Protein AF-A0A1G5JRH6-F1 (afdb_monomer_lite)

Sequence (440 aa):
MKPLNKYFYGTIALSIFLILLASYIIKDTNVSNTDILVFNRQWYEEDKEYFYTLYNQLNSDTNAYEVLFNEYKDLLEKKEKVYDNAYISKKGYLIFSPELTDNINALALAIEARAKLLYDVVSNNKILPKESYYPEEFQYTFFKAENVIMLNDSDDNLIEIKDDFDSYDFKAIKDFIESLSIPEYCLRGKNIFFVNAKNRDFGAIHANGQIIIYNWDNNIDSLIKFLAHELGHEVGYSIFGRDYYLNECTETKLAYANIYGKKLIPDHFLPWEERLSENFAEDFALIYAGSQKWSSWEGDNSLYVKEFIEDSLQQTQIEDLIILRDTIHVKAGKDTTTFFGGFNDGNIFITEKDEIEINIKDIKGGPYTLYAYIKDDVVGNLGRIPIEDDKFVIPLGENLQEDAKCITYEIDFKLYYFESLTKYHSSPFGRVKILYSKDL

Radius of gyration: 25.37 Å; chains: 1; bounding box: 62×96×66 Å

Foldseek 3Di:
DDPDDPVVVVVVVVVVVVVVVVVVVVCVVPPDDPPLPQLAQVVLVVLLVVLVVLVVCVVPDPCSLVVLVVVLLVLQVNLVVLVVVWDADPLAETEAEQRSLRNNQSSLLSNLLSLVQSCCVQQVHPRDPSCVSHPPHRARVLDPFVPPPPVDPDPPPGFAADPDLLQDDPVLLVVLVVPDPAHSLLRHLAYEYEHRTQDQVDQWDDDQRYIYGYSPDSHNLSSLLSVQLNSLLSLVCQQQNDPPDPLGDPPLLCVQCVLLPHDDDDQVVDDQLAGSSNQSSQLSSCQRSVDDRPHDSDDPSSVVSVVSSVVSSVVGDSLSRPNRNQFKWKDAPHRIHTGGWHPDPSQEAEDLHQKMKIARPPPDDHLKFWAWAFPPPPDHGPPRDGDDPRMDMDGHDVPQPPPRQKDKGKTFTWIDHPPDPPRDGDDGRGIHIYIYGNVD

Organism: NCBI:txid1120976

Secondary structure (DSSP, 8-state):
-PPP-HHHHHHHHHHHHHHHHHHHHHHHH----S------HHHHHHHHHHHHHHHHHTTT-TTHHHHHHHHHHHHHHHHHHHHTTSEE-TTS-EEE-HHHHHHHHHHHHHHHHHHHHHHHHHTT--PPPGGGTS-SS----S---TT---S---TT---PBPS--TT--HHHHHHHHHH--S-GGGTTT-EEEEE-B--TT-SEEEETTEEEEE--SS-HHHHHHHHHHHHHHHHHHHHH--TTSTT--HHHHHHHHHHTT-----GGGS-GGG-HHHHHHHHHHHHHH-PPP-SS--SS-HHHHHHHHHHHHHH--GGG------EEEEEETTEEEEEEPBS-TT-EEEE--SEEEEE-TT----SEEEE--BSSTTS--------STTEEEEE--TT--TT-S-EEEEEEEEEEETT-TTT--PPPSEEEEEEE-TT-

Structure (mmCIF, N/CA/C/O backbone):
data_AF-A0A1G5JRH6-F1
#
_entry.id   AF-A0A1G5JRH6-F1
#
loop_
_atom_site.group_PDB
_atom_site.id
_atom_site.type_symbol
_atom_site.label_atom_id
_atom_site.label_alt_id
_atom_site.label_comp_id
_atom_site.label_asym_id
_atom_site.label_entity_id
_atom_site.label_seq_id
_atom_site.pdbx_PDB_ins_code
_atom_site.Cartn_x
_atom_site.Cartn_y
_atom_site.Cartn_z
_atom_site.occupancy
_atom_site.B_iso_or_equiv
_atom_site.auth_seq_id
_atom_site.auth_comp_id
_atom_site.auth_asym_id
_atom_site.auth_atom_id
_atom_site.pdbx_PDB_model_num
ATOM 1 N N . MET A 1 1 ? -32.290 -68.672 -5.264 1.00 50.00 1 MET A N 1
ATOM 2 C CA . MET A 1 1 ? -31.587 -67.373 -5.175 1.00 50.00 1 MET A CA 1
ATOM 3 C C . MET A 1 1 ? -32.350 -66.489 -4.201 1.00 50.00 1 MET A C 1
ATOM 5 O O . MET A 1 1 ? -33.527 -66.254 -4.435 1.00 50.00 1 MET A O 1
ATOM 9 N N . LYS A 1 2 ? -31.747 -66.092 -3.072 1.00 49.66 2 LYS A N 1
ATOM 10 C CA . LYS A 1 2 ? -32.385 -65.148 -2.137 1.00 49.66 2 LYS A CA 1
ATOM 11 C C . LYS A 1 2 ? -32.289 -63.734 -2.731 1.00 49.66 2 LYS A C 1
ATOM 13 O O . LYS A 1 2 ? -31.221 -63.408 -3.248 1.00 49.66 2 LYS A O 1
ATOM 18 N N . PRO A 1 3 ? -33.357 -62.919 -2.692 1.00 57.50 3 PRO A N 1
ATOM 19 C CA . PRO A 1 3 ? -33.294 -61.556 -3.197 1.00 57.50 3 PRO A CA 1
ATOM 20 C C . PRO A 1 3 ? -32.291 -60.766 -2.354 1.00 57.50 3 PRO A C 1
ATOM 22 O O . PRO A 1 3 ? -32.426 -60.689 -1.132 1.00 57.50 3 PRO A O 1
ATOM 25 N N . LEU A 1 4 ? -31.256 -60.229 -3.005 1.00 52.91 4 LEU A N 1
ATOM 26 C CA . LEU A 1 4 ? -30.325 -59.317 -2.353 1.00 52.91 4 LEU A CA 1
ATOM 27 C C . LEU A 1 4 ? -31.103 -58.108 -1.826 1.00 52.91 4 LEU A C 1
ATOM 29 O O . LEU A 1 4 ? -31.948 -57.525 -2.506 1.00 52.91 4 LEU A O 1
ATOM 33 N N . ASN A 1 5 ? -30.835 -57.796 -0.565 1.00 65.75 5 ASN A N 1
ATOM 34 C CA . ASN A 1 5 ? -31.591 -56.859 0.239 1.00 65.75 5 ASN A CA 1
ATOM 35 C C . ASN A 1 5 ? -31.397 -55.434 -0.308 1.00 65.75 5 ASN A C 1
ATOM 37 O O . ASN A 1 5 ? -30.284 -54.915 -0.269 1.00 65.75 5 ASN A O 1
ATOM 41 N N . LYS A 1 6 ? -32.461 -54.795 -0.820 1.00 61.69 6 LYS A N 1
ATOM 42 C CA . LYS A 1 6 ? -32.412 -53.431 -1.396 1.00 61.69 6 LYS A CA 1
ATOM 43 C C . LYS A 1 6 ? -31.799 -52.399 -0.439 1.00 61.69 6 LYS A C 1
ATOM 45 O O . LYS A 1 6 ? -31.178 -51.443 -0.891 1.00 61.69 6 LYS A O 1
ATOM 50 N N . TYR A 1 7 ? -31.913 -52.635 0.867 1.00 67.50 7 TYR A N 1
ATOM 51 C CA . TYR A 1 7 ? -31.298 -51.805 1.899 1.00 67.50 7 TYR A CA 1
ATOM 52 C C . TYR A 1 7 ? -29.764 -51.815 1.847 1.00 67.50 7 TYR A C 1
ATOM 54 O O . TYR A 1 7 ? -29.153 -50.782 2.082 1.00 67.50 7 TYR A O 1
ATOM 62 N N . PHE A 1 8 ? -29.141 -52.928 1.451 1.00 72.25 8 PHE A N 1
ATOM 63 C CA . PHE A 1 8 ? -27.683 -53.048 1.377 1.00 72.25 8 PHE A CA 1
ATOM 64 C C . PHE A 1 8 ? -27.080 -52.127 0.306 1.00 72.25 8 PHE A C 1
ATOM 66 O O . PHE A 1 8 ? -26.082 -51.454 0.547 1.00 72.25 8 PHE A O 1
ATOM 73 N N . TYR A 1 9 ? -27.731 -52.027 -0.856 1.00 70.56 9 TYR A N 1
ATOM 74 C CA . TYR A 1 9 ? -27.293 -51.129 -1.928 1.00 70.56 9 TYR A CA 1
ATOM 75 C C . TYR A 1 9 ? -27.531 -49.652 -1.595 1.00 70.56 9 TYR A C 1
ATOM 77 O O . TYR A 1 9 ? -26.712 -48.813 -1.960 1.00 70.56 9 TYR A O 1
ATOM 85 N N . GLY A 1 10 ? -28.607 -49.335 -0.866 1.00 74.50 10 GLY A N 1
ATOM 86 C CA . GLY A 1 10 ? -28.880 -47.971 -0.406 1.00 74.50 10 GLY A CA 1
ATOM 87 C C . GLY A 1 10 ? -27.826 -47.462 0.579 1.00 74.50 10 GLY A C 1
ATOM 88 O O . GLY A 1 10 ? -27.360 -46.333 0.448 1.00 74.50 10 GLY A O 1
ATOM 89 N N . THR A 1 11 ? -27.394 -48.309 1.519 1.00 75.62 11 THR A N 1
ATOM 90 C CA . THR A 1 11 ? -26.346 -47.942 2.483 1.00 75.62 11 THR A CA 1
ATOM 91 C C . THR A 1 11 ? -24.998 -47.738 1.795 1.00 75.62 11 THR A C 1
ATOM 93 O O . THR A 1 11 ? -24.337 -46.741 2.059 1.00 75.62 11 THR A O 1
ATOM 96 N N . ILE A 1 12 ? -24.622 -48.613 0.855 1.00 79.00 12 ILE A N 1
ATOM 97 C CA . ILE A 1 12 ? -23.368 -48.469 0.097 1.00 79.00 12 ILE A CA 1
ATOM 98 C C . ILE A 1 12 ? -23.377 -47.191 -0.752 1.00 79.00 12 ILE A C 1
ATOM 100 O O . ILE A 1 12 ? -22.394 -46.455 -0.750 1.00 79.00 12 ILE A O 1
ATOM 104 N N . ALA A 1 13 ? -24.485 -46.892 -1.436 1.00 78.62 13 ALA A N 1
ATOM 105 C CA . ALA A 1 13 ? -24.601 -45.682 -2.248 1.00 78.62 13 ALA A CA 1
ATOM 106 C C . ALA A 1 13 ? -24.488 -44.401 -1.403 1.00 78.62 13 ALA A C 1
ATOM 108 O O . ALA A 1 13 ? -23.789 -43.468 -1.797 1.00 78.62 13 ALA A O 1
ATOM 109 N N . LEU A 1 14 ? -25.114 -44.373 -0.220 1.00 77.94 14 LEU A N 1
ATOM 110 C CA . LEU A 1 14 ? -25.032 -43.235 0.697 1.00 77.94 14 LEU A CA 1
ATOM 111 C C . LEU A 1 14 ? -23.618 -43.061 1.271 1.00 77.94 14 LEU A C 1
ATOM 113 O O . LEU A 1 14 ? -23.125 -41.940 1.348 1.00 77.94 14 LEU A O 1
ATOM 117 N N . SER A 1 15 ? -22.939 -44.157 1.626 1.00 78.50 15 SER A N 1
ATOM 118 C CA . SER A 1 15 ? -21.551 -44.110 2.097 1.00 78.50 15 SER A CA 1
ATOM 119 C C . SER A 1 15 ? -20.591 -43.610 1.015 1.00 78.50 15 SER A C 1
ATOM 121 O O . SER A 1 15 ? -19.745 -42.772 1.305 1.00 78.50 15 SER A O 1
ATOM 123 N N . ILE A 1 16 ? -20.748 -44.056 -0.237 1.00 82.00 16 ILE A N 1
ATOM 124 C CA . ILE A 1 16 ? -19.943 -43.561 -1.367 1.00 82.00 16 ILE A CA 1
ATOM 125 C C . ILE A 1 16 ? -20.208 -42.070 -1.602 1.00 82.00 16 ILE A C 1
ATOM 127 O O . ILE A 1 16 ? -19.261 -41.307 -1.771 1.00 82.00 16 ILE A O 1
ATOM 131 N N . PHE A 1 17 ? -21.471 -41.635 -1.560 1.00 83.44 17 PHE A N 1
ATOM 132 C CA . PHE A 1 17 ? -21.823 -40.224 -1.717 1.00 83.44 17 PHE A CA 1
ATOM 133 C C . PHE A 1 17 ? -21.215 -39.348 -0.615 1.00 83.44 17 PHE A C 1
ATOM 135 O O . PHE A 1 17 ? -20.641 -38.310 -0.919 1.00 83.44 17 PHE A O 1
ATOM 142 N N . LEU A 1 18 ? -21.270 -39.780 0.649 1.00 80.06 18 LEU A N 1
ATOM 143 C CA . LEU A 1 18 ? -20.669 -39.047 1.768 1.00 80.06 18 LEU A CA 1
ATOM 144 C C . LEU A 1 18 ? -19.137 -38.999 1.684 1.00 80.06 18 LEU A C 1
ATOM 146 O O . LEU A 1 18 ? -18.558 -37.967 2.001 1.00 80.06 18 LEU A O 1
ATOM 150 N N . ILE A 1 19 ? -18.480 -40.065 1.214 1.00 78.75 19 ILE A N 1
ATOM 151 C CA . ILE A 1 19 ? -17.024 -40.078 0.985 1.00 78.75 19 ILE A CA 1
ATOM 152 C C . ILE A 1 19 ? -16.644 -39.125 -0.151 1.00 78.75 19 ILE A C 1
ATOM 154 O O . ILE A 1 19 ? -15.669 -38.387 -0.025 1.00 78.75 19 ILE A O 1
ATOM 158 N N . LEU A 1 20 ? -17.413 -39.110 -1.243 1.00 73.06 20 LEU A N 1
ATOM 159 C CA . LEU A 1 20 ? -17.194 -38.192 -2.362 1.00 73.06 20 LEU A CA 1
ATOM 160 C C . LEU A 1 20 ? -17.467 -36.739 -1.964 1.00 73.06 20 LEU A C 1
ATOM 162 O O . LEU A 1 20 ? -16.693 -35.867 -2.337 1.00 73.06 20 LEU A O 1
ATOM 166 N N . LEU A 1 21 ? -18.509 -36.481 -1.171 1.00 67.69 21 LEU A N 1
ATOM 167 C CA . LEU A 1 21 ? -18.826 -35.152 -0.653 1.00 67.69 21 LEU A CA 1
ATOM 168 C C . LEU A 1 21 ? -17.758 -34.672 0.335 1.00 67.69 21 LEU A C 1
ATOM 170 O O . LEU A 1 21 ? -17.310 -33.538 0.232 1.00 67.69 21 LEU A O 1
ATOM 174 N N . ALA A 1 22 ? -17.293 -35.537 1.241 1.00 63.47 22 ALA A N 1
ATOM 175 C CA . ALA A 1 22 ? -16.183 -35.223 2.137 1.00 63.47 22 ALA A CA 1
ATOM 176 C C . ALA A 1 22 ? -14.890 -34.980 1.351 1.00 63.47 22 ALA A C 1
ATOM 178 O O . ALA A 1 22 ? -14.177 -34.038 1.651 1.00 63.47 22 ALA A O 1
ATOM 179 N N . SER A 1 23 ? -14.617 -35.765 0.305 1.00 55.12 23 SER A N 1
ATOM 180 C CA . SER A 1 23 ? -13.458 -35.569 -0.573 1.00 55.12 23 SER A CA 1
ATOM 181 C C . SER A 1 23 ? -13.568 -34.282 -1.395 1.00 55.12 23 SER A C 1
ATOM 183 O O . SER A 1 23 ? -12.560 -33.628 -1.620 1.00 55.12 23 SER A O 1
ATOM 185 N N . TYR A 1 24 ? -14.774 -33.892 -1.818 1.00 54.66 24 TYR A N 1
ATOM 186 C CA . TYR A 1 24 ? -15.038 -32.628 -2.507 1.00 54.66 24 TYR A CA 1
ATOM 187 C C . TYR A 1 24 ? -14.868 -31.431 -1.563 1.00 54.66 24 TYR A C 1
ATOM 189 O O . TYR A 1 24 ? -14.159 -30.497 -1.906 1.00 54.66 24 TYR A O 1
ATOM 197 N N . ILE A 1 25 ? -15.421 -31.496 -0.348 1.00 53.19 25 ILE A N 1
ATOM 198 C CA . ILE A 1 25 ? -15.255 -30.454 0.678 1.00 53.19 25 ILE A CA 1
ATOM 199 C C . ILE A 1 25 ? -13.787 -30.352 1.105 1.00 53.19 25 ILE A C 1
ATOM 201 O O . ILE A 1 25 ? -13.266 -29.251 1.187 1.00 53.19 25 ILE A O 1
ATOM 205 N N . ILE A 1 26 ? -13.090 -31.481 1.287 1.00 48.06 26 ILE A N 1
ATOM 206 C CA . ILE A 1 26 ? -11.649 -31.506 1.579 1.00 48.06 26 ILE A CA 1
ATOM 207 C C . ILE A 1 26 ? -10.841 -30.936 0.408 1.00 48.06 26 ILE A C 1
ATOM 209 O O . ILE A 1 26 ? -9.800 -30.344 0.646 1.00 48.06 26 ILE A O 1
ATOM 213 N N . LYS A 1 27 ? -11.304 -31.075 -0.840 1.00 41.59 27 LYS A N 1
ATOM 214 C CA . LYS A 1 27 ? -10.671 -30.488 -2.031 1.00 41.59 27 LYS A CA 1
ATOM 215 C C . LYS A 1 27 ? -10.981 -28.993 -2.207 1.00 41.59 27 LYS A C 1
ATOM 217 O O . LYS A 1 27 ? -10.183 -28.301 -2.818 1.00 41.59 27 LYS A O 1
ATOM 222 N N . ASP A 1 28 ? -12.089 -28.498 -1.656 1.00 41.28 28 ASP A N 1
ATOM 223 C CA . ASP A 1 28 ? -12.401 -27.059 -1.579 1.00 41.28 28 ASP A CA 1
ATOM 224 C C . ASP A 1 28 ? -11.688 -26.381 -0.393 1.00 41.28 28 ASP A C 1
ATOM 226 O O . ASP A 1 28 ? -11.354 -25.203 -0.459 1.00 41.28 28 ASP A O 1
ATOM 230 N N . THR A 1 29 ? -11.410 -27.113 0.695 1.00 42.16 29 THR A N 1
ATOM 231 C CA . THR A 1 29 ? -10.633 -26.593 1.838 1.00 42.16 29 THR A CA 1
ATOM 232 C C . THR A 1 29 ? -9.128 -26.810 1.693 1.00 42.16 29 THR A C 1
ATOM 234 O O . THR A 1 29 ? -8.351 -26.060 2.270 1.00 42.16 29 THR A O 1
ATOM 237 N N . ASN A 1 30 ? -8.709 -27.808 0.911 1.00 37.78 30 ASN A N 1
ATOM 238 C CA . ASN A 1 30 ? -7.359 -27.925 0.377 1.00 37.78 30 ASN A CA 1
ATOM 239 C C . ASN A 1 30 ? -7.382 -27.397 -1.053 1.00 37.78 30 ASN A C 1
ATOM 241 O O . ASN A 1 30 ? -7.344 -28.174 -2.011 1.00 37.78 30 ASN A O 1
ATOM 245 N N . VAL A 1 31 ? -7.359 -26.073 -1.194 1.00 40.28 31 VAL A N 1
ATOM 246 C CA . VAL A 1 31 ? -6.680 -25.447 -2.332 1.00 40.28 31 VAL A CA 1
ATOM 247 C C . VAL A 1 31 ? -5.202 -25.842 -2.211 1.00 40.28 31 VAL A C 1
ATOM 249 O O . VAL A 1 31 ? -4.361 -25.104 -1.716 1.00 40.28 31 VAL A O 1
ATOM 252 N N . SER A 1 32 ? -4.905 -27.099 -2.534 1.00 38.78 32 SER A N 1
ATOM 253 C CA . SER A 1 32 ? -3.562 -27.633 -2.599 1.00 38.78 32 SER A CA 1
ATOM 254 C C . SER A 1 32 ? -2.969 -27.149 -3.908 1.00 38.78 32 SER A C 1
ATOM 256 O O . SER A 1 32 ? -3.388 -27.611 -4.972 1.00 38.78 32 SER A O 1
ATOM 258 N N . ASN A 1 33 ? -1.988 -26.263 -3.792 1.00 40.75 33 ASN A N 1
ATOM 259 C CA . ASN A 1 33 ? -0.901 -26.098 -4.742 1.00 40.75 33 ASN A CA 1
ATOM 260 C C . ASN A 1 33 ? -1.341 -25.982 -6.211 1.00 40.75 33 ASN A C 1
ATOM 262 O O . ASN A 1 33 ? -1.024 -26.837 -7.037 1.00 40.75 33 ASN A O 1
ATOM 266 N N . THR A 1 34 ? -1.971 -24.866 -6.580 1.00 43.38 34 THR A N 1
ATOM 267 C CA . THR A 1 34 ? -1.383 -24.151 -7.721 1.00 43.38 34 THR A CA 1
ATOM 268 C C . THR A 1 34 ? 0.064 -23.903 -7.333 1.00 43.38 34 THR A C 1
ATOM 270 O O . THR A 1 34 ? 0.273 -23.461 -6.208 1.00 43.38 34 THR A O 1
ATOM 273 N N . ASP A 1 35 ? 1.036 -24.277 -8.168 1.00 50.25 35 ASP A N 1
ATOM 274 C CA . ASP A 1 35 ? 2.450 -23.972 -7.940 1.00 50.25 35 ASP A CA 1
ATOM 275 C C . ASP A 1 35 ? 2.551 -22.501 -7.520 1.00 50.25 35 ASP A C 1
ATOM 277 O O . ASP A 1 35 ? 2.469 -21.607 -8.365 1.00 50.25 35 ASP A O 1
ATOM 281 N N . ILE A 1 36 ? 2.608 -22.238 -6.208 1.00 55.06 36 ILE A N 1
ATOM 282 C CA . ILE A 1 36 ? 2.799 -20.889 -5.702 1.00 55.06 36 ILE A CA 1
ATOM 283 C C . ILE A 1 36 ? 4.182 -20.585 -6.222 1.00 55.06 36 ILE A C 1
ATOM 285 O O . ILE A 1 36 ? 5.144 -21.233 -5.816 1.00 55.06 36 ILE A O 1
ATOM 289 N N . LEU A 1 37 ? 4.261 -19.701 -7.211 1.00 63.03 37 LEU A N 1
ATOM 290 C CA . LEU A 1 37 ? 5.536 -19.277 -7.745 1.00 63.03 37 LEU A CA 1
ATOM 291 C C . LEU A 1 37 ? 6.332 -18.749 -6.550 1.00 63.03 37 LEU A C 1
ATOM 293 O O . LEU A 1 37 ? 5.930 -17.770 -5.922 1.00 63.03 37 LEU A O 1
ATOM 297 N N . VAL A 1 38 ? 7.377 -19.476 -6.161 1.00 80.25 38 VAL A N 1
ATOM 298 C CA . VAL A 1 38 ? 8.145 -19.163 -4.960 1.00 80.25 38 VAL A CA 1
ATOM 299 C C . VAL A 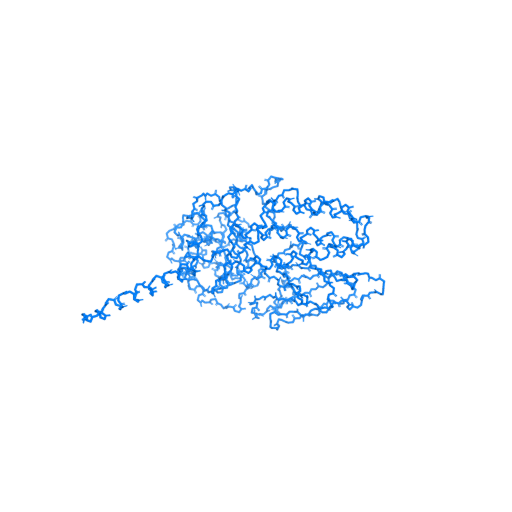1 38 ? 9.176 -18.116 -5.352 1.00 80.25 38 VAL A C 1
ATOM 301 O O . VAL A 1 38 ? 10.197 -18.434 -5.953 1.00 80.25 38 VAL A O 1
ATOM 304 N N . PHE A 1 39 ? 8.887 -16.868 -5.011 1.00 78.44 39 PHE A N 1
ATOM 305 C CA . PHE A 1 39 ? 9.768 -15.716 -5.168 1.00 78.44 39 PHE A CA 1
ATOM 306 C C . PHE A 1 39 ? 10.240 -15.266 -3.784 1.00 78.44 39 PHE A C 1
ATOM 308 O O . PHE A 1 39 ? 10.105 -14.115 -3.396 1.00 78.44 39 PHE A O 1
ATOM 315 N N . ASN A 1 40 ? 10.731 -16.215 -2.992 1.00 78.44 40 ASN A N 1
ATOM 316 C CA . ASN A 1 40 ? 11.171 -15.951 -1.629 1.00 78.44 40 ASN A CA 1
ATOM 317 C C . ASN A 1 40 ? 12.575 -15.312 -1.610 1.00 78.44 40 ASN A C 1
ATOM 319 O O . ASN A 1 40 ? 13.151 -14.950 -2.635 1.00 78.44 40 ASN A O 1
ATOM 323 N N . ARG A 1 41 ? 13.166 -15.202 -0.422 1.00 81.38 41 ARG A N 1
ATOM 324 C CA . ARG A 1 41 ? 14.488 -14.585 -0.233 1.00 81.38 41 ARG A CA 1
ATOM 325 C C . ARG A 1 41 ? 15.616 -15.315 -0.954 1.00 81.38 41 ARG A C 1
ATOM 327 O O . ARG A 1 41 ? 16.535 -14.669 -1.438 1.00 81.38 41 ARG A O 1
ATOM 334 N N . GLN A 1 42 ? 15.547 -16.641 -1.062 1.00 86.56 42 GLN A N 1
ATOM 335 C CA . GLN A 1 42 ? 16.535 -17.386 -1.841 1.00 86.56 42 GLN A CA 1
ATOM 336 C C . GLN A 1 42 ? 16.412 -17.036 -3.327 1.00 86.56 42 GLN A C 1
ATOM 338 O O . GLN A 1 42 ? 17.419 -16.751 -3.968 1.00 86.56 42 GLN A O 1
ATOM 343 N N . TRP A 1 43 ? 15.184 -16.997 -3.853 1.00 92.81 43 TRP A N 1
ATOM 344 C CA . TRP A 1 43 ? 14.953 -16.567 -5.230 1.00 92.81 43 TRP A CA 1
ATOM 345 C C . TRP A 1 43 ? 15.461 -15.140 -5.471 1.00 92.81 43 TRP A C 1
ATOM 347 O O . TRP A 1 43 ? 16.069 -14.883 -6.502 1.00 92.81 43 TRP A O 1
ATOM 357 N N . TYR A 1 44 ? 15.273 -14.228 -4.513 1.00 90.00 44 TYR A N 1
ATOM 358 C CA . TYR A 1 44 ? 15.813 -12.869 -4.592 1.00 90.00 44 TYR A CA 1
ATOM 359 C C . TYR A 1 44 ? 17.339 -12.846 -4.745 1.00 90.00 44 TYR A C 1
ATOM 361 O O . TYR A 1 44 ? 17.848 -12.098 -5.576 1.00 90.00 44 TYR A O 1
ATOM 369 N N . GLU A 1 45 ? 18.065 -13.651 -3.965 1.00 90.56 45 GLU A N 1
ATOM 370 C CA . GLU A 1 45 ? 19.528 -13.740 -4.063 1.00 90.56 45 GLU A CA 1
ATOM 371 C C . GLU A 1 45 ? 19.968 -14.321 -5.415 1.00 90.56 45 GLU A C 1
ATOM 373 O O . GLU A 1 45 ? 20.897 -13.812 -6.042 1.00 90.56 45 GLU A O 1
ATOM 378 N N . GLU A 1 46 ? 19.269 -15.347 -5.906 1.00 93.69 46 GLU A N 1
ATOM 379 C CA . GLU A 1 46 ? 19.520 -15.933 -7.228 1.00 93.69 46 GLU A CA 1
ATOM 380 C C . GLU A 1 46 ? 19.240 -14.930 -8.362 1.00 93.69 46 GLU A C 1
ATOM 382 O O . GLU A 1 46 ? 20.041 -14.798 -9.292 1.00 93.69 46 GLU A O 1
ATOM 387 N N . ASP A 1 47 ? 18.138 -14.180 -8.270 1.00 95.31 47 ASP A N 1
ATOM 388 C CA . ASP A 1 47 ? 17.765 -13.146 -9.235 1.00 95.31 47 ASP A CA 1
ATOM 389 C C . ASP A 1 47 ? 18.732 -11.952 -9.212 1.00 95.31 47 ASP A C 1
ATOM 391 O O . ASP A 1 47 ? 19.071 -11.425 -10.271 1.00 95.31 47 ASP A O 1
ATOM 395 N N . LYS A 1 48 ? 19.253 -11.575 -8.037 1.00 94.25 48 LYS A N 1
ATOM 396 C CA . LYS A 1 48 ? 20.288 -10.537 -7.874 1.00 94.25 48 LYS A CA 1
ATOM 397 C C . LYS A 1 48 ? 21.574 -10.897 -8.619 1.00 94.25 48 LYS A C 1
ATOM 399 O O . LYS A 1 48 ? 22.101 -10.092 -9.389 1.00 94.25 48 LYS A O 1
ATOM 404 N N . GLU A 1 49 ? 22.073 -12.117 -8.432 1.00 94.62 49 GLU A N 1
ATOM 405 C CA . GLU A 1 49 ? 23.280 -12.597 -9.119 1.00 94.62 49 GLU A CA 1
ATOM 406 C C . GLU A 1 49 ? 23.069 -12.716 -10.635 1.00 94.62 49 GLU A C 1
ATOM 408 O O . GLU A 1 49 ? 23.947 -12.376 -11.443 1.00 94.62 49 GLU A O 1
ATOM 413 N N . TYR A 1 50 ? 21.875 -13.147 -11.041 1.00 93.88 50 TYR A N 1
ATOM 414 C CA . TYR A 1 50 ? 21.488 -13.168 -12.444 1.00 93.88 50 TYR A CA 1
ATOM 415 C C . TYR A 1 50 ? 21.437 -11.752 -13.045 1.00 93.88 50 TYR A C 1
ATOM 417 O O . TYR A 1 50 ? 22.051 -11.501 -14.086 1.00 93.88 50 TYR A O 1
ATOM 425 N N . PHE A 1 51 ? 20.824 -10.794 -12.347 1.00 94.06 51 PHE A N 1
ATOM 426 C CA . PHE A 1 51 ? 20.805 -9.383 -12.730 1.00 94.06 51 PHE A CA 1
ATOM 427 C C . PHE A 1 51 ? 22.222 -8.813 -12.895 1.00 94.06 51 PHE A C 1
ATOM 429 O O . PHE A 1 51 ? 22.508 -8.133 -13.880 1.00 94.06 51 PHE A O 1
ATOM 436 N N . TYR A 1 52 ? 23.155 -9.142 -11.997 1.00 93.88 52 TYR A N 1
ATOM 437 C CA . TYR A 1 52 ? 24.559 -8.735 -12.135 1.00 93.88 52 TYR A CA 1
ATOM 438 C C . TYR A 1 52 ? 25.245 -9.330 -13.364 1.00 93.88 52 TYR A C 1
ATOM 440 O O . TYR A 1 52 ? 26.112 -8.684 -13.961 1.00 93.88 52 TYR A O 1
ATOM 448 N N . THR A 1 53 ? 24.860 -10.538 -13.769 1.00 90.44 53 THR A N 1
ATOM 449 C CA . THR A 1 53 ? 25.348 -11.143 -15.012 1.00 90.44 53 THR A CA 1
ATOM 450 C C . THR A 1 53 ? 24.862 -10.352 -16.226 1.00 90.44 53 THR A C 1
ATOM 452 O O . THR A 1 53 ? 25.683 -9.982 -17.069 1.00 90.44 53 THR A O 1
ATOM 455 N N . LEU A 1 54 ? 23.570 -10.014 -16.274 1.00 88.31 54 LEU A N 1
ATOM 456 C CA . LEU A 1 54 ? 22.979 -9.195 -17.340 1.00 88.31 54 LEU A CA 1
ATOM 457 C C . LEU A 1 54 ? 23.588 -7.793 -17.402 1.00 88.31 54 LEU A C 1
ATOM 459 O O . LEU A 1 54 ? 23.975 -7.328 -18.474 1.00 88.31 54 LEU A O 1
ATOM 463 N N . TYR A 1 55 ? 23.748 -7.143 -16.248 1.00 91.38 55 TYR A N 1
ATOM 464 C CA . TYR A 1 55 ? 24.354 -5.818 -16.142 1.00 91.38 55 TYR A CA 1
ATOM 465 C C . TYR A 1 55 ? 25.740 -5.772 -16.807 1.00 91.38 55 TYR A C 1
ATOM 467 O O . TYR A 1 55 ? 26.057 -4.849 -17.556 1.00 91.38 55 TYR A O 1
ATOM 475 N N . ASN A 1 56 ? 26.569 -6.797 -16.587 1.00 88.69 56 ASN A N 1
ATOM 476 C CA . ASN A 1 56 ? 27.906 -6.862 -17.179 1.00 88.69 56 ASN A CA 1
ATOM 477 C C . ASN A 1 56 ? 27.885 -7.099 -18.700 1.00 88.69 56 ASN A C 1
ATOM 479 O O . ASN A 1 56 ? 28.823 -6.695 -19.391 1.00 88.69 56 ASN A O 1
ATOM 483 N N . GLN A 1 57 ? 26.832 -7.730 -19.226 1.00 86.00 57 GLN A N 1
ATOM 484 C CA . GLN A 1 57 ? 26.679 -8.023 -20.655 1.00 86.00 57 GLN A CA 1
ATOM 485 C C . GLN A 1 57 ? 26.239 -6.803 -21.478 1.00 86.00 57 GLN A C 1
ATOM 487 O O . GLN A 1 57 ? 26.529 -6.758 -22.678 1.00 86.00 57 GLN A O 1
ATOM 492 N N . LEU A 1 58 ? 25.639 -5.783 -20.845 1.00 82.00 58 LEU A N 1
ATOM 493 C CA . LEU A 1 58 ? 25.155 -4.563 -21.512 1.00 82.00 58 LEU A CA 1
ATOM 494 C C . LEU A 1 58 ? 26.218 -3.837 -22.346 1.00 82.00 58 LEU A C 1
ATOM 496 O O . LEU A 1 58 ? 25.905 -3.238 -23.368 1.00 82.00 58 LEU A O 1
ATOM 500 N N . ASN A 1 59 ? 27.489 -3.906 -21.943 1.00 67.94 59 ASN A N 1
ATOM 501 C CA . ASN A 1 59 ? 28.585 -3.251 -22.666 1.00 67.94 59 ASN A CA 1
ATOM 502 C C . ASN A 1 59 ? 29.032 -4.003 -23.932 1.00 67.94 59 ASN A C 1
ATOM 504 O O . ASN A 1 59 ? 29.867 -3.495 -24.681 1.00 67.94 59 ASN A O 1
ATOM 508 N N . SER A 1 60 ? 28.540 -5.225 -24.147 1.00 66.62 60 SER A N 1
ATOM 509 C CA . SER A 1 60 ? 29.048 -6.144 -25.173 1.00 66.62 60 SER A CA 1
ATOM 510 C C . SER A 1 60 ? 27.997 -6.653 -26.155 1.00 66.62 60 SER A C 1
ATOM 512 O O . SER A 1 60 ? 28.379 -7.213 -27.182 1.00 66.62 60 SER A O 1
ATOM 514 N N . ASP A 1 61 ? 26.709 -6.456 -25.869 1.00 70.12 61 ASP A N 1
ATOM 515 C CA . ASP A 1 61 ? 25.612 -7.013 -26.658 1.00 70.12 61 ASP A CA 1
ATOM 516 C C . ASP A 1 61 ? 24.576 -5.939 -27.016 1.00 70.12 61 ASP A C 1
ATOM 518 O O . ASP A 1 61 ? 23.956 -5.325 -26.149 1.00 70.12 61 ASP A O 1
ATOM 522 N N . THR A 1 62 ? 24.373 -5.724 -28.317 1.00 64.75 62 THR A N 1
ATOM 523 C CA . THR A 1 62 ? 23.366 -4.793 -28.845 1.00 64.75 62 THR A CA 1
ATOM 524 C C . THR A 1 62 ? 21.929 -5.240 -28.564 1.00 64.75 62 THR A C 1
ATOM 526 O O . THR A 1 62 ? 21.038 -4.396 -28.593 1.00 64.75 62 THR A O 1
ATOM 529 N N . ASN A 1 63 ? 21.703 -6.523 -28.256 1.00 73.19 63 ASN A N 1
ATOM 530 C CA . ASN A 1 63 ? 20.388 -7.083 -27.925 1.00 73.19 63 ASN A CA 1
ATOM 531 C C . ASN A 1 63 ? 20.095 -7.106 -26.416 1.00 73.19 63 ASN A C 1
ATOM 533 O O . ASN A 1 63 ? 19.002 -7.503 -26.013 1.00 73.19 63 ASN A O 1
ATOM 537 N N . ALA A 1 64 ? 21.028 -6.661 -25.567 1.00 72.38 64 ALA A N 1
ATOM 538 C CA . ALA A 1 64 ? 20.842 -6.673 -24.114 1.00 72.38 64 ALA A CA 1
ATOM 539 C C . ALA A 1 64 ? 19.621 -5.846 -23.654 1.00 72.38 64 ALA A C 1
ATOM 541 O O . ALA A 1 64 ? 19.039 -6.131 -22.609 1.00 72.38 64 ALA A O 1
ATOM 542 N N . TYR A 1 65 ? 19.193 -4.867 -24.457 1.00 77.00 65 TYR A N 1
ATOM 543 C CA . TYR A 1 65 ? 17.986 -4.071 -24.211 1.00 77.00 65 TYR A CA 1
ATOM 544 C C . TYR A 1 65 ? 16.696 -4.867 -24.334 1.00 77.00 65 TYR A C 1
ATOM 546 O O . TYR A 1 65 ? 15.872 -4.835 -23.424 1.00 77.00 65 TYR A O 1
ATOM 554 N N . GLU A 1 66 ? 16.543 -5.602 -25.434 1.00 83.69 66 GLU A N 1
ATOM 555 C CA . GLU A 1 66 ? 15.367 -6.434 -25.687 1.00 83.69 66 GLU A CA 1
ATOM 556 C C . GLU A 1 66 ? 15.243 -7.519 -24.608 1.00 83.69 66 GLU A C 1
ATOM 558 O O . GLU A 1 66 ? 14.153 -7.789 -24.107 1.00 83.69 66 GLU A O 1
ATOM 563 N N . VAL A 1 67 ? 16.376 -8.092 -24.184 1.00 88.00 67 VAL A N 1
ATOM 564 C CA . VAL A 1 67 ? 16.416 -9.064 -23.083 1.00 88.00 67 VAL A CA 1
ATOM 565 C C . VAL A 1 67 ? 15.931 -8.433 -21.776 1.00 88.00 67 VAL A C 1
ATOM 567 O O . VAL A 1 67 ? 15.005 -8.958 -21.161 1.00 88.00 67 VAL A O 1
ATOM 570 N N . LEU A 1 68 ? 16.490 -7.285 -21.371 1.00 88.69 68 LEU A N 1
ATOM 571 C CA . LEU A 1 68 ? 16.081 -6.603 -20.137 1.00 88.69 68 LEU A CA 1
ATOM 572 C C . LEU A 1 68 ? 14.605 -6.187 -20.150 1.00 88.69 68 LEU A C 1
ATOM 574 O O . LEU A 1 68 ? 13.929 -6.296 -19.126 1.00 88.69 68 LEU A O 1
ATOM 578 N N . PHE A 1 69 ? 14.097 -5.710 -21.288 1.00 90.06 69 PHE A N 1
ATOM 579 C CA . PHE A 1 69 ? 12.705 -5.283 -21.409 1.00 90.06 69 PHE A CA 1
ATOM 580 C C . PHE A 1 69 ? 11.730 -6.462 -21.347 1.00 90.06 69 PHE A C 1
ATOM 582 O O . PHE A 1 69 ? 10.722 -6.387 -20.642 1.00 90.06 69 PHE A O 1
ATOM 589 N N . ASN A 1 70 ? 12.050 -7.576 -22.010 1.00 90.94 70 ASN A N 1
ATOM 590 C CA . ASN A 1 70 ? 11.250 -8.795 -21.915 1.00 90.94 70 ASN A CA 1
ATOM 591 C C . ASN A 1 70 ? 11.258 -9.366 -20.491 1.00 90.94 70 ASN A C 1
ATOM 593 O O . ASN A 1 70 ? 10.204 -9.728 -19.976 1.00 90.94 70 ASN A O 1
ATOM 597 N N . GLU A 1 71 ? 12.404 -9.364 -19.805 1.00 92.69 71 GLU A N 1
ATOM 598 C CA . GLU A 1 71 ? 12.461 -9.774 -18.398 1.00 92.69 71 GLU A CA 1
ATOM 599 C C . GLU A 1 71 ? 11.636 -8.878 -17.481 1.00 92.69 71 GLU A C 1
ATOM 601 O O . GLU A 1 71 ? 10.955 -9.371 -16.582 1.00 92.69 71 GLU A O 1
ATOM 606 N N . TYR A 1 72 ? 11.677 -7.565 -17.705 1.00 92.69 72 TYR A N 1
ATOM 607 C CA . TYR A 1 72 ? 10.835 -6.622 -16.983 1.00 92.69 72 TYR A CA 1
ATOM 608 C C . TYR A 1 72 ? 9.347 -6.978 -17.138 1.00 92.69 72 TYR A C 1
ATOM 610 O O . TYR A 1 72 ? 8.647 -7.094 -16.130 1.00 92.69 72 TYR A O 1
ATOM 618 N N . LYS A 1 73 ? 8.876 -7.232 -18.367 1.00 91.38 73 LYS A N 1
ATOM 619 C CA . LYS A 1 73 ? 7.487 -7.650 -18.628 1.00 91.38 73 LYS A CA 1
ATOM 620 C C . LYS A 1 73 ? 7.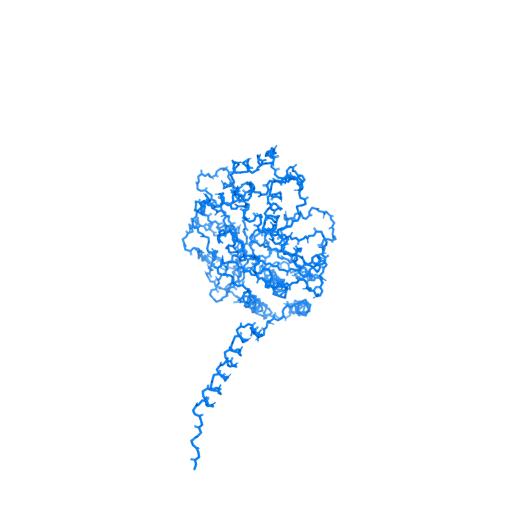143 -8.986 -17.968 1.00 91.38 73 LYS A C 1
ATOM 622 O O . LYS A 1 73 ? 6.104 -9.092 -17.317 1.00 91.38 73 LYS A O 1
ATOM 627 N N . ASP A 1 74 ? 8.030 -9.974 -18.063 1.00 92.12 74 ASP A N 1
ATOM 628 C CA . ASP A 1 74 ? 7.845 -11.281 -17.426 1.00 92.12 74 ASP A CA 1
ATOM 629 C C . ASP A 1 74 ? 7.721 -11.158 -15.899 1.00 92.12 74 ASP A C 1
ATOM 631 O O . ASP A 1 74 ? 6.923 -11.861 -15.271 1.00 92.12 74 ASP A O 1
ATOM 635 N N . LEU A 1 75 ? 8.502 -10.268 -15.278 1.00 92.38 75 LEU A N 1
ATOM 636 C CA . LEU A 1 75 ? 8.420 -9.988 -13.845 1.00 92.38 75 LEU A CA 1
ATOM 637 C C . LEU A 1 75 ? 7.105 -9.290 -13.467 1.00 92.38 75 LEU A C 1
ATOM 639 O O . LEU A 1 75 ? 6.519 -9.648 -12.442 1.00 92.38 75 LEU A O 1
ATOM 643 N N . LEU A 1 76 ? 6.602 -8.361 -14.292 1.00 89.75 76 LEU A N 1
ATOM 644 C CA . LEU A 1 76 ? 5.272 -7.769 -14.092 1.00 89.75 76 LEU A CA 1
ATOM 645 C C . LEU A 1 76 ? 4.177 -8.845 -14.118 1.00 89.75 76 LEU A C 1
ATOM 647 O O . LEU A 1 76 ? 3.365 -8.914 -13.197 1.00 89.75 76 LEU A O 1
ATOM 651 N N . GLU A 1 77 ? 4.192 -9.738 -15.112 1.00 89.69 77 GLU A N 1
ATOM 652 C CA . GLU A 1 77 ? 3.207 -10.824 -15.212 1.00 89.69 77 GLU A CA 1
ATOM 653 C C . GLU A 1 77 ? 3.271 -11.763 -13.995 1.00 89.69 77 GLU A C 1
ATOM 655 O O . GLU A 1 77 ? 2.241 -12.177 -13.454 1.00 89.69 77 GLU A O 1
ATOM 660 N N . LYS A 1 78 ? 4.481 -12.090 -13.524 1.00 91.25 78 LYS A N 1
ATOM 661 C CA . LYS A 1 78 ? 4.680 -12.892 -12.306 1.00 91.25 78 LYS A CA 1
ATOM 662 C C . LYS A 1 78 ? 4.104 -12.201 -11.070 1.00 91.25 78 LYS A C 1
ATOM 664 O O . LYS A 1 78 ? 3.477 -12.876 -10.257 1.00 91.25 78 LYS A O 1
ATOM 669 N N . LYS A 1 79 ? 4.274 -10.882 -10.935 1.00 88.12 79 LYS A N 1
ATOM 670 C CA . LYS A 1 79 ? 3.732 -10.107 -9.808 1.00 88.12 79 LYS A CA 1
ATOM 671 C C . LYS A 1 79 ? 2.212 -10.153 -9.782 1.00 88.12 79 LYS A C 1
ATOM 673 O O . LYS A 1 79 ? 1.643 -10.442 -8.734 1.00 88.12 79 LYS A O 1
ATOM 678 N N . GLU A 1 80 ? 1.561 -9.961 -10.922 1.00 86.25 80 GLU A N 1
ATOM 679 C CA . GLU A 1 80 ? 0.098 -10.023 -11.011 1.00 86.25 80 GLU A CA 1
ATOM 680 C C . GLU A 1 80 ? -0.434 -11.432 -10.688 1.00 86.25 80 GLU A C 1
ATOM 682 O O . GLU A 1 80 ? -1.396 -11.571 -9.937 1.00 86.25 80 GLU A O 1
ATOM 687 N N . LYS A 1 81 ? 0.269 -12.497 -11.104 1.00 88.44 81 LYS A N 1
ATOM 688 C CA . LYS A 1 81 ? -0.066 -13.874 -10.684 1.00 88.44 81 LYS A CA 1
ATOM 689 C C . LYS A 1 81 ? 0.035 -14.084 -9.173 1.00 88.44 81 LYS A C 1
ATOM 691 O O . LYS A 1 81 ? -0.717 -14.881 -8.617 1.00 88.44 81 LYS A O 1
ATOM 696 N N . VAL A 1 82 ? 0.970 -13.425 -8.487 1.00 88.25 82 VAL A N 1
ATOM 697 C CA . VAL A 1 82 ? 1.049 -13.493 -7.018 1.00 88.25 82 VAL A CA 1
ATOM 698 C C . VAL A 1 82 ? -0.115 -12.724 -6.382 1.00 88.25 82 VAL A C 1
ATOM 700 O O . VAL A 1 82 ? -0.696 -13.219 -5.419 1.00 88.25 82 VAL A O 1
ATOM 703 N N . TYR A 1 83 ? -0.513 -11.579 -6.946 1.00 85.56 83 TYR A N 1
ATOM 704 C CA . TYR A 1 83 ? -1.715 -10.846 -6.522 1.00 85.56 83 TYR A CA 1
ATOM 705 C C . TYR A 1 83 ? -2.991 -11.685 -6.636 1.00 85.56 83 TYR A C 1
ATOM 707 O O . TYR A 1 83 ? -3.794 -11.691 -5.705 1.00 85.56 83 TYR A O 1
ATOM 715 N N . ASP A 1 84 ? -3.150 -12.442 -7.723 1.00 87.25 84 ASP A N 1
ATOM 716 C CA . ASP A 1 84 ? -4.297 -13.337 -7.930 1.00 87.25 84 ASP A CA 1
ATOM 717 C C . ASP A 1 84 ? -4.397 -14.454 -6.873 1.00 87.25 84 ASP A C 1
ATOM 719 O O . ASP A 1 84 ? -5.469 -15.028 -6.675 1.00 87.25 84 ASP A O 1
ATOM 723 N N . ASN A 1 85 ? -3.295 -14.758 -6.176 1.00 89.69 85 ASN A N 1
ATOM 724 C CA . ASN A 1 85 ? -3.258 -15.739 -5.090 1.00 89.69 85 ASN A CA 1
ATOM 725 C C . ASN A 1 85 ? -3.563 -15.138 -3.706 1.00 89.69 85 ASN A C 1
ATOM 727 O O . ASN A 1 85 ? -3.701 -15.892 -2.740 1.00 89.69 85 ASN A O 1
ATOM 731 N N . ALA A 1 86 ? -3.669 -13.811 -3.576 1.00 90.50 86 ALA A N 1
ATOM 732 C CA . ALA A 1 86 ? -4.074 -13.183 -2.322 1.00 90.50 86 ALA A CA 1
ATOM 733 C C . ALA A 1 86 ? -5.536 -13.518 -1.989 1.00 90.50 86 ALA A C 1
ATOM 735 O O . ALA A 1 86 ? -6.385 -13.674 -2.870 1.00 90.50 86 ALA A O 1
ATOM 736 N N . TYR A 1 87 ? -5.869 -13.595 -0.698 1.00 92.81 87 TYR A N 1
ATOM 737 C CA . TYR A 1 87 ? -7.264 -13.783 -0.306 1.00 92.81 87 TYR A CA 1
ATOM 738 C C . TYR A 1 87 ? -8.070 -12.526 -0.633 1.00 92.81 87 TYR A C 1
ATOM 740 O O . TYR A 1 87 ? -7.810 -11.462 -0.073 1.00 92.81 87 TYR A O 1
ATOM 748 N N . ILE A 1 88 ? -9.086 -12.673 -1.485 1.00 89.38 88 ILE A N 1
ATOM 749 C CA . ILE A 1 88 ? -9.999 -11.594 -1.866 1.00 89.38 88 ILE A CA 1
ATOM 750 C C . ILE A 1 88 ? -11.285 -11.700 -1.048 1.00 89.38 88 ILE A C 1
ATOM 752 O O . ILE A 1 88 ? -12.102 -12.604 -1.243 1.00 89.38 88 ILE A O 1
ATOM 756 N N . SER A 1 89 ? -11.497 -10.750 -0.141 1.00 90.44 89 SER A N 1
ATOM 757 C CA . SER A 1 89 ? -12.731 -10.690 0.640 1.00 90.44 89 SER A CA 1
ATOM 758 C C . SER A 1 89 ? -13.909 -10.171 -0.180 1.00 90.44 89 SER A C 1
ATOM 760 O O . SER A 1 89 ? -13.766 -9.289 -1.026 1.00 90.44 89 SER A O 1
ATOM 762 N N . LYS A 1 90 ? -15.124 -10.609 0.174 1.00 86.56 90 LYS A N 1
ATOM 763 C CA . LYS A 1 90 ? -16.373 -10.011 -0.331 1.00 86.56 90 LYS A CA 1
ATOM 764 C C . LYS A 1 90 ? -16.492 -8.522 0.007 1.00 86.56 90 LYS A C 1
ATOM 766 O O . LYS A 1 90 ? -17.107 -7.787 -0.756 1.00 86.56 90 LYS A O 1
ATOM 771 N N . LYS A 1 91 ? -15.875 -8.079 1.112 1.00 84.44 91 LYS A N 1
ATOM 772 C CA . LYS A 1 91 ? -15.817 -6.662 1.513 1.00 84.44 91 LYS A CA 1
ATOM 773 C C . LYS A 1 91 ? -14.765 -5.862 0.721 1.00 84.44 91 LYS A C 1
ATOM 775 O O . LYS A 1 91 ? -14.633 -4.662 0.927 1.00 84.44 91 LYS A O 1
ATOM 780 N N . GLY A 1 92 ? -14.022 -6.505 -0.187 1.00 81.88 92 GLY A N 1
ATOM 781 C CA . GLY A 1 92 ? -13.100 -5.856 -1.120 1.00 81.88 92 GLY A CA 1
ATOM 782 C C . GLY A 1 92 ? -11.700 -5.551 -0.583 1.00 81.88 92 GLY A C 1
ATOM 783 O O . GLY A 1 92 ? -11.007 -4.764 -1.216 1.00 81.88 92 GLY A O 1
ATOM 784 N N . TYR A 1 93 ? -11.286 -6.125 0.551 1.00 87.44 93 TYR A N 1
ATOM 785 C CA . TYR A 1 93 ? -9.884 -6.115 0.999 1.00 87.44 93 TYR A CA 1
ATOM 786 C C . TYR A 1 93 ? -9.134 -7.364 0.528 1.00 87.44 93 TYR A C 1
ATOM 788 O O . TYR A 1 93 ? -9.749 -8.405 0.265 1.00 87.44 93 TYR A O 1
ATOM 796 N N . LEU A 1 94 ? -7.810 -7.251 0.482 1.00 90.56 94 LEU A N 1
ATOM 797 C CA . LEU A 1 94 ? -6.868 -8.316 0.163 1.00 90.56 94 LEU A CA 1
ATOM 798 C C . LEU A 1 94 ? -6.045 -8.681 1.404 1.00 90.56 94 LEU A C 1
ATOM 800 O O . LEU A 1 94 ? -5.600 -7.794 2.132 1.00 90.56 94 LEU A O 1
ATOM 804 N N . ILE A 1 95 ? -5.830 -9.979 1.637 1.00 92.81 95 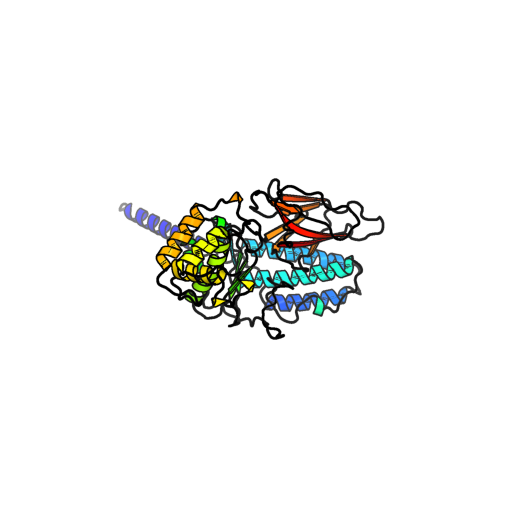ILE A N 1
ATOM 805 C CA . ILE A 1 95 ? -4.866 -10.475 2.633 1.00 92.81 95 ILE A CA 1
ATOM 806 C C . ILE A 1 95 ? -3.756 -11.237 1.916 1.00 92.81 95 ILE A C 1
ATOM 808 O O . ILE A 1 95 ? -4.022 -12.209 1.204 1.00 92.81 95 ILE A O 1
ATOM 812 N N . PHE A 1 96 ? -2.519 -10.827 2.172 1.00 91.62 96 PHE A N 1
ATOM 813 C CA . PHE A 1 96 ? -1.304 -11.499 1.734 1.00 91.62 96 PHE A CA 1
ATOM 814 C C . PHE A 1 96 ? -0.717 -12.264 2.920 1.00 91.62 96 PHE A C 1
ATOM 816 O O . PHE A 1 96 ? -0.415 -11.672 3.953 1.00 91.62 96 PHE A O 1
ATOM 823 N N . SER A 1 97 ? -0.559 -13.583 2.786 1.00 91.31 97 SER A N 1
ATOM 824 C CA . SER A 1 97 ? 0.165 -14.384 3.781 1.00 91.31 97 SER A CA 1
ATOM 825 C C . SER A 1 97 ? 1.636 -13.947 3.869 1.00 91.31 97 SER A C 1
ATOM 827 O O . SER A 1 97 ? 2.100 -13.199 2.999 1.00 91.31 97 SER A O 1
ATOM 829 N N . PRO A 1 98 ? 2.399 -14.417 4.868 1.00 88.69 98 PRO A N 1
ATOM 830 C CA . PRO A 1 98 ? 3.835 -14.165 4.939 1.00 88.69 98 PRO A CA 1
ATOM 831 C C . PRO A 1 98 ? 4.585 -14.537 3.656 1.00 88.69 98 PRO A C 1
ATOM 833 O O . PRO A 1 98 ? 5.361 -13.743 3.132 1.00 88.69 98 PRO A O 1
ATOM 836 N N . GLU A 1 99 ? 4.285 -15.699 3.081 1.00 88.69 99 GLU A N 1
ATOM 837 C CA . GLU A 1 99 ? 4.921 -16.187 1.855 1.00 88.69 99 GLU A CA 1
ATOM 838 C C . GLU A 1 99 ? 4.541 -15.334 0.640 1.00 88.69 99 GLU A C 1
ATOM 840 O O . GLU A 1 99 ? 5.395 -14.989 -0.175 1.00 88.69 99 GLU A O 1
ATOM 845 N N . LEU A 1 100 ? 3.263 -14.953 0.519 1.00 90.25 100 LEU A N 1
ATOM 846 C CA . LEU A 1 100 ? 2.818 -14.064 -0.557 1.00 90.25 100 LEU A CA 1
ATOM 847 C C . LEU A 1 100 ? 3.406 -12.657 -0.408 1.00 90.25 100 LEU A C 1
ATOM 849 O O . LEU A 1 100 ? 3.720 -12.019 -1.411 1.00 90.25 100 LEU A O 1
ATOM 853 N N . THR A 1 101 ? 3.583 -12.185 0.826 1.00 88.50 101 THR A N 1
ATOM 854 C CA . THR A 1 101 ? 4.219 -10.897 1.125 1.00 88.50 101 THR A CA 1
ATOM 855 C C . THR A 1 101 ? 5.692 -10.913 0.710 1.00 88.50 101 THR A C 1
ATOM 857 O O . THR A 1 101 ? 6.129 -9.992 0.018 1.00 88.50 101 THR A O 1
ATOM 860 N N . ASP A 1 102 ? 6.433 -11.979 1.030 1.00 86.94 102 ASP A N 1
ATOM 861 C CA . ASP A 1 102 ? 7.820 -12.165 0.577 1.00 86.94 102 ASP A CA 1
ATOM 862 C C . ASP A 1 102 ? 7.906 -12.211 -0.952 1.00 86.94 102 ASP A C 1
ATOM 864 O O . ASP A 1 102 ? 8.737 -11.513 -1.535 1.00 86.94 102 ASP A O 1
ATOM 868 N N . ASN A 1 103 ? 6.996 -12.943 -1.601 1.00 90.06 103 ASN A N 1
ATOM 869 C CA . ASN A 1 103 ? 6.935 -13.029 -3.057 1.00 90.06 103 ASN A CA 1
ATOM 870 C C . ASN A 1 103 ? 6.705 -11.665 -3.722 1.00 90.06 103 ASN A C 1
ATOM 872 O O . ASN A 1 103 ? 7.414 -11.302 -4.663 1.00 90.06 103 ASN A O 1
ATOM 876 N N . ILE A 1 104 ? 5.718 -10.896 -3.245 1.00 87.94 104 ILE A N 1
ATOM 877 C CA . ILE A 1 104 ? 5.432 -9.552 -3.769 1.00 87.94 104 ILE A CA 1
ATOM 878 C C . ILE A 1 104 ? 6.621 -8.620 -3.523 1.00 87.94 104 ILE A C 1
ATOM 880 O O . ILE A 1 104 ? 6.955 -7.842 -4.417 1.00 87.94 104 ILE A O 1
ATOM 884 N N . ASN A 1 105 ? 7.295 -8.719 -2.373 1.00 86.19 105 ASN A N 1
ATOM 885 C CA . ASN A 1 105 ? 8.453 -7.878 -2.076 1.00 86.19 105 ASN A CA 1
ATOM 886 C C . ASN A 1 105 ? 9.639 -8.190 -2.995 1.00 86.19 105 ASN A C 1
ATOM 888 O O . ASN A 1 105 ? 10.219 -7.280 -3.585 1.00 86.19 105 ASN A O 1
ATOM 892 N N . ALA A 1 106 ? 9.981 -9.472 -3.151 1.00 88.31 106 ALA A N 1
ATOM 893 C CA . ALA A 1 106 ? 11.091 -9.897 -3.997 1.00 88.31 106 ALA A CA 1
ATOM 894 C C . ALA A 1 106 ? 10.877 -9.475 -5.454 1.00 88.31 106 ALA A C 1
ATOM 896 O O . ALA A 1 106 ? 11.780 -8.930 -6.087 1.00 88.31 106 ALA A O 1
ATOM 897 N N . LEU A 1 107 ? 9.660 -9.672 -5.970 1.00 90.12 107 LEU A N 1
ATOM 898 C CA . LEU A 1 107 ? 9.302 -9.228 -7.312 1.00 90.12 107 LEU A CA 1
ATOM 899 C C . LEU A 1 107 ? 9.342 -7.705 -7.431 1.00 90.12 107 LEU A C 1
ATOM 901 O O . LEU A 1 107 ? 9.843 -7.205 -8.431 1.00 90.12 107 LEU A O 1
ATOM 905 N N . ALA A 1 108 ? 8.857 -6.958 -6.434 1.00 86.50 108 ALA A N 1
ATOM 906 C CA . ALA A 1 108 ? 8.917 -5.496 -6.451 1.00 86.50 108 ALA A CA 1
ATOM 907 C C . ALA A 1 108 ? 10.364 -4.987 -6.559 1.00 86.50 108 ALA A C 1
ATOM 909 O O . ALA A 1 108 ? 10.635 -4.128 -7.396 1.00 86.50 108 ALA A O 1
ATOM 910 N N . LEU A 1 109 ? 11.291 -5.573 -5.794 1.00 86.94 109 LEU A N 1
ATOM 911 C CA . LEU A 1 109 ? 12.722 -5.266 -5.860 1.00 86.94 109 LEU A CA 1
ATOM 912 C C . LEU A 1 109 ? 13.326 -5.595 -7.230 1.00 86.94 109 LEU A C 1
ATOM 914 O O . LEU A 1 109 ? 13.999 -4.755 -7.830 1.00 86.94 109 LEU A O 1
ATOM 918 N N . ALA A 1 110 ? 13.052 -6.793 -7.750 1.00 91.69 110 ALA A N 1
ATOM 919 C CA . ALA A 1 110 ? 13.549 -7.223 -9.053 1.00 91.69 110 ALA A CA 1
ATOM 920 C C . ALA A 1 110 ? 13.029 -6.323 -10.189 1.00 91.69 110 ALA A C 1
ATOM 922 O O . ALA A 1 110 ? 13.802 -5.914 -11.059 1.00 91.69 110 ALA A O 1
ATOM 923 N N . ILE A 1 111 ? 11.735 -5.979 -10.159 1.00 90.56 111 ILE A N 1
ATOM 924 C CA . ILE A 1 111 ? 11.084 -5.065 -11.107 1.00 90.56 111 ILE A CA 1
ATOM 925 C C . ILE A 1 111 ? 11.712 -3.674 -11.020 1.00 90.56 111 ILE A C 1
ATOM 927 O O . ILE A 1 111 ? 12.063 -3.116 -12.058 1.00 90.56 111 ILE A O 1
ATOM 931 N N . GLU A 1 112 ? 11.884 -3.122 -9.812 1.00 88.19 112 GLU A N 1
ATOM 932 C CA . GLU A 1 112 ? 12.507 -1.808 -9.597 1.00 88.19 112 GLU A CA 1
ATOM 933 C C . GLU A 1 112 ? 13.926 -1.775 -10.184 1.00 88.19 112 GLU A C 1
ATOM 935 O O . GLU A 1 112 ? 14.272 -0.829 -10.895 1.00 88.19 112 GLU A O 1
ATOM 940 N N . ALA A 1 113 ? 14.721 -2.828 -9.966 1.00 90.81 113 ALA A N 1
ATOM 941 C CA . ALA A 1 113 ? 16.076 -2.932 -10.499 1.00 90.81 113 ALA A CA 1
ATOM 942 C C . ALA A 1 113 ? 16.110 -2.931 -12.036 1.00 90.81 113 ALA A C 1
ATOM 944 O O . ALA A 1 113 ? 16.871 -2.163 -12.634 1.00 90.81 113 ALA A O 1
ATOM 945 N N . ARG A 1 114 ? 15.257 -3.739 -12.692 1.00 92.50 114 ARG A N 1
ATOM 946 C CA . ARG A 1 114 ? 15.155 -3.750 -14.167 1.00 92.50 114 ARG A CA 1
ATOM 947 C C . ARG A 1 114 ? 14.668 -2.407 -14.687 1.00 92.50 114 ARG A C 1
ATOM 949 O O . ARG A 1 114 ? 15.257 -1.878 -15.623 1.00 92.50 114 ARG A O 1
ATOM 956 N N . ALA A 1 115 ? 13.623 -1.850 -14.079 1.00 90.44 115 ALA A N 1
ATOM 957 C CA . ALA A 1 115 ? 13.023 -0.605 -14.531 1.00 90.44 115 ALA A CA 1
ATOM 958 C C . ALA A 1 115 ? 14.001 0.571 -14.425 1.00 90.44 115 ALA A C 1
ATOM 960 O O . ALA A 1 115 ? 14.108 1.359 -15.361 1.00 90.44 115 ALA A O 1
ATOM 961 N N . LYS A 1 116 ? 14.765 0.668 -13.330 1.00 89.81 116 LYS A N 1
ATOM 962 C CA . LYS A 1 116 ? 15.796 1.702 -13.157 1.00 89.81 116 LYS A CA 1
ATOM 963 C C . LYS A 1 116 ? 16.958 1.541 -14.130 1.00 89.81 116 LYS A C 1
ATOM 965 O O . LYS A 1 116 ? 17.389 2.532 -14.712 1.00 89.81 116 LYS A O 1
ATOM 970 N N . LEU A 1 117 ? 17.446 0.317 -14.340 1.00 91.19 117 LEU A N 1
ATOM 971 C CA . LEU A 1 117 ? 18.511 0.074 -15.312 1.00 91.19 117 LEU A CA 1
ATOM 972 C C . LEU A 1 117 ? 18.042 0.408 -16.734 1.00 91.19 117 LEU A C 1
ATOM 974 O O .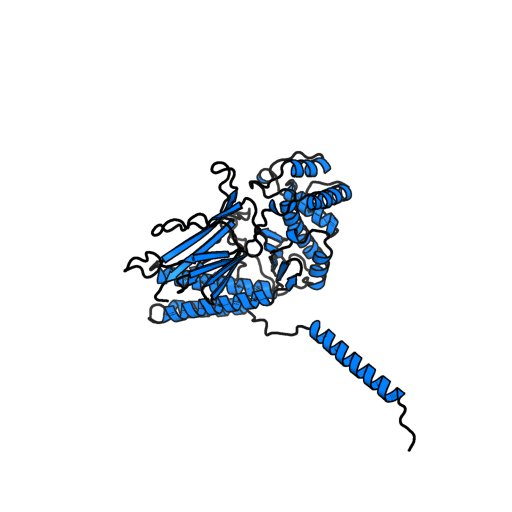 LEU A 1 117 ? 18.721 1.144 -17.440 1.00 91.19 117 LEU A O 1
ATOM 978 N N . LEU A 1 118 ? 16.855 -0.061 -17.133 1.00 89.19 118 LEU A N 1
ATOM 979 C CA . LEU A 1 118 ? 16.246 0.281 -18.421 1.00 89.19 118 LEU A CA 1
ATOM 980 C C . LEU A 1 118 ? 16.065 1.792 -18.572 1.00 89.19 118 LEU A C 1
ATOM 982 O O . LEU A 1 118 ? 16.423 2.341 -19.609 1.00 89.19 118 LEU A O 1
ATOM 986 N N . TYR A 1 119 ? 15.566 2.466 -17.535 1.00 87.62 119 TYR A N 1
ATOM 987 C CA . TYR A 1 119 ? 15.422 3.917 -17.520 1.00 87.62 119 TYR A CA 1
ATOM 988 C C . TYR A 1 119 ? 16.748 4.624 -17.780 1.00 87.62 119 TYR A C 1
ATOM 990 O O . TYR A 1 119 ? 16.810 5.497 -18.649 1.00 87.62 119 TYR A O 1
ATOM 998 N N . ASP A 1 120 ? 17.808 4.226 -17.075 1.00 87.69 120 ASP A N 1
ATOM 999 C CA . ASP A 1 120 ? 19.109 4.856 -17.233 1.00 87.69 120 ASP A CA 1
ATOM 1000 C C . ASP A 1 120 ? 19.698 4.621 -18.613 1.00 87.69 120 ASP A C 1
ATOM 1002 O O . ASP A 1 120 ? 20.246 5.554 -19.205 1.00 87.69 120 ASP A O 1
ATOM 1006 N N . VAL A 1 121 ? 19.556 3.413 -19.163 1.00 85.06 121 VAL A N 1
ATOM 1007 C CA . VAL A 1 121 ? 20.124 3.172 -20.482 1.00 85.06 121 VAL A CA 1
ATOM 1008 C C . VAL A 1 121 ? 19.324 3.848 -21.595 1.00 85.06 121 VAL A C 1
ATOM 1010 O O . VAL A 1 121 ? 19.903 4.520 -22.448 1.00 85.06 121 VAL A O 1
ATOM 1013 N N . VAL A 1 122 ? 17.998 3.711 -21.589 1.00 80.69 122 VAL A N 1
ATOM 1014 C CA . VAL A 1 122 ? 17.129 4.255 -22.644 1.00 80.69 122 VAL A CA 1
ATOM 1015 C C . VAL A 1 122 ? 17.172 5.788 -22.657 1.00 80.69 122 VAL A C 1
ATOM 1017 O O . VAL A 1 122 ? 17.209 6.394 -23.729 1.00 80.69 122 VAL A O 1
ATOM 1020 N N . SER A 1 123 ? 17.273 6.415 -21.481 1.00 76.88 123 SER A N 1
ATOM 1021 C CA . SER A 1 123 ? 17.371 7.876 -21.347 1.00 76.88 123 SER A CA 1
ATOM 1022 C C . SER A 1 123 ? 18.783 8.430 -21.602 1.00 76.88 123 SER A C 1
ATOM 1024 O O . SER A 1 123 ? 18.990 9.637 -21.492 1.00 76.88 123 SER A O 1
ATOM 1026 N N . ASN A 1 124 ? 19.768 7.585 -21.943 1.00 76.12 124 ASN A N 1
ATOM 1027 C CA . ASN A 1 124 ? 21.197 7.932 -22.003 1.00 76.12 124 ASN A CA 1
ATOM 1028 C C . ASN A 1 124 ? 21.730 8.579 -20.707 1.00 76.12 124 ASN A C 1
ATOM 1030 O O . ASN A 1 124 ? 22.626 9.432 -20.749 1.00 76.12 124 ASN A O 1
ATOM 1034 N N . ASN A 1 125 ? 21.198 8.183 -19.550 1.00 80.38 125 ASN A N 1
ATOM 1035 C CA . ASN A 1 125 ? 21.763 8.582 -18.270 1.00 80.38 125 ASN A CA 1
ATOM 1036 C C . ASN A 1 125 ? 23.086 7.853 -18.024 1.00 80.38 125 ASN A C 1
ATOM 1038 O O . ASN A 1 125 ? 23.454 6.870 -18.673 1.00 80.38 125 ASN A O 1
ATOM 1042 N N . LYS A 1 126 ? 23.819 8.334 -17.022 1.00 86.12 126 LYS A N 1
ATOM 1043 C CA . LYS A 1 126 ? 24.973 7.609 -16.506 1.00 86.12 126 LYS A CA 1
ATOM 1044 C C . LYS A 1 126 ? 24.493 6.314 -15.845 1.00 86.12 126 LYS A C 1
ATOM 1046 O O . LYS A 1 126 ? 23.878 6.375 -14.787 1.00 86.12 126 LYS A O 1
ATOM 1051 N N . ILE A 1 127 ? 24.875 5.174 -16.416 1.00 89.50 127 ILE A N 1
ATOM 1052 C CA . ILE A 1 127 ? 24.705 3.867 -15.774 1.00 89.50 127 ILE A CA 1
ATOM 1053 C C . ILE A 1 127 ? 25.489 3.868 -14.451 1.00 89.50 127 ILE A C 1
ATOM 1055 O O . ILE A 1 127 ? 26.692 4.161 -14.413 1.00 89.50 127 ILE A O 1
ATOM 1059 N N . LEU A 1 128 ? 24.780 3.606 -13.358 1.00 90.69 128 LEU A N 1
ATOM 1060 C CA . LEU A 1 128 ? 25.314 3.548 -12.001 1.00 90.69 128 LEU A CA 1
ATOM 1061 C C . LEU A 1 128 ? 25.984 2.191 -11.737 1.00 90.69 128 LEU A C 1
ATOM 1063 O O . LEU A 1 128 ? 25.759 1.248 -12.486 1.00 90.69 128 LEU A O 1
ATOM 1067 N N . PRO A 1 129 ? 26.806 2.048 -10.682 1.00 91.88 129 PRO A N 1
ATOM 1068 C CA . PRO A 1 129 ? 27.267 0.731 -10.244 1.00 91.88 129 PRO A CA 1
ATOM 1069 C C . PRO A 1 129 ? 26.089 -0.230 -10.027 1.00 91.88 129 PRO A C 1
ATOM 1071 O O . PRO A 1 129 ? 25.022 0.189 -9.581 1.00 91.88 129 PRO A O 1
ATOM 1074 N N . LYS A 1 130 ? 26.279 -1.521 -10.318 1.00 91.06 130 LYS A N 1
ATOM 1075 C CA . LYS A 1 130 ? 25.214 -2.539 -10.255 1.00 91.06 130 LYS A CA 1
ATOM 1076 C C . LYS A 1 130 ? 24.536 -2.613 -8.878 1.00 91.06 130 LYS A C 1
ATOM 1078 O O . LYS A 1 130 ? 23.325 -2.796 -8.801 1.00 91.06 130 LYS A O 1
ATOM 1083 N N . GLU A 1 131 ? 25.300 -2.367 -7.815 1.00 90.69 131 GLU A N 1
ATOM 1084 C CA . GLU A 1 131 ? 24.858 -2.333 -6.416 1.00 90.69 131 GLU A CA 1
ATOM 1085 C C . GLU A 1 131 ? 23.899 -1.160 -6.124 1.00 90.69 131 GLU A C 1
ATOM 1087 O O . GLU A 1 131 ? 23.216 -1.144 -5.109 1.00 90.69 131 GLU A O 1
ATOM 1092 N N . SER A 1 132 ? 23.815 -0.162 -7.013 1.00 89.56 132 SER A N 1
ATOM 1093 C CA . SER A 1 132 ? 22.866 0.957 -6.888 1.00 89.56 132 SER A CA 1
ATOM 1094 C C . SER A 1 132 ? 21.455 0.613 -7.381 1.00 89.56 132 SER A C 1
ATOM 1096 O O . SER A 1 132 ? 20.507 1.334 -7.067 1.00 89.56 132 SER A O 1
ATOM 1098 N N . TYR A 1 133 ? 21.303 -0.460 -8.163 1.00 88.88 133 TYR A N 1
ATOM 1099 C CA . TYR A 1 133 ? 20.010 -0.889 -8.709 1.00 88.88 133 TYR A CA 1
ATOM 1100 C C . TYR A 1 133 ? 19.322 -1.946 -7.850 1.00 88.88 133 TYR A C 1
ATOM 1102 O O . TYR A 1 133 ? 18.098 -2.039 -7.869 1.00 88.88 133 TYR A O 1
ATOM 1110 N N . TYR A 1 134 ? 20.105 -2.726 -7.108 1.00 86.25 134 TYR A N 1
ATOM 1111 C CA . TYR A 1 134 ? 19.648 -3.885 -6.356 1.00 86.25 134 TYR A CA 1
ATOM 1112 C C . TYR A 1 134 ? 20.179 -3.778 -4.918 1.00 86.25 134 TYR A C 1
ATOM 1114 O O . TYR A 1 134 ? 21.395 -3.673 -4.760 1.00 86.25 134 TYR A O 1
ATOM 1122 N N . PRO A 1 135 ? 19.327 -3.771 -3.874 1.00 81.25 135 PRO A N 1
ATOM 1123 C CA . PRO A 1 135 ? 19.803 -3.677 -2.494 1.00 81.25 135 PRO A CA 1
ATOM 1124 C C . PRO A 1 135 ? 20.768 -4.815 -2.132 1.00 81.25 135 PRO A C 1
ATOM 1126 O O . PRO A 1 135 ? 20.598 -5.953 -2.577 1.00 81.25 135 PRO A O 1
ATOM 1129 N N . GLU A 1 136 ? 21.779 -4.525 -1.305 1.00 77.56 136 GLU A N 1
ATOM 1130 C CA . GLU A 1 136 ? 22.753 -5.546 -0.887 1.00 77.56 136 GLU A CA 1
ATOM 1131 C C . GLU A 1 136 ? 22.077 -6.692 -0.122 1.00 77.56 136 GLU A C 1
ATOM 1133 O O . GLU A 1 136 ? 22.361 -7.863 -0.387 1.00 77.56 136 GLU A O 1
ATOM 1138 N N . GLU A 1 137 ? 21.127 -6.350 0.747 1.00 77.06 137 GLU A N 1
ATOM 1139 C CA . GLU A 1 137 ? 20.339 -7.281 1.553 1.00 77.06 137 GLU A CA 1
ATOM 1140 C C . GLU A 1 137 ? 18.861 -7.243 1.152 1.00 77.06 137 GLU A C 1
ATOM 1142 O O . GLU A 1 137 ? 18.362 -6.228 0.660 1.00 77.06 137 GLU A O 1
ATOM 1147 N N . PHE A 1 138 ? 18.139 -8.342 1.383 1.00 73.88 138 PHE A N 1
ATOM 1148 C CA . PHE A 1 138 ? 16.688 -8.355 1.214 1.00 73.88 138 PHE A CA 1
ATOM 1149 C C . PHE A 1 138 ? 16.054 -7.376 2.202 1.00 73.88 138 PHE A C 1
ATOM 1151 O O . PHE A 1 138 ? 16.181 -7.531 3.414 1.00 73.88 138 PHE A O 1
ATOM 1158 N N . GLN A 1 139 ? 15.347 -6.379 1.684 1.00 74.62 139 GLN A N 1
ATOM 1159 C CA . GLN A 1 139 ? 14.685 -5.354 2.484 1.00 74.62 139 GLN A CA 1
ATOM 1160 C C . GLN A 1 139 ? 13.229 -5.246 2.050 1.00 74.62 139 GLN A C 1
ATOM 1162 O O . GLN A 1 139 ? 12.927 -5.298 0.857 1.00 74.62 139 GLN A O 1
ATOM 1167 N N . TYR A 1 140 ? 12.311 -5.073 2.998 1.00 72.88 140 TYR A N 1
ATOM 1168 C CA . TYR A 1 140 ? 10.930 -4.762 2.643 1.00 72.88 140 TYR A CA 1
ATOM 1169 C C . TYR A 1 140 ? 10.851 -3.321 2.140 1.00 72.88 140 TYR A C 1
ATOM 1171 O O . TYR A 1 140 ? 11.060 -2.381 2.899 1.00 72.88 140 TYR A O 1
ATOM 1179 N N . THR A 1 141 ? 10.567 -3.151 0.848 1.00 63.75 141 THR A N 1
ATOM 1180 C CA . THR A 1 141 ? 10.565 -1.836 0.174 1.00 63.75 141 THR A CA 1
ATOM 1181 C C . THR A 1 141 ? 9.173 -1.304 -0.120 1.00 63.75 141 THR A C 1
ATOM 1183 O O . THR A 1 141 ? 9.042 -0.241 -0.730 1.00 63.75 141 THR A O 1
ATOM 1186 N N . PHE A 1 142 ? 8.133 -1.982 0.382 1.00 58.47 142 PHE A N 1
ATOM 1187 C CA . PHE A 1 142 ? 6.748 -1.503 0.338 1.00 58.47 142 PHE A CA 1
ATOM 1188 C C . PHE A 1 142 ? 6.613 -0.051 0.817 1.00 58.47 142 PHE A C 1
ATOM 1190 O O . PHE A 1 142 ? 5.742 0.663 0.330 1.00 58.47 142 PHE A O 1
ATOM 1197 N N . PHE A 1 143 ? 7.548 0.412 1.656 1.00 55.31 143 PHE A N 1
ATOM 1198 C CA . PHE A 1 143 ? 7.734 1.817 1.987 1.00 55.31 143 PHE A CA 1
ATOM 1199 C C . PHE A 1 143 ? 9.185 2.276 1.777 1.00 55.31 143 PHE A C 1
ATOM 1201 O O . PHE A 1 143 ? 10.016 2.193 2.674 1.00 55.31 143 PHE A O 1
ATOM 1208 N N . LYS A 1 144 ? 9.478 2.868 0.616 1.00 47.50 144 LYS A N 1
ATOM 1209 C CA . LYS A 1 144 ? 10.471 3.952 0.521 1.00 47.50 144 LYS A CA 1
ATOM 1210 C C . LYS A 1 144 ? 9.718 5.275 0.505 1.00 47.50 144 LYS A C 1
ATOM 1212 O O . LYS A 1 144 ? 9.649 5.953 -0.512 1.00 47.50 144 LYS A O 1
ATOM 1217 N N . ALA A 1 145 ? 9.078 5.624 1.614 1.00 39.72 145 ALA A N 1
ATOM 1218 C CA . ALA A 1 145 ? 8.658 7.001 1.781 1.00 39.72 145 ALA A CA 1
ATOM 1219 C C . ALA A 1 145 ? 9.911 7.779 2.181 1.00 39.72 145 ALA A C 1
ATOM 1221 O O . ALA A 1 145 ? 10.307 7.727 3.339 1.00 39.72 145 ALA A O 1
ATOM 1222 N N . GLU A 1 146 ? 10.511 8.529 1.255 1.00 35.31 146 GLU A N 1
ATOM 1223 C CA . GLU A 1 146 ? 11.598 9.481 1.568 1.00 35.31 146 GLU A CA 1
ATOM 1224 C C . GLU A 1 146 ? 11.227 10.450 2.718 1.00 35.31 146 GLU A C 1
ATOM 1226 O O . GLU A 1 146 ? 12.093 11.101 3.290 1.00 35.31 146 GLU A O 1
ATOM 1231 N N . ASN A 1 147 ? 9.936 10.519 3.077 1.00 32.50 147 ASN A N 1
ATOM 1232 C CA . ASN A 1 147 ? 9.366 11.364 4.121 1.00 32.50 147 ASN A CA 1
ATOM 1233 C C . ASN A 1 147 ? 8.731 10.614 5.305 1.00 32.50 147 ASN A C 1
ATOM 1235 O O . ASN A 1 147 ? 8.253 11.278 6.225 1.00 32.50 147 ASN A O 1
ATOM 1239 N N . VAL A 1 148 ? 8.728 9.273 5.342 1.00 37.81 148 VAL A N 1
ATOM 1240 C CA . VAL A 1 148 ? 8.614 8.601 6.646 1.00 37.81 148 VAL A CA 1
ATOM 1241 C C . VAL A 1 148 ? 10.018 8.663 7.213 1.00 37.81 148 VAL A C 1
ATOM 1243 O O . VAL A 1 148 ? 10.825 7.751 7.060 1.00 37.81 148 VAL A O 1
ATOM 1246 N N . ILE A 1 149 ? 10.316 9.805 7.835 1.00 32.59 149 ILE A N 1
ATOM 1247 C CA . ILE A 1 149 ? 11.329 9.863 8.875 1.00 32.59 149 ILE A CA 1
ATOM 1248 C C . ILE A 1 149 ? 10.841 8.839 9.898 1.00 32.59 149 ILE A C 1
ATOM 1250 O O . ILE A 1 149 ? 9.992 9.141 10.736 1.00 32.59 149 ILE A O 1
ATOM 1254 N N . MET A 1 150 ? 11.307 7.597 9.769 1.00 37.72 150 MET A N 1
ATOM 1255 C CA . MET A 1 150 ? 11.370 6.672 10.887 1.00 37.72 150 MET A CA 1
ATOM 1256 C C . MET A 1 150 ? 12.144 7.473 11.922 1.00 37.72 150 MET A C 1
ATOM 1258 O O . MET A 1 150 ? 13.317 7.767 11.708 1.00 37.72 150 MET A O 1
ATOM 1262 N N . LEU A 1 151 ? 11.436 8.005 12.918 1.00 31.30 151 LEU A N 1
ATOM 1263 C CA . LEU A 1 151 ? 11.961 8.924 13.922 1.00 31.30 151 LEU A CA 1
ATOM 1264 C C . LEU A 1 151 ? 12.983 8.169 14.770 1.00 31.30 151 LEU A C 1
ATOM 1266 O O . LEU A 1 151 ? 12.648 7.730 15.858 1.00 31.30 151 LEU A O 1
ATOM 1270 N N . ASN A 1 152 ? 14.175 7.960 14.216 1.00 31.81 152 ASN A N 1
ATOM 1271 C CA . ASN A 1 152 ? 15.435 7.565 14.823 1.00 31.81 152 ASN A CA 1
ATOM 1272 C C . ASN A 1 152 ? 16.497 7.614 13.709 1.00 31.81 152 ASN A C 1
ATOM 1274 O O . ASN A 1 152 ? 16.548 6.737 12.851 1.00 31.81 152 ASN A O 1
ATOM 1278 N N . ASP A 1 153 ? 17.327 8.662 13.750 1.00 30.16 153 ASP A N 1
ATOM 1279 C CA . ASP A 1 153 ? 18.485 8.986 12.889 1.00 30.16 153 ASP A CA 1
ATOM 1280 C C . ASP A 1 153 ? 19.624 7.933 12.916 1.00 30.16 153 ASP A C 1
ATOM 1282 O O . ASP A 1 153 ? 20.803 8.266 12.785 1.00 30.16 153 ASP A O 1
ATOM 1286 N N . SER A 1 154 ? 19.328 6.653 13.130 1.00 37.69 154 SER A N 1
ATOM 1287 C CA . SER A 1 154 ? 20.332 5.591 13.092 1.00 37.69 154 SER A CA 1
ATOM 1288 C C . SER A 1 154 ? 20.198 4.775 11.815 1.00 37.69 154 SER A C 1
ATOM 1290 O O . SER A 1 154 ? 19.132 4.226 11.541 1.00 37.69 154 SER A O 1
ATOM 1292 N N . ASP A 1 155 ? 21.322 4.610 11.116 1.00 36.97 155 ASP A N 1
ATOM 1293 C CA . ASP A 1 155 ? 21.566 3.675 10.004 1.00 36.97 155 ASP A CA 1
ATOM 1294 C C . ASP A 1 155 ? 21.223 2.188 10.322 1.00 36.97 155 ASP A C 1
ATOM 1296 O O . ASP A 1 155 ? 21.445 1.310 9.495 1.00 36.97 155 ASP A O 1
ATOM 1300 N N . ASP A 1 156 ? 20.649 1.890 11.495 1.00 40.53 156 ASP A N 1
ATOM 1301 C CA . ASP A 1 156 ? 20.371 0.551 12.036 1.00 40.53 156 ASP A CA 1
ATOM 1302 C C . ASP A 1 156 ? 18.920 0.055 11.819 1.00 40.53 156 ASP A C 1
ATOM 1304 O O . ASP A 1 156 ? 18.543 -0.999 12.329 1.00 40.53 156 ASP A O 1
ATOM 1308 N N . ASN A 1 157 ? 18.078 0.756 11.048 1.00 48.56 157 ASN A N 1
ATOM 1309 C CA . ASN A 1 157 ? 16.665 0.377 10.829 1.00 48.56 157 ASN A CA 1
ATOM 1310 C C . ASN A 1 157 ? 16.462 -0.748 9.791 1.00 48.56 157 ASN A C 1
ATOM 1312 O O . ASN A 1 157 ? 15.481 -0.756 9.042 1.00 48.56 157 ASN A O 1
ATOM 1316 N N . LEU A 1 158 ? 17.372 -1.720 9.736 1.00 54.88 158 LEU A N 1
ATOM 1317 C CA . LEU A 1 158 ? 17.150 -2.934 8.960 1.00 54.88 158 LEU A CA 1
ATOM 1318 C C . LEU A 1 158 ? 16.120 -3.798 9.691 1.00 54.88 158 LEU A C 1
ATOM 1320 O O . LEU A 1 158 ? 16.296 -4.200 10.841 1.00 54.88 158 LEU A O 1
ATOM 1324 N N . ILE A 1 159 ? 15.006 -4.073 9.018 1.00 60.50 159 ILE A N 1
ATOM 1325 C CA . ILE A 1 159 ? 14.009 -5.031 9.484 1.00 60.50 159 ILE A CA 1
ATOM 1326 C C . ILE A 1 159 ? 14.684 -6.411 9.493 1.00 60.50 159 ILE A C 1
ATOM 1328 O O . ILE A 1 159 ? 14.825 -7.031 8.444 1.00 60.50 159 ILE A O 1
ATOM 1332 N N . GLU A 1 160 ? 15.128 -6.887 10.665 1.00 64.19 160 GLU A N 1
ATOM 1333 C CA . GLU A 1 160 ? 15.679 -8.243 10.801 1.00 64.19 160 GLU A CA 1
ATOM 1334 C C . GLU A 1 160 ? 14.594 -9.246 10.411 1.00 64.19 160 GLU A C 1
ATOM 1336 O O . GLU A 1 160 ? 13.493 -9.214 10.962 1.00 64.19 160 GLU A O 1
ATOM 1341 N N . ILE A 1 161 ? 14.889 -10.137 9.472 1.00 68.38 161 ILE A N 1
ATOM 1342 C CA . ILE A 1 161 ? 13.897 -11.053 8.918 1.00 68.38 161 ILE A CA 1
ATOM 1343 C C . ILE A 1 161 ? 14.054 -12.442 9.545 1.00 68.38 161 ILE A C 1
ATOM 1345 O O . ILE A 1 161 ? 15.164 -12.958 9.648 1.00 68.38 161 ILE A O 1
ATOM 1349 N N . LYS A 1 162 ? 12.947 -13.053 9.983 1.00 70.00 162 LYS A N 1
ATOM 1350 C CA . LYS A 1 162 ? 12.898 -14.433 10.493 1.00 70.00 162 LYS A CA 1
ATOM 1351 C C . LYS A 1 162 ? 12.548 -15.398 9.370 1.00 70.00 162 LYS A C 1
ATOM 1353 O O . LYS A 1 162 ? 11.882 -15.016 8.410 1.00 70.00 162 LYS A O 1
ATOM 1358 N N . ASP A 1 163 ? 12.964 -16.650 9.496 1.00 68.00 163 ASP A N 1
ATOM 1359 C CA . ASP A 1 163 ? 12.613 -17.694 8.526 1.00 68.00 163 ASP A CA 1
ATOM 1360 C C . ASP A 1 163 ? 11.178 -18.209 8.726 1.00 68.00 163 ASP A C 1
ATOM 1362 O O . ASP A 1 163 ? 10.477 -18.428 7.742 1.00 68.00 163 ASP A O 1
ATOM 1366 N N . ASP A 1 164 ? 10.683 -18.253 9.971 1.00 70.00 164 ASP A N 1
ATOM 1367 C CA . ASP A 1 164 ? 9.379 -18.843 10.315 1.00 70.00 164 ASP A CA 1
ATOM 1368 C C . ASP A 1 164 ? 8.396 -17.828 10.931 1.00 70.00 164 ASP A C 1
ATOM 1370 O O . ASP A 1 164 ? 8.763 -17.042 11.811 1.00 70.00 164 ASP A O 1
ATOM 1374 N N . PHE A 1 165 ? 7.135 -17.862 10.478 1.00 75.69 165 PHE A N 1
ATOM 1375 C CA . PHE A 1 165 ? 6.024 -17.059 11.008 1.00 75.69 165 PHE A CA 1
ATOM 1376 C C . PHE A 1 165 ? 5.049 -17.956 11.792 1.00 75.69 165 PHE A C 1
ATOM 1378 O O . PHE A 1 165 ? 3.907 -18.177 11.392 1.00 75.69 165 PHE A O 1
ATOM 1385 N N . ASP A 1 166 ? 5.505 -18.477 12.934 1.00 75.25 166 ASP A N 1
ATOM 1386 C CA . ASP A 1 166 ? 4.785 -19.493 13.727 1.00 75.25 166 ASP A CA 1
ATOM 1387 C C . ASP A 1 166 ? 3.403 -19.056 14.244 1.00 75.25 166 ASP A C 1
ATOM 1389 O O . ASP A 1 166 ? 2.551 -19.890 14.549 1.00 75.25 166 ASP A O 1
ATOM 1393 N N . SER A 1 167 ? 3.186 -17.751 14.399 1.00 79.44 167 SER A N 1
ATOM 1394 C CA . SER A 1 167 ? 1.955 -17.164 14.938 1.00 79.44 167 SER A CA 1
ATOM 1395 C C . SER A 1 167 ? 0.889 -16.870 13.889 1.00 79.44 167 SER A C 1
ATOM 1397 O O . SER A 1 167 ? -0.218 -16.477 14.258 1.00 79.44 167 SER A O 1
ATOM 1399 N N . TYR A 1 168 ? 1.191 -17.038 12.598 1.00 88.12 168 TYR A N 1
ATOM 1400 C CA . TYR A 1 168 ? 0.245 -16.731 11.534 1.00 88.12 168 TYR A CA 1
ATOM 1401 C C . TYR A 1 168 ? -0.880 -17.772 11.482 1.00 88.12 168 TYR A C 1
ATOM 1403 O O . TYR A 1 168 ? -0.688 -18.909 11.055 1.00 88.12 168 TYR A O 1
ATOM 1411 N N . ASP A 1 169 ? -2.086 -17.358 11.868 1.00 92.19 169 ASP A N 1
ATOM 1412 C CA . ASP A 1 169 ? -3.314 -18.130 11.693 1.00 92.19 169 ASP A CA 1
ATOM 1413 C C . ASP A 1 169 ? -4.281 -17.345 10.802 1.00 92.19 169 ASP A C 1
ATOM 1415 O O . ASP A 1 169 ? -5.027 -16.470 11.253 1.00 92.19 169 ASP A O 1
ATOM 1419 N N . PHE A 1 170 ? -4.277 -17.680 9.509 1.00 93.38 170 PHE A N 1
ATOM 1420 C CA . PHE A 1 170 ? -5.158 -17.056 8.525 1.00 93.38 170 PHE A CA 1
ATOM 1421 C C . PHE A 1 170 ? -6.636 -17.142 8.922 1.00 93.38 170 PHE A C 1
ATOM 1423 O O . PHE A 1 170 ? -7.389 -16.191 8.705 1.00 93.38 170 PHE A O 1
ATOM 1430 N N . LYS A 1 171 ? -7.068 -18.265 9.511 1.00 95.06 171 LYS A N 1
ATOM 1431 C CA . LYS A 1 171 ? -8.465 -18.450 9.901 1.00 95.06 171 LYS A CA 1
ATOM 1432 C C . LYS A 1 171 ? -8.818 -17.506 11.046 1.00 95.06 171 LYS A C 1
ATOM 1434 O O . LYS A 1 171 ? -9.845 -16.844 10.955 1.00 95.06 171 LYS A O 1
ATOM 1439 N N . ALA A 1 172 ? -7.976 -17.405 12.073 1.00 95.06 172 ALA A N 1
ATOM 1440 C CA . ALA A 1 172 ? -8.200 -16.480 13.184 1.00 95.06 172 ALA A CA 1
ATOM 1441 C C . ALA A 1 172 ? -8.228 -15.013 12.717 1.00 95.06 172 ALA A C 1
ATOM 1443 O O . ALA A 1 172 ? -9.145 -14.274 13.074 1.00 95.06 172 ALA A O 1
ATOM 1444 N N . ILE A 1 173 ? -7.287 -14.614 11.853 1.00 95.31 173 ILE A N 1
ATOM 1445 C CA . ILE A 1 173 ? -7.227 -13.269 11.253 1.00 95.31 173 ILE A CA 1
ATOM 1446 C C . ILE A 1 173 ? -8.503 -12.966 10.460 1.00 95.31 173 ILE A C 1
ATOM 1448 O O . ILE A 1 173 ? -9.134 -11.921 10.636 1.00 95.31 173 ILE A O 1
ATOM 1452 N N . LYS A 1 174 ? -8.900 -13.889 9.579 1.00 95.44 174 LYS A N 1
ATOM 1453 C CA . LYS A 1 174 ? -10.093 -13.742 8.745 1.00 95.44 174 LYS A CA 1
ATOM 1454 C C . LYS A 1 174 ? -11.360 -13.679 9.596 1.00 95.44 174 LYS A C 1
ATOM 1456 O O . LYS A 1 174 ? -12.176 -12.786 9.380 1.00 95.44 174 LYS A O 1
ATOM 1461 N N . ASP A 1 175 ? -11.513 -14.596 10.551 1.00 95.69 175 ASP A N 1
ATOM 1462 C CA . ASP A 1 175 ? -12.669 -14.656 11.447 1.00 95.69 175 ASP A CA 1
ATOM 1463 C C . ASP A 1 175 ? -12.781 -13.355 12.266 1.00 95.69 175 ASP A C 1
ATOM 1465 O O . ASP A 1 175 ? -13.881 -12.817 12.406 1.00 95.69 175 ASP A O 1
ATOM 1469 N N . PHE A 1 176 ? -11.655 -12.791 12.725 1.00 96.12 176 PHE A N 1
ATOM 1470 C CA . PHE A 1 176 ? -11.623 -11.489 13.394 1.00 96.12 176 PHE A CA 1
ATOM 1471 C C . PHE A 1 176 ? -12.142 -10.360 12.490 1.00 96.12 176 PHE A C 1
ATOM 1473 O O . PHE A 1 176 ? -13.133 -9.718 12.842 1.00 96.12 176 PHE A O 1
ATOM 1480 N N . ILE A 1 177 ? -11.547 -10.145 11.309 1.00 95.38 177 ILE A N 1
ATOM 1481 C CA . ILE A 1 177 ? -11.961 -9.057 10.397 1.00 95.38 177 ILE A CA 1
ATOM 1482 C C . ILE A 1 177 ? -13.434 -9.215 9.979 1.00 95.38 177 ILE A C 1
ATOM 1484 O O . ILE A 1 177 ? -14.178 -8.236 9.864 1.00 95.38 177 ILE A O 1
ATOM 1488 N N . GLU A 1 178 ? -13.883 -10.450 9.744 1.00 93.38 178 GLU A N 1
ATOM 1489 C CA . GLU A 1 178 ? -15.270 -10.734 9.368 1.00 93.38 178 GLU A CA 1
ATOM 1490 C C . GLU A 1 178 ? -16.257 -10.491 10.516 1.00 93.38 178 GLU A C 1
ATOM 1492 O O . GLU A 1 178 ? -17.398 -10.111 10.241 1.00 93.38 178 GLU A O 1
ATOM 1497 N N . SER A 1 179 ? -15.818 -10.630 11.772 1.00 94.19 179 SER A N 1
ATOM 1498 C CA . SER A 1 179 ? -16.628 -10.349 12.965 1.00 94.19 179 SER A CA 1
ATOM 1499 C C . SER A 1 179 ? -16.842 -8.855 13.237 1.00 94.19 179 SER A C 1
ATOM 1501 O O . SER A 1 179 ? -17.794 -8.490 13.933 1.00 94.19 179 SER A O 1
ATOM 1503 N N . LEU A 1 180 ? -15.997 -7.982 12.674 1.00 93.56 180 LEU A N 1
ATOM 1504 C CA . LEU A 1 180 ? -16.107 -6.539 12.870 1.00 93.56 180 LEU A CA 1
ATOM 1505 C C . LEU A 1 180 ? -17.431 -6.017 12.304 1.00 93.56 180 LEU A C 1
ATOM 1507 O O . LEU A 1 180 ? -17.726 -6.147 11.110 1.00 93.56 180 LEU A O 1
ATOM 1511 N N . SER A 1 181 ? -18.200 -5.360 13.172 1.00 89.00 181 SER A N 1
ATOM 1512 C CA . SER A 1 181 ? -19.477 -4.715 12.842 1.00 89.00 181 SER A CA 1
ATOM 1513 C C . SER A 1 181 ? -19.272 -3.315 12.250 1.00 89.00 181 SER A C 1
ATOM 1515 O O . SER A 1 181 ? -19.970 -2.373 12.605 1.00 89.00 181 SER A O 1
ATOM 1517 N N . ILE A 1 182 ? -18.296 -3.181 11.348 1.00 89.50 182 ILE A N 1
ATOM 1518 C CA . ILE A 1 182 ? -17.997 -1.935 10.634 1.00 89.50 182 ILE A CA 1
ATOM 1519 C C . ILE A 1 182 ? -18.490 -2.009 9.182 1.00 89.50 182 ILE A C 1
ATOM 1521 O O . ILE A 1 182 ? -18.511 -3.100 8.593 1.00 89.50 182 ILE A O 1
ATOM 1525 N N . PRO A 1 183 ? -18.872 -0.874 8.573 1.00 88.25 183 PRO A N 1
ATOM 1526 C CA . PRO A 1 183 ? -19.264 -0.832 7.172 1.00 88.25 183 PRO A CA 1
ATOM 1527 C C . PRO A 1 183 ? -18.158 -1.314 6.228 1.00 88.25 183 PRO A C 1
ATOM 1529 O O . PRO A 1 183 ? -16.970 -1.090 6.452 1.00 88.25 183 PRO A O 1
ATOM 1532 N N . GLU A 1 184 ? -18.550 -1.934 5.112 1.00 85.69 184 GLU A N 1
ATOM 1533 C CA . GLU A 1 184 ? -17.595 -2.490 4.143 1.00 85.69 184 GLU A CA 1
ATOM 1534 C C . GLU A 1 184 ? -16.646 -1.439 3.560 1.00 85.69 184 GLU A C 1
ATOM 1536 O O . GLU A 1 184 ? -15.511 -1.765 3.223 1.00 85.69 184 GLU A O 1
ATOM 1541 N N . TYR A 1 185 ? -17.087 -0.183 3.444 1.00 80.88 185 TYR A N 1
ATOM 1542 C CA . TYR A 1 185 ? -16.267 0.885 2.876 1.00 80.88 185 TYR A CA 1
ATOM 1543 C C . TYR A 1 185 ? -15.006 1.180 3.706 1.00 80.88 185 TYR A C 1
ATOM 1545 O O . TYR A 1 185 ? -14.025 1.626 3.122 1.00 80.88 185 TYR A O 1
ATOM 1553 N N . CYS A 1 186 ? -14.988 0.875 5.013 1.00 84.50 186 CYS A N 1
ATOM 1554 C CA . CYS A 1 186 ? -13.796 1.030 5.858 1.00 84.50 186 CYS A CA 1
ATOM 1555 C C . CYS A 1 186 ? -12.684 0.040 5.477 1.00 84.50 186 CYS A C 1
ATOM 1557 O O . CYS A 1 186 ? -11.504 0.325 5.656 1.00 84.50 186 CYS A O 1
ATOM 1559 N N . LEU A 1 187 ? -13.059 -1.124 4.937 1.00 85.00 187 LEU A N 1
ATOM 1560 C CA . LEU A 1 187 ? -12.131 -2.191 4.554 1.00 85.00 187 LEU A CA 1
ATOM 1561 C C . LEU A 1 187 ? -11.874 -2.234 3.044 1.00 85.00 187 LEU A C 1
ATOM 1563 O O . LEU A 1 187 ? -10.940 -2.880 2.582 1.00 85.00 187 LEU A O 1
ATOM 1567 N N . ARG A 1 188 ? -12.714 -1.591 2.237 1.00 79.75 188 ARG A N 1
ATOM 1568 C CA . ARG A 1 188 ? -12.681 -1.773 0.788 1.00 79.75 188 ARG A CA 1
ATOM 1569 C C . ARG A 1 188 ? -11.391 -1.218 0.173 1.00 79.75 188 ARG A C 1
ATOM 1571 O O . ARG A 1 188 ? -11.085 -0.039 0.329 1.00 79.75 188 ARG A O 1
ATOM 1578 N N . GLY A 1 189 ? -10.694 -2.040 -0.609 1.00 76.00 189 GLY A N 1
ATOM 1579 C CA . GLY A 1 189 ? -9.450 -1.681 -1.295 1.00 76.00 189 GLY A CA 1
ATOM 1580 C C . GLY A 1 189 ? -8.211 -1.702 -0.403 1.00 76.00 189 GLY A C 1
ATOM 1581 O O . GLY A 1 189 ? -7.168 -1.213 -0.828 1.00 76.00 189 GLY A O 1
ATOM 1582 N N . LYS A 1 190 ? -8.318 -2.229 0.824 1.00 82.88 190 LYS A N 1
ATOM 1583 C CA . LYS A 1 190 ? -7.180 -2.354 1.738 1.00 82.88 190 LYS A CA 1
ATOM 1584 C C . LYS A 1 190 ? -6.357 -3.589 1.414 1.00 82.88 190 LYS A C 1
ATOM 1586 O O . LYS A 1 190 ? -6.920 -4.658 1.174 1.00 82.88 190 LYS A O 1
ATOM 1591 N N . ASN A 1 191 ? -5.039 -3.436 1.463 1.00 85.94 191 ASN A N 1
ATOM 1592 C CA . ASN A 1 191 ? -4.091 -4.535 1.326 1.00 85.94 191 ASN A CA 1
ATOM 1593 C C . ASN A 1 191 ? -3.443 -4.798 2.679 1.00 85.94 191 ASN A C 1
ATOM 1595 O O . ASN A 1 191 ? -2.787 -3.913 3.227 1.00 85.94 191 ASN A O 1
ATOM 1599 N N . ILE A 1 192 ? -3.639 -6.000 3.209 1.00 90.88 192 ILE A N 1
ATOM 1600 C CA . ILE A 1 192 ? -3.116 -6.407 4.510 1.00 90.88 192 ILE A CA 1
ATOM 1601 C C . ILE A 1 192 ? -1.974 -7.391 4.272 1.00 90.88 192 ILE A C 1
ATOM 1603 O O . ILE A 1 192 ? -2.192 -8.477 3.733 1.00 90.88 192 ILE A O 1
ATOM 1607 N N . PHE A 1 193 ? -0.773 -7.004 4.673 1.00 89.25 193 PHE A N 1
ATOM 1608 C CA . PHE A 1 193 ? 0.454 -7.773 4.529 1.00 89.25 193 PHE A CA 1
ATOM 1609 C C . PHE A 1 193 ? 0.932 -8.250 5.892 1.00 89.25 193 PHE A C 1
ATOM 1611 O O . PHE A 1 193 ? 0.875 -7.520 6.882 1.00 89.25 193 PHE A O 1
ATOM 1618 N N . PHE A 1 194 ? 1.451 -9.469 5.926 1.00 89.00 194 PHE A N 1
ATOM 1619 C CA . PHE A 1 194 ? 2.051 -10.044 7.119 1.00 89.00 194 PHE A CA 1
ATOM 1620 C C . PHE A 1 194 ? 3.531 -10.248 6.845 1.00 89.00 194 PHE A C 1
ATOM 1622 O O . PHE A 1 194 ? 3.904 -10.962 5.922 1.00 89.00 194 PHE A O 1
ATOM 1629 N N . VAL A 1 195 ? 4.377 -9.584 7.624 1.00 84.75 195 VAL A N 1
ATOM 1630 C CA . VAL A 1 195 ? 5.820 -9.562 7.402 1.00 84.75 195 VAL A CA 1
ATOM 1631 C C . VAL A 1 195 ? 6.519 -10.414 8.451 1.00 84.75 195 VAL A C 1
ATOM 1633 O O . VAL A 1 195 ? 6.357 -10.206 9.657 1.00 84.75 195 VAL A O 1
ATOM 1636 N N . ASN A 1 196 ? 7.339 -11.358 7.990 1.00 78.44 196 ASN A N 1
ATOM 1637 C CA . ASN A 1 196 ? 8.082 -12.255 8.864 1.00 78.44 196 ASN A CA 1
ATOM 1638 C C . ASN A 1 196 ? 9.346 -11.586 9.435 1.00 78.44 196 ASN A C 1
ATOM 1640 O O . ASN A 1 196 ? 10.464 -12.021 9.180 1.00 78.44 196 ASN A O 1
ATOM 1644 N N . ALA A 1 197 ? 9.184 -10.495 10.182 1.00 71.88 197 ALA A N 1
ATOM 1645 C CA . ALA A 1 197 ? 10.292 -9.754 10.776 1.00 71.88 197 ALA A CA 1
ATOM 1646 C C . ALA A 1 197 ? 10.376 -9.897 12.294 1.00 71.88 197 ALA A C 1
ATOM 1648 O O . ALA A 1 197 ? 9.373 -10.074 12.974 1.00 71.88 197 ALA A O 1
ATOM 1649 N N . LYS A 1 198 ? 11.591 -9.764 12.828 1.00 64.38 198 LYS A N 1
ATOM 1650 C CA . LYS A 1 198 ? 11.953 -9.789 14.249 1.00 64.38 198 LYS A CA 1
ATOM 1651 C C . LYS A 1 198 ? 11.998 -8.403 14.896 1.00 64.38 198 LYS A C 1
ATOM 1653 O O . LYS A 1 198 ? 12.320 -8.317 16.081 1.00 64.38 198 LYS A O 1
ATOM 1658 N N . ASN A 1 199 ? 11.716 -7.329 14.159 1.00 62.59 199 ASN A N 1
ATOM 1659 C CA . ASN A 1 199 ? 11.919 -5.992 14.697 1.00 62.59 199 ASN A CA 1
ATOM 1660 C C . ASN A 1 199 ? 10.904 -5.679 15.813 1.00 62.59 199 ASN A C 1
ATOM 1662 O O . ASN A 1 199 ? 9.697 -5.695 15.600 1.00 62.59 199 ASN A O 1
ATOM 1666 N N . ARG A 1 200 ? 11.428 -5.429 17.017 1.00 53.59 200 ARG A N 1
ATOM 1667 C CA . ARG A 1 200 ? 10.667 -5.148 18.241 1.00 53.59 200 ARG A CA 1
ATOM 1668 C C . ARG A 1 200 ? 10.053 -3.748 18.235 1.00 53.59 200 ARG A C 1
ATOM 1670 O O . ARG A 1 200 ? 9.102 -3.511 18.972 1.00 53.59 200 ARG A O 1
ATOM 1677 N N . ASP A 1 201 ? 10.603 -2.846 17.430 1.00 56.22 201 ASP A N 1
ATOM 1678 C CA . ASP A 1 201 ? 10.235 -1.432 17.457 1.00 56.22 201 ASP A CA 1
ATOM 1679 C C . ASP A 1 201 ? 9.017 -1.122 16.571 1.00 56.22 201 ASP A C 1
ATOM 1681 O O . ASP A 1 201 ? 8.456 -0.032 16.657 1.00 56.22 201 ASP A O 1
ATOM 1685 N N . PHE A 1 202 ? 8.557 -2.095 15.773 1.00 61.09 202 PHE A N 1
ATOM 1686 C CA . PHE A 1 202 ? 7.419 -1.946 14.866 1.00 61.09 202 PHE A CA 1
ATOM 1687 C C . PHE A 1 202 ? 6.448 -3.115 15.055 1.00 61.09 202 PHE A C 1
ATOM 1689 O O . PHE A 1 202 ? 6.715 -4.231 14.621 1.00 61.09 202 PHE A O 1
ATOM 1696 N N . GLY A 1 203 ? 5.315 -2.873 15.719 1.00 67.56 203 GLY A N 1
ATOM 1697 C CA . GLY A 1 203 ? 4.243 -3.869 15.832 1.00 67.56 203 GLY A CA 1
ATOM 1698 C C . GLY A 1 203 ? 3.410 -3.970 14.555 1.00 67.56 203 GLY A C 1
ATOM 1699 O O . GLY A 1 203 ? 3.162 -5.059 14.035 1.00 67.56 203 GLY A O 1
ATOM 1700 N N . ALA A 1 204 ? 3.051 -2.817 14.002 1.00 77.75 204 ALA A N 1
ATOM 1701 C CA . ALA A 1 204 ? 2.413 -2.686 12.708 1.00 77.75 204 ALA A CA 1
ATOM 1702 C C . ALA A 1 204 ? 2.634 -1.282 12.138 1.00 77.75 204 ALA A C 1
ATOM 1704 O O . ALA A 1 204 ? 3.109 -0.381 12.830 1.00 77.75 204 ALA A O 1
ATOM 1705 N N . ILE A 1 205 ? 2.366 -1.142 10.844 1.00 75.81 205 ILE A N 1
ATOM 1706 C CA . ILE A 1 205 ? 2.361 0.133 10.136 1.00 75.81 205 ILE A CA 1
ATOM 1707 C C . ILE A 1 205 ? 1.119 0.158 9.260 1.00 75.81 205 ILE A C 1
ATOM 1709 O O . ILE A 1 205 ? 0.965 -0.683 8.369 1.00 75.81 205 ILE A O 1
ATOM 1713 N N . HIS A 1 206 ? 0.278 1.163 9.451 1.00 73.19 206 HIS A N 1
ATOM 1714 C CA . HIS A 1 206 ? -0.629 1.627 8.421 1.00 73.19 206 HIS A CA 1
ATOM 1715 C C . HIS A 1 206 ? -0.021 2.800 7.658 1.00 73.19 206 HIS A C 1
ATOM 1717 O O . HIS A 1 206 ? 0.525 3.753 8.214 1.00 73.19 206 HIS A O 1
ATOM 1723 N N . ALA A 1 207 ? -0.150 2.758 6.344 1.00 67.94 207 ALA A N 1
ATOM 1724 C CA . ALA A 1 207 ? 0.056 3.929 5.518 1.00 67.94 207 ALA A CA 1
ATOM 1725 C C . ALA A 1 207 ? -0.764 3.743 4.256 1.00 67.94 207 ALA A C 1
ATOM 1727 O O . ALA A 1 207 ? -0.698 2.688 3.631 1.00 67.94 207 ALA A O 1
ATOM 1728 N N . ASN A 1 208 ? -1.511 4.781 3.867 1.00 65.44 208 ASN A N 1
ATOM 1729 C CA . ASN A 1 208 ? -2.060 4.862 2.513 1.00 65.44 208 ASN A CA 1
ATOM 1730 C C . ASN A 1 208 ? -2.828 3.577 2.110 1.00 65.44 208 ASN A C 1
ATOM 1732 O O . ASN A 1 208 ? -2.527 2.914 1.128 1.00 65.44 208 ASN A O 1
ATOM 1736 N N . GLY A 1 209 ? -3.771 3.129 2.953 1.00 67.44 209 GLY A N 1
ATOM 1737 C CA . GLY A 1 209 ? -4.607 1.956 2.670 1.00 67.44 209 GLY A CA 1
ATOM 1738 C C . GLY A 1 209 ? -3.894 0.596 2.671 1.00 67.44 209 GLY A C 1
ATOM 1739 O O . GLY A 1 209 ? -4.540 -0.426 2.420 1.00 67.44 209 GLY A O 1
ATOM 1740 N N . GLN A 1 210 ? -2.600 0.561 2.977 1.00 78.75 210 GLN A N 1
ATOM 1741 C CA . GLN A 1 210 ? -1.851 -0.648 3.279 1.00 78.75 210 GLN A CA 1
ATOM 1742 C C . GLN A 1 210 ? -1.740 -0.808 4.792 1.00 78.75 210 GLN A C 1
ATOM 1744 O O . GLN A 1 210 ? -1.492 0.157 5.513 1.00 78.75 210 GLN A O 1
ATOM 1749 N N . ILE A 1 211 ? -1.900 -2.043 5.251 1.00 86.00 211 ILE A N 1
ATOM 1750 C CA . ILE A 1 211 ? -1.702 -2.439 6.642 1.00 86.00 211 ILE A CA 1
ATOM 1751 C C . ILE A 1 211 ? -0.628 -3.514 6.638 1.00 86.00 211 ILE A C 1
ATOM 1753 O O . ILE A 1 211 ? -0.794 -4.546 5.991 1.00 86.00 211 ILE A O 1
ATOM 1757 N N . ILE A 1 212 ? 0.473 -3.280 7.339 1.00 85.19 212 ILE A N 1
ATOM 1758 C CA . ILE A 1 212 ? 1.560 -4.242 7.495 1.00 85.19 212 ILE A CA 1
ATOM 1759 C C . ILE A 1 212 ? 1.651 -4.635 8.957 1.00 85.19 212 ILE A C 1
ATOM 1761 O O . ILE A 1 212 ? 1.844 -3.784 9.820 1.00 85.19 212 ILE A O 1
ATOM 1765 N N . ILE A 1 213 ? 1.532 -5.932 9.218 1.00 87.56 213 ILE A N 1
ATOM 1766 C CA . ILE A 1 213 ? 1.638 -6.507 10.556 1.00 87.56 213 ILE A CA 1
ATOM 1767 C C . ILE A 1 213 ? 2.940 -7.299 10.644 1.00 87.56 213 ILE A C 1
ATOM 1769 O O . ILE A 1 213 ? 3.178 -8.200 9.832 1.00 87.56 213 ILE A O 1
ATOM 1773 N N . TYR A 1 214 ? 3.778 -6.979 11.629 1.00 83.19 214 TYR A N 1
ATOM 1774 C CA . TYR A 1 214 ? 5.060 -7.648 11.839 1.00 83.19 214 TYR A CA 1
ATOM 1775 C C . TYR A 1 214 ? 4.942 -8.786 12.857 1.00 83.19 214 TYR A C 1
ATOM 1777 O O . TYR A 1 214 ? 4.217 -8.688 13.849 1.00 83.19 214 TYR A O 1
ATOM 1785 N N . ASN A 1 215 ? 5.696 -9.868 12.638 1.00 77.94 215 ASN A N 1
ATOM 1786 C CA . ASN A 1 215 ? 5.785 -10.995 13.571 1.00 77.94 215 ASN A CA 1
ATOM 1787 C C . ASN A 1 215 ? 6.662 -10.694 14.805 1.00 77.94 215 ASN A C 1
ATOM 1789 O O . ASN A 1 215 ? 7.755 -11.257 14.986 1.00 77.94 215 ASN A O 1
ATOM 1793 N N . TRP A 1 216 ? 6.180 -9.811 15.676 1.00 70.94 216 TRP A N 1
ATOM 1794 C CA . TRP A 1 216 ? 6.920 -9.425 16.872 1.00 70.94 216 TRP A CA 1
ATOM 1795 C C . TRP A 1 216 ? 7.031 -10.591 17.870 1.00 70.94 216 TRP A C 1
ATOM 1797 O O . TRP A 1 216 ? 8.139 -11.072 18.148 1.00 70.94 216 TRP A O 1
ATOM 1807 N N . ASP A 1 217 ? 5.912 -11.074 18.398 1.00 74.75 217 ASP A N 1
ATOM 1808 C CA . ASP A 1 217 ? 5.841 -12.217 19.300 1.00 74.75 217 ASP A CA 1
ATOM 1809 C C . ASP A 1 217 ? 5.065 -13.362 18.637 1.00 74.75 217 ASP A C 1
ATOM 1811 O O . ASP A 1 217 ? 4.146 -13.149 17.852 1.00 74.75 217 ASP A O 1
ATOM 1815 N N . ASN A 1 218 ? 5.457 -14.610 18.914 1.00 78.69 218 ASN A N 1
ATOM 1816 C CA . ASN A 1 218 ? 4.809 -15.798 18.350 1.00 78.69 218 ASN A CA 1
ATOM 1817 C C . ASN A 1 218 ? 3.415 -16.023 18.994 1.00 78.69 218 ASN A C 1
ATOM 1819 O O . ASN A 1 218 ? 3.145 -17.081 19.561 1.00 78.69 218 ASN A O 1
ATOM 1823 N N . ASN A 1 219 ? 2.544 -15.012 18.945 1.00 87.31 219 ASN A N 1
ATOM 1824 C CA . ASN A 1 219 ? 1.222 -14.970 19.542 1.00 87.31 219 ASN A CA 1
ATOM 1825 C C . ASN A 1 219 ? 0.198 -14.357 18.571 1.00 87.31 219 ASN A C 1
ATOM 1827 O O . ASN A 1 219 ? 0.274 -13.182 18.214 1.00 87.31 219 ASN A O 1
ATOM 1831 N N . ILE A 1 220 ? -0.803 -15.151 18.190 1.00 90.44 220 ILE A N 1
ATOM 1832 C CA . ILE A 1 220 ? -1.892 -14.708 17.314 1.00 90.44 220 ILE A CA 1
ATOM 1833 C C . ILE A 1 220 ? -2.719 -13.566 17.924 1.00 90.44 220 ILE A C 1
ATOM 1835 O O . ILE A 1 220 ? -3.155 -12.679 17.195 1.00 90.44 220 ILE A O 1
ATOM 1839 N N . ASP A 1 221 ? -2.888 -13.528 19.248 1.00 90.56 221 ASP A N 1
ATOM 1840 C CA . ASP A 1 221 ? -3.669 -12.475 19.908 1.00 90.56 221 ASP A CA 1
ATOM 1841 C C . ASP A 1 221 ? -2.984 -11.109 19.772 1.00 90.56 221 ASP A C 1
ATOM 1843 O O . ASP A 1 221 ? -3.646 -10.090 19.575 1.00 90.56 221 ASP A O 1
ATOM 1847 N N . SER A 1 222 ? -1.650 -11.085 19.814 1.00 88.25 222 SER A N 1
ATOM 1848 C CA . SER A 1 222 ? -0.860 -9.874 19.589 1.00 88.25 222 SER A CA 1
ATOM 1849 C C . SER A 1 222 ? -0.971 -9.400 18.137 1.00 88.25 222 SER A C 1
ATOM 1851 O O . SER A 1 222 ? -1.182 -8.213 17.900 1.00 88.25 222 SER A O 1
ATOM 1853 N N . LEU A 1 223 ? -0.922 -10.313 17.158 1.00 89.69 223 LEU A N 1
ATOM 1854 C CA . LEU A 1 223 ? -1.157 -9.971 15.747 1.00 89.69 223 LEU A CA 1
ATOM 1855 C C . LEU A 1 223 ? -2.555 -9.391 15.529 1.00 89.69 223 LEU A C 1
ATOM 1857 O O . LEU A 1 223 ? -2.702 -8.382 14.843 1.00 89.69 223 LEU A O 1
ATOM 1861 N N . ILE A 1 224 ? -3.578 -10.019 16.116 1.00 93.38 224 ILE A N 1
ATOM 1862 C CA . ILE A 1 224 ? -4.961 -9.538 16.044 1.00 93.38 224 ILE A CA 1
ATOM 1863 C C . ILE A 1 224 ? -5.078 -8.169 16.713 1.00 93.38 224 ILE A C 1
ATOM 1865 O O . ILE A 1 224 ? -5.747 -7.300 16.161 1.00 93.38 224 ILE A O 1
ATOM 1869 N N . LYS A 1 225 ? -4.393 -7.938 17.842 1.00 92.38 225 LYS A N 1
ATOM 1870 C CA . LYS A 1 225 ? -4.320 -6.614 18.469 1.00 92.38 225 LYS A CA 1
ATOM 1871 C C . LYS A 1 225 ? -3.771 -5.571 17.494 1.00 92.38 225 LYS A C 1
ATOM 1873 O O . LYS A 1 225 ? -4.418 -4.545 17.301 1.00 92.38 225 LYS A O 1
ATOM 1878 N N . PHE A 1 226 ? -2.599 -5.807 16.905 1.00 91.31 226 PHE A N 1
ATOM 1879 C CA . PHE A 1 226 ? -1.979 -4.847 15.986 1.00 91.31 226 PHE A CA 1
ATOM 1880 C C . PHE A 1 226 ? -2.853 -4.605 14.759 1.00 91.31 226 PHE A C 1
ATOM 1882 O O . PHE A 1 226 ? -3.105 -3.467 14.386 1.00 91.31 226 PHE A O 1
ATOM 1889 N N . LEU A 1 227 ? -3.416 -5.667 14.188 1.00 93.69 227 LEU A N 1
ATOM 1890 C CA . LEU A 1 227 ? -4.374 -5.550 13.098 1.00 93.69 227 LEU A CA 1
ATOM 1891 C C . LEU A 1 227 ? -5.603 -4.722 13.492 1.00 93.69 227 LEU A C 1
ATOM 1893 O O . LEU A 1 227 ? -6.051 -3.886 12.712 1.00 93.69 227 LEU A O 1
ATOM 1897 N N . ALA A 1 228 ? -6.152 -4.935 14.687 1.00 95.06 228 ALA A N 1
ATOM 1898 C CA . ALA A 1 228 ? -7.273 -4.155 15.192 1.00 95.06 228 ALA A CA 1
ATOM 1899 C C . ALA A 1 228 ? -6.902 -2.677 15.355 1.00 95.06 228 ALA A C 1
ATOM 1901 O O . ALA A 1 228 ? -7.693 -1.822 14.973 1.00 95.06 228 ALA A O 1
ATOM 1902 N N . HIS A 1 229 ? -5.706 -2.388 15.869 1.00 94.25 229 HIS A N 1
ATOM 1903 C CA . HIS A 1 229 ? -5.179 -1.032 15.999 1.00 94.25 229 HIS A CA 1
ATOM 1904 C C . HIS A 1 229 ? -5.112 -0.332 14.631 1.00 94.25 229 HIS A C 1
ATOM 1906 O O . HIS A 1 229 ? -5.745 0.707 14.442 1.00 94.25 229 HIS A O 1
ATOM 1912 N N . GLU A 1 230 ? -4.469 -0.946 13.632 1.00 91.88 230 GLU A N 1
ATOM 1913 C CA . GLU A 1 230 ? -4.352 -0.350 12.291 1.00 91.88 230 GLU A CA 1
ATOM 1914 C C . GLU A 1 230 ? -5.711 -0.186 11.590 1.00 91.88 230 GLU A C 1
ATOM 1916 O O . GLU A 1 230 ? -5.979 0.821 10.930 1.00 91.88 230 GLU A O 1
ATOM 1921 N N . LEU A 1 231 ? -6.624 -1.148 11.767 1.00 93.06 231 LEU A N 1
ATOM 1922 C CA . LEU A 1 231 ? -8.008 -1.008 11.302 1.00 93.06 231 LEU A CA 1
ATOM 1923 C C . LEU A 1 231 ? -8.746 0.121 12.030 1.00 93.06 231 LEU A C 1
ATOM 1925 O O . LEU A 1 231 ? -9.580 0.797 11.424 1.00 93.06 231 LEU A O 1
ATOM 1929 N N . GLY A 1 232 ? -8.419 0.355 13.300 1.00 94.00 232 GLY A N 1
ATOM 1930 C CA . GLY A 1 232 ? -8.892 1.485 14.085 1.00 94.00 232 GLY A CA 1
ATOM 1931 C C . GLY A 1 232 ? -8.510 2.819 13.455 1.00 94.00 232 GLY A C 1
ATOM 1932 O O . GLY A 1 232 ? -9.364 3.697 13.351 1.00 94.00 232 GLY A O 1
ATOM 1933 N N . HIS A 1 233 ? -7.295 2.966 12.927 1.00 90.00 233 HIS A N 1
ATOM 1934 C CA . HIS A 1 233 ? -6.935 4.166 12.171 1.00 90.00 233 HIS A CA 1
ATOM 1935 C C . HIS A 1 233 ? -7.759 4.339 10.890 1.00 90.00 233 HIS A C 1
ATOM 1937 O O . HIS A 1 233 ? -8.216 5.445 10.603 1.00 90.00 233 HIS A O 1
ATOM 1943 N N . GLU A 1 234 ? -8.004 3.267 10.132 1.00 86.88 234 GLU A N 1
ATOM 1944 C CA . GLU A 1 234 ? -8.821 3.330 8.908 1.00 86.88 234 GLU A CA 1
ATOM 1945 C C . GLU A 1 234 ? -10.289 3.692 9.197 1.00 86.88 234 GLU A C 1
ATOM 1947 O O . GLU A 1 234 ? -10.920 4.477 8.475 1.00 86.88 234 GLU A O 1
ATOM 1952 N N . VAL A 1 235 ? -10.831 3.179 10.303 1.00 91.12 235 VAL A N 1
ATOM 1953 C CA . VAL A 1 235 ? -12.140 3.589 10.826 1.00 91.12 235 VAL A CA 1
ATOM 1954 C C . VAL A 1 235 ? -12.102 5.047 11.288 1.00 91.12 235 VAL A C 1
ATOM 1956 O O . VAL A 1 235 ? -13.011 5.813 10.969 1.00 91.12 235 VAL A O 1
ATOM 1959 N N . GLY A 1 236 ? -11.029 5.462 11.960 1.00 91.12 236 GLY A N 1
ATOM 1960 C CA . GLY A 1 236 ? -10.802 6.840 12.388 1.00 91.12 236 GLY A CA 1
ATOM 1961 C C . GLY A 1 236 ? -10.800 7.814 11.213 1.00 91.12 236 GLY A C 1
ATOM 1962 O O . GLY A 1 236 ? -11.493 8.823 11.269 1.00 91.12 236 GLY A O 1
ATOM 1963 N N . TYR A 1 237 ? -10.132 7.485 10.104 1.00 85.12 237 TYR A N 1
ATOM 1964 C CA . TYR A 1 237 ? -10.174 8.291 8.877 1.00 85.12 237 TYR A CA 1
ATOM 1965 C C . TYR A 1 237 ? -11.571 8.387 8.270 1.00 85.12 237 TYR A C 1
ATOM 1967 O O . TYR A 1 237 ? -11.899 9.404 7.658 1.00 85.12 237 TYR A O 1
ATOM 1975 N N . SER A 1 238 ? -12.398 7.356 8.449 1.00 85.06 238 SER A N 1
ATOM 1976 C CA . SER A 1 238 ? -13.786 7.380 7.987 1.00 85.06 238 SER A CA 1
ATOM 1977 C C . SER A 1 238 ? -14.667 8.310 8.832 1.00 85.06 238 SER A C 1
ATOM 1979 O O . SER A 1 238 ? -15.599 8.906 8.308 1.00 85.06 238 SER A O 1
ATOM 1981 N N . ILE A 1 239 ? -14.367 8.445 10.126 1.00 89.75 239 ILE A N 1
ATOM 1982 C CA . ILE A 1 239 ? -15.158 9.225 11.090 1.00 89.75 239 ILE A CA 1
ATOM 1983 C C . ILE A 1 239 ? -14.678 10.679 11.187 1.00 89.75 239 ILE A C 1
ATOM 1985 O O . ILE A 1 239 ? -15.478 11.615 11.198 1.00 89.75 239 ILE A O 1
ATOM 1989 N N . PHE A 1 240 ? -13.367 10.875 11.304 1.00 88.50 240 PHE A N 1
ATOM 1990 C CA . PHE A 1 240 ? -12.744 12.174 11.546 1.00 88.50 240 PHE A CA 1
ATOM 1991 C C . PHE A 1 240 ? -12.267 12.863 10.272 1.00 88.50 240 PHE A C 1
ATOM 1993 O O . PHE A 1 240 ? -11.894 14.032 10.346 1.00 88.50 240 PHE A O 1
ATOM 2000 N N . GLY A 1 241 ? -12.217 12.157 9.142 1.00 79.06 241 GLY A N 1
ATOM 2001 C CA . GLY A 1 241 ? -11.447 12.581 7.978 1.00 79.06 241 GLY A CA 1
ATOM 2002 C C . GLY A 1 241 ? -9.938 12.452 8.193 1.00 79.06 241 GLY A C 1
ATOM 2003 O O . GLY A 1 241 ? -9.471 12.001 9.241 1.00 79.06 241 GLY A O 1
ATOM 2004 N N . ARG A 1 242 ? -9.154 12.831 7.179 1.00 74.19 242 ARG A N 1
ATOM 2005 C CA . ARG A 1 242 ? -7.686 12.824 7.273 1.00 74.19 242 ARG A CA 1
ATOM 2006 C C . ARG A 1 242 ? -7.173 14.185 7.723 1.00 74.19 242 ARG A C 1
ATOM 2008 O O . ARG A 1 242 ? -7.625 15.208 7.221 1.00 74.19 242 ARG A O 1
ATOM 2015 N N . ASP A 1 243 ? -6.186 14.192 8.611 1.00 69.62 243 ASP A N 1
ATOM 2016 C CA . ASP A 1 243 ? -5.542 15.418 9.089 1.00 69.62 243 ASP A CA 1
ATOM 2017 C C . ASP A 1 243 ? -5.053 16.282 7.926 1.00 69.62 243 ASP A C 1
ATOM 2019 O O . ASP A 1 243 ? -4.370 15.789 7.025 1.00 69.62 243 ASP A O 1
ATOM 2023 N N . TYR A 1 244 ? -5.386 17.574 7.960 1.00 66.75 244 TYR A N 1
ATOM 2024 C CA . TYR A 1 244 ? -5.060 18.556 6.920 1.00 66.75 244 TYR A CA 1
ATOM 2025 C C . TYR A 1 244 ? -5.756 18.341 5.568 1.00 66.75 244 TYR A C 1
ATOM 2027 O O . TYR A 1 244 ? -5.484 19.087 4.621 1.00 66.75 244 TYR A O 1
ATOM 2035 N N . TYR A 1 245 ? -6.664 17.369 5.462 1.00 63.75 245 TYR A N 1
ATOM 2036 C CA . TYR A 1 245 ? -7.556 17.231 4.316 1.00 63.75 245 TYR A CA 1
ATOM 2037 C C . TYR A 1 245 ? -8.877 17.950 4.581 1.00 63.75 245 TYR A C 1
ATOM 2039 O O . TYR A 1 245 ? -9.279 18.208 5.710 1.00 63.75 245 TYR A O 1
ATOM 2047 N N . LEU A 1 246 ? -9.586 18.279 3.505 1.00 62.03 246 LEU A N 1
ATOM 2048 C CA . LEU A 1 246 ? -10.844 19.021 3.591 1.00 62.03 246 LEU A CA 1
ATOM 2049 C C . LEU A 1 246 ? -11.986 18.245 4.251 1.00 62.03 246 LEU A C 1
ATOM 2051 O O . LEU A 1 246 ? -12.930 18.875 4.714 1.00 62.03 246 LEU A O 1
ATOM 2055 N N . ASN A 1 247 ? -11.909 16.914 4.289 1.00 66.88 247 ASN A N 1
ATOM 2056 C CA . ASN A 1 247 ? -12.894 16.090 4.984 1.00 66.88 247 ASN A CA 1
ATOM 2057 C C . ASN A 1 247 ? -12.616 15.967 6.494 1.00 66.88 247 ASN A C 1
ATOM 2059 O O . ASN A 1 247 ? -13.331 15.237 7.174 1.00 66.88 247 ASN A O 1
ATOM 2063 N N . GLU A 1 248 ? -11.589 16.647 7.021 1.00 79.19 248 GLU A N 1
ATOM 2064 C CA . GLU A 1 248 ? -11.304 16.676 8.453 1.00 79.19 248 GLU A CA 1
ATOM 2065 C C . GLU A 1 248 ? -12.462 17.318 9.237 1.00 79.19 248 GLU A C 1
ATOM 2067 O O . GLU A 1 248 ? -12.761 18.503 9.086 1.00 79.19 248 GLU A O 1
ATOM 2072 N N . CYS A 1 249 ? -13.089 16.546 10.125 1.00 84.56 249 CYS A N 1
ATOM 2073 C CA . CYS A 1 249 ? -14.205 16.984 10.953 1.00 84.56 249 CYS A CA 1
ATOM 2074 C C . CYS A 1 249 ? -13.738 17.301 12.380 1.00 84.56 249 CYS A C 1
ATOM 2076 O O . CYS A 1 249 ? -13.631 16.426 13.249 1.00 84.56 249 CYS A O 1
ATOM 2078 N N . THR A 1 250 ? -13.464 18.583 12.633 1.00 89.00 250 THR A N 1
ATOM 2079 C CA . THR A 1 250 ? -12.998 19.063 13.945 1.00 89.00 250 THR A CA 1
ATOM 2080 C C . THR A 1 250 ? -14.042 18.819 15.036 1.00 89.00 250 THR A C 1
ATOM 2082 O O . THR A 1 250 ? -13.691 18.464 16.161 1.00 89.00 250 THR A O 1
ATOM 2085 N N . GLU A 1 251 ? -15.328 18.963 14.717 1.00 91.75 251 GLU A N 1
ATOM 2086 C CA . GLU A 1 251 ? -16.439 18.728 15.639 1.00 91.75 251 GLU A CA 1
ATOM 2087 C C . GLU A 1 251 ? -16.480 17.27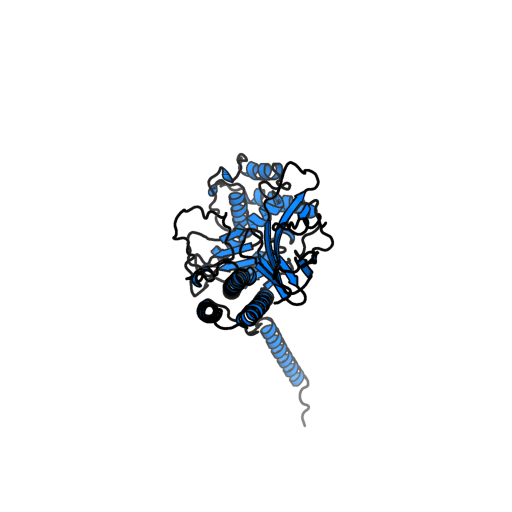3 16.117 1.00 91.75 251 GLU A C 1
ATOM 2089 O O . GLU A 1 251 ? -16.611 17.027 17.317 1.00 91.75 251 GLU A O 1
ATOM 2094 N N . THR A 1 252 ? -16.304 16.309 15.210 1.00 93.12 252 THR A N 1
ATOM 2095 C CA . THR A 1 252 ? -16.290 14.878 15.547 1.00 93.12 252 THR A CA 1
ATOM 2096 C C . THR A 1 252 ? -15.061 14.512 16.384 1.00 93.12 252 THR A C 1
ATOM 2098 O O . THR A 1 252 ? -15.179 13.785 17.372 1.00 93.12 252 THR A O 1
ATOM 2101 N N . LYS A 1 253 ? -13.888 15.086 16.073 1.00 94.50 253 LYS A N 1
ATOM 2102 C CA . LYS A 1 253 ? -12.677 14.944 16.905 1.00 94.50 253 LYS A CA 1
ATOM 2103 C C . LYS A 1 253 ? -12.880 15.502 18.316 1.00 94.50 253 LYS A C 1
ATOM 2105 O O . LYS A 1 253 ? -12.510 14.862 19.300 1.00 94.50 253 LYS A O 1
ATOM 2110 N N . LEU A 1 254 ? -13.499 16.680 18.430 1.00 95.50 254 LEU A N 1
ATOM 2111 C CA . LEU A 1 254 ? -13.854 17.280 19.718 1.00 95.50 254 LEU A CA 1
ATOM 2112 C C . LEU A 1 254 ? -14.847 16.408 20.494 1.00 95.50 254 LEU A C 1
ATOM 2114 O O . LEU A 1 254 ? -14.687 16.248 21.701 1.00 95.50 254 LEU A O 1
ATOM 2118 N N . ALA A 1 255 ? -15.852 15.838 19.825 1.00 96.38 255 ALA A N 1
ATOM 2119 C CA . ALA A 1 255 ? -16.823 14.946 20.452 1.00 96.38 255 ALA A CA 1
ATOM 2120 C C . ALA A 1 255 ? -16.146 13.710 21.064 1.00 96.38 255 ALA A C 1
ATOM 2122 O O . ALA A 1 255 ? -16.390 13.415 22.234 1.00 96.38 255 ALA A O 1
ATOM 2123 N N . TYR A 1 256 ? -15.233 13.063 20.331 1.00 97.56 256 TYR A N 1
ATOM 2124 C CA . TYR A 1 256 ? -14.434 11.954 20.859 1.00 97.56 256 TYR A CA 1
ATOM 2125 C C . TYR A 1 256 ? -13.546 12.386 22.040 1.00 97.56 256 TYR A C 1
ATOM 2127 O O . TYR A 1 256 ? -13.588 11.770 23.104 1.00 97.56 256 TYR A O 1
ATOM 2135 N N . ALA A 1 257 ? -12.807 13.496 21.914 1.00 96.38 257 ALA A N 1
ATOM 2136 C CA . ALA A 1 257 ? -11.964 14.011 23.000 1.00 96.38 257 ALA A CA 1
ATOM 2137 C C . ALA A 1 257 ? -12.763 14.340 24.278 1.00 96.38 257 ALA A C 1
ATOM 2139 O O . ALA A 1 257 ? -12.282 14.125 25.396 1.00 96.38 257 ALA A O 1
ATOM 2140 N N . ASN A 1 258 ? -14.006 14.811 24.129 1.00 96.50 258 ASN A N 1
ATOM 2141 C CA . ASN A 1 258 ? -14.895 15.128 25.244 1.00 96.50 258 ASN A CA 1
ATOM 2142 C C . ASN A 1 258 ? -15.334 13.895 26.046 1.00 96.50 258 ASN A C 1
ATOM 2144 O O . ASN A 1 258 ? -15.591 14.051 27.240 1.00 96.50 258 ASN A O 1
ATOM 2148 N N . ILE A 1 259 ? -15.358 12.690 25.457 1.00 96.81 259 ILE A N 1
ATOM 2149 C CA . ILE A 1 259 ? -15.607 11.435 26.200 1.00 96.81 259 ILE A CA 1
ATOM 2150 C C . ILE A 1 259 ? -14.580 11.280 27.334 1.00 96.81 259 ILE A C 1
ATOM 2152 O O . ILE A 1 259 ? -14.913 10.848 28.435 1.00 96.81 259 ILE A O 1
ATOM 2156 N N . TYR A 1 260 ? -13.343 11.718 27.091 1.00 95.81 260 TYR A N 1
ATOM 2157 C CA . TYR A 1 260 ? -12.237 11.677 28.050 1.00 95.81 260 TYR A CA 1
ATOM 2158 C C . TYR A 1 260 ? -12.005 13.002 28.791 1.00 95.81 260 TYR A C 1
ATOM 2160 O O . TYR A 1 260 ? -11.072 13.111 29.587 1.00 95.81 260 TYR A O 1
ATOM 2168 N N . GLY A 1 261 ? -12.808 14.040 28.526 1.00 94.94 261 GLY A N 1
ATOM 2169 C CA . GLY A 1 261 ? -12.578 15.388 29.058 1.00 94.94 261 GLY A CA 1
ATOM 2170 C C . GLY A 1 261 ? -11.254 16.019 28.598 1.00 94.94 261 GLY A C 1
ATOM 2171 O O . GLY A 1 261 ? -10.701 16.880 29.290 1.00 94.94 261 GLY A O 1
ATOM 2172 N N . LYS A 1 262 ? -10.719 15.580 27.453 1.00 94.75 262 LYS A N 1
ATOM 2173 C CA . LYS A 1 262 ? -9.455 16.055 26.880 1.00 94.75 262 LYS A CA 1
ATOM 2174 C C . LYS A 1 262 ? -9.697 17.247 25.952 1.00 94.75 262 LYS A C 1
ATOM 2176 O O . LYS A 1 262 ? -10.781 17.442 25.409 1.00 94.75 262 LYS A O 1
ATOM 2181 N N . LYS A 1 263 ? -8.664 18.071 25.767 1.00 92.81 263 LYS A N 1
ATOM 2182 C CA . LYS A 1 263 ? -8.674 19.153 24.771 1.00 92.81 263 LYS A CA 1
ATOM 2183 C C . LYS A 1 263 ? -8.164 18.615 23.443 1.00 92.81 263 LYS A C 1
ATOM 2185 O O . LYS A 1 263 ? -7.193 17.867 23.435 1.00 92.81 263 LYS A O 1
ATOM 2190 N N . LEU A 1 264 ? -8.754 19.067 22.341 1.00 92.31 264 LEU A N 1
ATOM 2191 C CA . LEU A 1 264 ? -8.218 18.784 21.016 1.00 92.31 264 LEU A CA 1
ATOM 2192 C C . LEU A 1 264 ? -6.935 19.594 20.793 1.00 92.31 264 LEU A C 1
ATOM 2194 O O . LEU A 1 264 ? -6.964 20.826 20.762 1.00 92.31 264 LEU A O 1
ATOM 2198 N N . ILE A 1 265 ? -5.818 18.889 20.654 1.00 88.75 265 ILE A N 1
ATOM 2199 C CA . ILE A 1 265 ? -4.515 19.429 20.267 1.00 88.75 265 ILE A CA 1
ATOM 2200 C C . ILE A 1 265 ? -4.092 18.644 19.020 1.00 88.75 265 ILE A C 1
ATOM 2202 O O . ILE A 1 265 ? -4.236 17.425 19.034 1.00 88.75 265 ILE A O 1
ATOM 2206 N N . PRO A 1 266 ? -3.603 19.294 17.950 1.00 85.31 266 PRO A N 1
ATOM 2207 C CA . PRO A 1 266 ? -3.164 18.577 16.757 1.00 85.31 266 PRO A CA 1
ATOM 2208 C C . PRO A 1 266 ? -2.072 17.540 17.063 1.00 85.31 266 PRO A C 1
ATOM 2210 O O . PRO A 1 266 ? -1.096 17.859 17.745 1.00 85.31 266 PRO A O 1
ATOM 2213 N N . ASP A 1 267 ? -2.211 16.334 16.508 1.00 84.50 267 ASP A N 1
ATOM 2214 C CA . ASP A 1 267 ? -1.409 15.154 16.869 1.00 84.50 267 ASP A CA 1
ATOM 2215 C C . ASP A 1 267 ? 0.107 15.351 16.701 1.00 84.50 267 ASP A C 1
ATOM 2217 O O . ASP A 1 267 ? 0.892 14.907 17.536 1.00 84.50 267 ASP A O 1
ATOM 2221 N N . HIS A 1 268 ? 0.540 16.094 15.678 1.00 81.94 268 HIS A N 1
ATOM 2222 C CA . HIS A 1 268 ? 1.958 16.399 15.434 1.00 81.94 268 HIS A CA 1
ATOM 2223 C C . HIS A 1 268 ? 2.643 17.230 16.539 1.00 81.94 268 HIS A C 1
ATOM 2225 O O . HIS A 1 268 ? 3.870 17.317 16.557 1.00 81.94 268 HIS A O 1
ATOM 2231 N N . PHE A 1 269 ? 1.884 17.838 17.459 1.00 85.69 269 PHE A N 1
ATOM 2232 C CA . PHE A 1 269 ? 2.426 18.535 18.632 1.00 85.69 269 PHE A CA 1
ATOM 2233 C C . PHE A 1 269 ? 2.478 17.667 19.896 1.00 85.69 269 PHE A C 1
ATOM 2235 O O . PHE A 1 269 ? 2.944 18.142 20.934 1.00 85.69 269 PHE A O 1
ATOM 2242 N N . LEU A 1 270 ? 1.980 16.431 19.837 1.00 86.81 270 LEU A N 1
ATOM 2243 C CA . LEU A 1 270 ? 1.852 15.544 20.986 1.00 86.81 270 LEU A CA 1
ATOM 2244 C C . LEU A 1 270 ? 2.767 14.312 20.870 1.00 86.81 270 LEU A C 1
ATOM 2246 O O . LEU A 1 270 ? 3.033 13.832 19.758 1.00 86.81 270 LEU A O 1
ATOM 2250 N N . PRO A 1 271 ? 3.235 13.774 22.015 1.00 87.56 271 PRO A N 1
ATOM 2251 C CA . PRO A 1 271 ? 3.845 12.449 22.046 1.00 87.56 271 PRO A CA 1
ATOM 2252 C C . PRO A 1 271 ? 2.810 11.394 21.632 1.00 87.56 271 PRO A C 1
ATOM 2254 O O . PRO A 1 271 ? 1.609 11.622 21.787 1.00 87.56 271 PRO A O 1
ATOM 2257 N N . TRP A 1 272 ? 3.280 10.268 21.090 1.00 87.50 272 TRP A N 1
ATOM 2258 C CA . TRP A 1 272 ? 2.446 9.220 20.484 1.00 87.50 272 TRP A CA 1
ATOM 2259 C C . TRP A 1 272 ? 1.256 8.829 21.371 1.00 87.50 272 TRP A C 1
ATOM 2261 O O . TRP A 1 272 ? 0.111 8.883 20.936 1.00 87.50 272 TRP A O 1
ATOM 2271 N N . GLU A 1 273 ? 1.508 8.574 22.652 1.00 88.75 273 GLU A N 1
ATOM 2272 C CA . GLU A 1 273 ? 0.513 8.105 23.613 1.00 88.75 273 GLU A CA 1
ATOM 2273 C C . GLU A 1 273 ? -0.614 9.108 23.913 1.00 88.75 273 GLU A C 1
ATOM 2275 O O . GLU A 1 273 ? -1.672 8.700 24.390 1.00 88.75 273 GLU A O 1
ATOM 2280 N N . GLU A 1 274 ? -0.428 10.402 23.628 1.00 90.50 274 GLU A N 1
ATOM 2281 C CA . GLU A 1 274 ? -1.440 11.452 23.837 1.00 90.50 274 GLU A CA 1
ATOM 2282 C C . GLU A 1 274 ? -2.187 11.839 22.550 1.00 90.50 274 GLU A C 1
ATOM 2284 O O . GLU A 1 274 ? -3.159 12.596 22.625 1.00 90.50 274 GLU A O 1
ATOM 2289 N N . ARG A 1 275 ? -1.755 11.351 21.379 1.00 92.06 275 ARG A N 1
ATOM 2290 C CA . ARG A 1 275 ? -2.369 11.680 20.081 1.00 92.06 275 ARG A CA 1
ATOM 2291 C C . ARG A 1 275 ? -3.789 11.142 19.990 1.00 92.06 275 ARG A C 1
ATOM 2293 O O . ARG A 1 275 ? -4.061 10.020 20.415 1.00 92.06 275 ARG A O 1
ATOM 2300 N N . LEU A 1 276 ? -4.695 11.919 19.404 1.00 94.25 276 LEU A N 1
ATOM 2301 C CA . LEU A 1 276 ? -6.092 11.522 19.260 1.00 94.25 276 LEU A CA 1
ATOM 2302 C C . LEU A 1 276 ? -6.224 10.284 18.369 1.00 94.25 276 LEU A C 1
ATOM 2304 O O . LEU A 1 276 ? -6.962 9.368 18.729 1.00 94.25 276 LEU A O 1
ATOM 2308 N N . SER A 1 277 ? -5.508 10.247 17.240 1.00 91.81 277 SER A N 1
ATOM 2309 C CA . SER A 1 277 ? -5.543 9.121 16.295 1.00 91.81 277 SER A CA 1
ATOM 2310 C C . SER A 1 277 ? -5.104 7.799 16.931 1.00 91.81 277 SER A C 1
ATOM 2312 O O . SER A 1 277 ? -5.802 6.798 16.787 1.00 91.81 277 SER A O 1
ATOM 2314 N N . GLU A 1 278 ? -4.006 7.814 17.685 1.00 92.38 278 GLU A N 1
ATOM 2315 C CA . GLU A 1 278 ? -3.456 6.650 18.395 1.00 92.38 278 GLU A CA 1
ATOM 2316 C C . GLU A 1 278 ? -4.384 6.188 19.523 1.00 92.38 278 GLU A C 1
ATOM 2318 O O . GLU A 1 278 ? -4.660 5.000 19.685 1.00 92.38 278 GLU A O 1
ATOM 2323 N N . ASN A 1 279 ? -4.944 7.136 20.285 1.00 95.06 279 ASN A N 1
ATOM 2324 C CA . ASN A 1 279 ? -5.900 6.818 21.346 1.00 95.06 279 ASN A CA 1
ATOM 2325 C C . ASN A 1 279 ? -7.190 6.203 20.800 1.00 95.06 279 ASN A C 1
ATOM 2327 O O . ASN A 1 279 ? -7.737 5.294 21.428 1.00 95.06 279 ASN A O 1
ATOM 2331 N N . PHE A 1 280 ? -7.650 6.677 19.641 1.00 96.19 280 PHE A N 1
ATOM 2332 C CA . PHE A 1 280 ? -8.806 6.119 18.954 1.00 96.19 280 PHE A CA 1
ATOM 2333 C C . PHE A 1 280 ? -8.528 4.704 18.431 1.00 96.19 280 PHE A C 1
ATOM 2335 O O . PHE A 1 280 ? -9.354 3.812 18.624 1.00 96.19 280 PHE A O 1
ATOM 2342 N N . ALA A 1 281 ? -7.366 4.480 17.812 1.00 94.75 281 ALA A N 1
ATOM 2343 C CA . ALA A 1 281 ? -6.954 3.167 17.321 1.00 94.75 281 ALA A CA 1
ATOM 2344 C C . ALA A 1 281 ? -6.822 2.134 18.453 1.00 94.75 281 ALA A C 1
ATOM 2346 O O . ALA A 1 281 ? -7.354 1.026 18.351 1.00 94.75 281 ALA A O 1
ATOM 2347 N N . GLU A 1 282 ? -6.212 2.513 19.579 1.00 95.25 282 GLU A N 1
ATOM 2348 C CA . GLU A 1 282 ? -6.138 1.652 20.762 1.00 95.25 282 GLU A CA 1
ATOM 2349 C C . GLU A 1 282 ? -7.517 1.384 21.388 1.00 95.25 282 GLU A C 1
ATOM 2351 O O . GLU A 1 282 ? -7.774 0.265 21.834 1.00 95.25 282 GLU A O 1
ATOM 2356 N N . ASP A 1 283 ? -8.428 2.366 21.413 1.00 96.69 283 ASP A N 1
ATOM 2357 C CA . ASP A 1 283 ? -9.808 2.136 21.868 1.00 96.69 283 ASP A CA 1
ATOM 2358 C C . ASP A 1 283 ? -10.550 1.157 20.961 1.00 96.69 283 ASP A C 1
ATOM 2360 O O . ASP A 1 283 ? -11.259 0.273 21.446 1.00 96.69 283 ASP A O 1
ATOM 2364 N N . PHE A 1 284 ? -10.377 1.291 19.646 1.00 96.69 284 PHE A N 1
ATOM 2365 C CA . PHE A 1 284 ? -10.942 0.357 18.685 1.00 96.69 284 PHE A CA 1
ATOM 2366 C C . PHE A 1 284 ? -10.417 -1.064 18.939 1.00 96.69 284 PHE A C 1
ATOM 2368 O O . PHE A 1 284 ? -11.208 -2.004 19.050 1.00 96.69 284 PHE A O 1
ATOM 2375 N N . ALA A 1 285 ? -9.104 -1.224 19.114 1.00 95.38 285 ALA A N 1
ATOM 2376 C CA . ALA A 1 285 ? -8.497 -2.511 19.438 1.00 95.38 285 ALA A CA 1
ATOM 2377 C C . ALA A 1 285 ? -9.015 -3.081 20.773 1.00 95.38 285 ALA A C 1
ATOM 2379 O O . ALA A 1 285 ? -9.381 -4.256 20.851 1.00 95.38 285 ALA A O 1
ATOM 2380 N N . LEU A 1 286 ? -9.146 -2.253 21.813 1.00 95.12 286 LEU A N 1
ATOM 2381 C CA . LEU A 1 286 ? -9.729 -2.655 23.095 1.00 95.12 286 LEU A CA 1
ATOM 2382 C C . LEU A 1 286 ? -11.171 -3.155 22.945 1.00 95.12 286 LEU A C 1
ATOM 2384 O O . LEU A 1 286 ? -11.516 -4.208 23.477 1.00 95.12 286 LEU A O 1
ATOM 2388 N N . ILE A 1 287 ? -12.012 -2.422 22.216 1.00 95.62 287 ILE A N 1
ATOM 2389 C CA . ILE A 1 287 ? -13.441 -2.730 22.072 1.00 95.62 287 ILE A CA 1
ATOM 2390 C C . ILE A 1 287 ? -13.665 -3.989 21.231 1.00 95.62 287 ILE A C 1
ATOM 2392 O O . ILE A 1 287 ? -14.511 -4.815 21.583 1.00 95.62 287 ILE A O 1
ATOM 2396 N N . TYR A 1 288 ? -12.940 -4.128 20.119 1.00 95.38 288 TYR A N 1
ATOM 2397 C CA . TYR A 1 288 ? -13.219 -5.163 19.121 1.00 95.38 288 TYR A CA 1
ATOM 2398 C C . TYR A 1 288 ? -12.293 -6.379 19.203 1.00 95.38 288 TYR A C 1
ATOM 2400 O O . TYR A 1 288 ? -12.716 -7.470 18.826 1.00 95.38 288 TYR A O 1
ATOM 2408 N N . ALA A 1 289 ? -11.071 -6.228 19.720 1.00 94.00 289 ALA A N 1
ATOM 2409 C CA . ALA A 1 289 ? -10.126 -7.328 19.933 1.00 94.00 289 ALA A CA 1
ATOM 2410 C C . ALA A 1 289 ? -9.896 -7.658 21.420 1.00 94.00 289 ALA A C 1
ATOM 2412 O O . ALA A 1 289 ? -9.201 -8.622 21.729 1.00 94.00 289 ALA A O 1
ATOM 2413 N N . GLY A 1 290 ? -10.472 -6.894 22.358 1.00 91.69 290 GLY A N 1
ATOM 2414 C CA . GLY A 1 290 ? -10.303 -7.134 23.796 1.00 91.69 290 GLY A CA 1
ATOM 2415 C C . GLY A 1 290 ? -8.891 -6.837 24.306 1.00 91.69 290 GLY A C 1
ATOM 2416 O O . GLY A 1 290 ? -8.498 -7.333 25.363 1.00 91.69 290 GLY A O 1
ATOM 2417 N N . SER A 1 291 ? -8.104 -6.066 23.554 1.00 88.12 291 SER A N 1
ATOM 2418 C CA . SER A 1 291 ? -6.698 -5.820 23.860 1.00 88.12 291 SER A CA 1
ATOM 2419 C C . SER A 1 291 ? -6.498 -4.712 24.890 1.00 88.12 291 SER A C 1
ATOM 2421 O O . SER A 1 291 ? -7.174 -3.691 24.843 1.00 88.12 291 SER A O 1
ATOM 2423 N N . GLN A 1 292 ? -5.500 -4.842 25.765 1.00 86.88 292 GLN A N 1
ATOM 2424 C CA . GLN A 1 292 ? -5.131 -3.752 26.670 1.00 86.88 292 GLN A CA 1
ATOM 2425 C C . GLN A 1 292 ? -4.587 -2.546 25.889 1.00 86.88 292 GLN A C 1
ATOM 2427 O O . GLN A 1 292 ? -3.666 -2.706 25.084 1.00 86.88 292 GLN A O 1
ATOM 2432 N N . LYS A 1 293 ? -5.122 -1.358 26.186 1.00 87.75 293 LYS A N 1
ATOM 2433 C CA . LYS A 1 293 ? -4.673 -0.071 25.644 1.00 87.75 293 LYS A CA 1
ATOM 2434 C C . LYS A 1 293 ? -3.265 0.298 26.146 1.00 87.75 293 LYS A C 1
ATOM 2436 O O . LYS A 1 293 ? -2.952 0.078 27.318 1.00 87.75 293 LYS A O 1
ATOM 2441 N N . TRP A 1 294 ? -2.434 0.862 25.271 1.00 84.75 294 TRP A N 1
ATOM 2442 C CA . TRP A 1 294 ? -1.111 1.422 25.605 1.00 84.75 294 TRP A CA 1
ATOM 2443 C C . TRP A 1 294 ? -1.053 2.949 25.610 1.00 84.75 294 TRP A C 1
ATOM 2445 O O . TRP A 1 294 ? -0.104 3.519 26.146 1.00 84.75 294 TRP A O 1
ATOM 2455 N N . SER A 1 295 ? -2.036 3.612 25.012 1.00 85.38 295 SER A N 1
ATOM 2456 C CA . SER A 1 295 ? -2.112 5.067 25.004 1.00 85.38 295 SER A CA 1
ATOM 2457 C C . SER A 1 295 ? -2.625 5.614 26.344 1.00 85.38 295 SER A C 1
ATOM 2459 O O . SER A 1 295 ? -3.182 4.888 27.170 1.00 85.38 295 SER A O 1
ATOM 2461 N N . SER A 1 296 ? -2.438 6.912 26.581 1.00 89.62 296 SER A N 1
ATOM 2462 C CA . SER A 1 296 ? -2.619 7.508 27.910 1.00 89.62 296 SER A CA 1
ATOM 2463 C C . SER A 1 296 ? -4.053 7.945 28.235 1.00 89.62 296 SER A C 1
ATOM 2465 O O . SER A 1 296 ? -4.324 8.386 29.357 1.00 89.62 296 SER A O 1
ATOM 2467 N N . TRP A 1 297 ? -4.992 7.880 27.282 1.00 91.12 297 TRP A N 1
ATOM 2468 C CA . TRP A 1 297 ? -6.395 8.204 27.553 1.00 91.12 297 TRP A CA 1
ATOM 2469 C C . TRP A 1 297 ? -7.076 6.992 28.184 1.00 91.12 297 TRP A C 1
ATOM 2471 O O . TRP A 1 297 ? -7.696 6.172 27.506 1.00 91.12 297 TRP A O 1
ATOM 2481 N N . GLU A 1 298 ? -6.903 6.887 29.498 1.00 86.06 298 GLU A N 1
ATOM 2482 C CA . GLU A 1 298 ? -7.454 5.835 30.347 1.00 86.06 298 GLU A CA 1
ATOM 2483 C C . GLU A 1 298 ? -8.868 6.178 30.858 1.00 86.06 298 GLU A C 1
ATOM 2485 O O . GLU A 1 298 ? -9.274 7.342 30.921 1.00 86.06 298 GLU A O 1
ATOM 2490 N N . GLY A 1 299 ? -9.621 5.151 31.260 1.00 85.88 299 GLY A N 1
ATOM 2491 C CA . GLY A 1 299 ? -10.963 5.270 31.837 1.00 85.88 299 GLY A CA 1
ATOM 2492 C C . GLY A 1 299 ? -11.879 4.115 31.429 1.00 85.88 299 GLY A C 1
ATOM 2493 O O . GLY A 1 299 ? -11.593 3.393 30.479 1.00 85.88 299 GLY A O 1
ATOM 2494 N N . ASP A 1 300 ? -13.002 3.948 32.130 1.00 86.69 300 ASP A N 1
ATOM 2495 C CA . ASP A 1 300 ? -14.045 2.970 31.774 1.00 86.69 300 ASP A CA 1
ATOM 2496 C C . ASP A 1 300 ? -15.053 3.595 30.795 1.00 86.69 300 ASP A C 1
ATOM 2498 O O . ASP A 1 300 ? -16.221 3.823 31.112 1.00 86.69 300 ASP A O 1
ATOM 2502 N N . ASN A 1 301 ? -14.552 3.974 29.617 1.00 93.25 301 ASN A N 1
ATOM 2503 C CA . ASN A 1 301 ? -15.323 4.677 28.589 1.00 93.25 301 ASN A CA 1
ATOM 2504 C C . ASN A 1 301 ? -15.674 3.794 27.385 1.00 93.25 301 ASN A C 1
ATOM 2506 O O . ASN A 1 301 ? -16.275 4.286 26.431 1.00 93.25 301 ASN A O 1
ATOM 2510 N N . SER A 1 302 ? -15.336 2.499 27.407 1.00 93.19 302 SER A N 1
ATOM 2511 C CA . SER A 1 302 ? -15.456 1.615 26.239 1.00 93.19 302 SER A CA 1
ATOM 2512 C C . SER A 1 302 ? -16.873 1.561 25.664 1.00 93.19 302 SER A C 1
ATOM 2514 O O . SER A 1 302 ? -17.023 1.490 24.449 1.00 93.19 302 SER A O 1
ATOM 2516 N N . LEU A 1 303 ? -17.912 1.643 26.506 1.00 95.56 303 LEU A N 1
ATOM 2517 C CA . LEU A 1 303 ? -19.300 1.697 26.036 1.00 95.56 303 LEU A CA 1
ATOM 2518 C C . LEU A 1 303 ? -19.585 2.988 25.254 1.00 95.56 303 LEU A C 1
ATOM 2520 O O . LEU A 1 303 ? -20.076 2.916 24.134 1.00 95.56 303 LEU A O 1
ATOM 2524 N N . TYR A 1 304 ? -19.222 4.149 25.807 1.00 97.25 304 TYR A N 1
ATOM 2525 C CA . TYR A 1 304 ? -19.429 5.446 25.153 1.00 97.25 304 TYR A CA 1
ATOM 2526 C C . TYR A 1 304 ? -18.615 5.579 23.867 1.00 97.25 304 TYR A C 1
ATOM 2528 O O . TYR A 1 304 ? -19.104 6.118 22.879 1.00 97.25 304 TYR A O 1
ATOM 2536 N N . VAL A 1 305 ? -17.378 5.074 23.859 1.00 96.88 305 VAL A N 1
ATOM 2537 C CA . VAL A 1 305 ? -16.540 5.080 22.655 1.00 96.88 305 VAL A CA 1
ATOM 2538 C C . VAL A 1 305 ? -17.108 4.136 21.598 1.00 96.88 305 VAL A C 1
ATOM 2540 O O . VAL A 1 305 ? -17.144 4.495 20.425 1.00 96.88 305 VAL A O 1
ATOM 2543 N N . LYS A 1 306 ? -17.613 2.962 21.991 1.00 96.56 306 LYS A N 1
ATOM 2544 C CA . LYS A 1 306 ? -18.278 2.047 21.060 1.00 96.56 306 LYS A CA 1
ATOM 2545 C C . LYS A 1 306 ? -19.516 2.687 20.428 1.00 96.56 306 LYS A C 1
ATOM 2547 O O . LYS A 1 306 ? -19.628 2.666 19.206 1.00 96.56 306 LYS A O 1
ATOM 2552 N N . GLU A 1 307 ? -20.394 3.277 21.240 1.00 96.75 307 GLU A N 1
ATOM 2553 C CA . GLU A 1 307 ? -21.575 4.012 20.760 1.00 96.75 307 GLU A CA 1
ATOM 2554 C C . GLU A 1 307 ? -21.163 5.140 19.806 1.00 96.75 307 GLU A C 1
ATOM 2556 O O . GLU A 1 307 ? -21.690 5.239 18.702 1.00 96.75 307 GLU A O 1
ATOM 2561 N N . PHE A 1 308 ? -20.141 5.920 20.170 1.00 97.25 308 PHE A N 1
ATOM 2562 C CA . PHE A 1 308 ? -19.588 6.969 19.317 1.00 97.25 308 PHE A CA 1
ATOM 2563 C C . PHE A 1 308 ? -19.110 6.443 17.953 1.00 97.25 308 PHE A C 1
ATOM 2565 O O . PHE A 1 308 ? -19.414 7.057 16.928 1.00 97.25 308 PHE A O 1
ATOM 2572 N N . ILE A 1 309 ? -18.374 5.325 17.922 1.00 96.56 309 ILE A N 1
ATOM 2573 C CA . ILE A 1 309 ? -17.876 4.712 16.681 1.00 96.56 309 ILE A CA 1
ATOM 2574 C C . ILE A 1 309 ? -19.046 4.270 15.798 1.00 96.56 309 ILE A C 1
ATOM 2576 O O . ILE A 1 309 ? -19.090 4.611 14.616 1.00 96.56 309 ILE A O 1
ATOM 2580 N N . GLU A 1 310 ? -19.990 3.516 16.363 1.00 95.25 310 GLU A N 1
ATOM 2581 C CA . GLU A 1 310 ? -21.118 2.952 15.617 1.00 95.25 310 GLU A CA 1
ATOM 2582 C C . GLU A 1 310 ? -22.050 4.052 15.080 1.00 95.25 310 GLU A C 1
ATOM 2584 O O . GLU A 1 310 ? -22.421 4.013 13.903 1.00 95.25 310 GLU A O 1
ATOM 2589 N N . ASP A 1 311 ? -22.362 5.069 15.889 1.00 95.00 311 ASP A N 1
ATOM 2590 C CA . ASP A 1 311 ? -23.202 6.200 15.484 1.00 95.00 311 ASP A CA 1
ATOM 2591 C C . ASP A 1 311 ? -22.520 7.066 14.420 1.00 95.00 311 ASP A C 1
ATOM 2593 O O . ASP A 1 311 ? -23.151 7.455 13.433 1.00 95.00 311 ASP A O 1
ATOM 2597 N N . SER A 1 312 ? -21.222 7.344 14.581 1.00 94.06 312 SER A N 1
ATOM 2598 C CA . SER A 1 312 ? -20.472 8.153 13.615 1.00 94.06 312 SER A CA 1
ATOM 2599 C C . SER A 1 312 ? -20.391 7.463 12.255 1.00 94.06 312 SER A C 1
ATOM 2601 O O . SER A 1 312 ? -20.594 8.105 11.223 1.00 94.06 312 SER A O 1
ATOM 2603 N N . LEU A 1 313 ? -20.168 6.145 12.229 1.00 91.50 313 LEU A N 1
ATOM 2604 C CA . LEU A 1 313 ? -20.150 5.369 10.987 1.00 91.50 313 LEU A CA 1
ATOM 2605 C C . LEU A 1 313 ? -21.521 5.346 10.299 1.00 91.50 313 LEU A C 1
ATOM 2607 O O . LEU A 1 313 ? -21.586 5.449 9.079 1.00 91.50 313 LEU A O 1
ATOM 2611 N N . GLN A 1 314 ? -22.624 5.274 11.050 1.00 89.75 314 GLN A N 1
ATOM 2612 C CA . GLN A 1 314 ? -23.972 5.355 10.468 1.00 89.75 314 GLN A CA 1
ATOM 2613 C C . GLN A 1 314 ? -24.279 6.723 9.844 1.00 89.75 314 GLN A C 1
ATOM 2615 O O . GLN A 1 314 ? -25.061 6.805 8.898 1.00 89.75 314 GLN A O 1
ATOM 2620 N N . GLN A 1 315 ? -23.683 7.789 10.377 1.00 86.25 315 GLN A N 1
ATOM 2621 C CA . GLN A 1 315 ? -23.869 9.161 9.898 1.00 86.25 315 GLN A CA 1
ATOM 2622 C C . GLN A 1 315 ? -22.877 9.556 8.797 1.00 86.25 315 GLN A C 1
ATOM 2624 O O . GLN A 1 315 ? -23.045 10.601 8.168 1.00 86.25 315 GLN A O 1
ATOM 2629 N N . THR A 1 316 ? -21.851 8.736 8.560 1.00 81.69 316 THR A N 1
ATOM 2630 C CA . THR A 1 316 ? -20.812 9.008 7.568 1.00 81.69 316 THR A CA 1
ATOM 2631 C C . THR A 1 316 ? -21.403 8.967 6.160 1.00 81.69 316 THR A C 1
ATOM 2633 O O . THR A 1 316 ? -21.946 7.949 5.726 1.00 81.69 316 THR A O 1
ATOM 2636 N N . GLN A 1 317 ? -21.262 10.067 5.422 1.00 71.19 317 GLN A N 1
ATOM 2637 C CA . GLN A 1 317 ? -21.602 10.114 4.002 1.00 71.19 317 GLN A CA 1
ATOM 2638 C C . GLN A 1 317 ? -20.440 9.529 3.200 1.00 71.19 317 GLN A C 1
ATOM 2640 O O . GLN A 1 317 ? -19.315 10.020 3.268 1.00 71.19 317 GLN A O 1
ATOM 2645 N N . ILE A 1 318 ? -20.697 8.450 2.458 1.00 67.50 318 ILE A N 1
ATOM 2646 C CA . ILE A 1 318 ? -19.653 7.712 1.728 1.00 67.50 318 ILE A CA 1
ATOM 2647 C C . ILE A 1 318 ? -19.027 8.592 0.639 1.00 67.50 318 ILE A C 1
ATOM 2649 O O . ILE A 1 318 ? -17.852 8.442 0.324 1.00 67.50 318 ILE A O 1
ATOM 2653 N N . GLU A 1 319 ? -19.805 9.516 0.083 1.00 59.75 319 GLU A N 1
ATOM 2654 C CA . GLU A 1 319 ? -19.398 10.475 -0.943 1.00 59.75 319 GLU A CA 1
ATOM 2655 C C . GLU A 1 319 ? -18.354 11.490 -0.435 1.00 59.75 319 GLU A C 1
ATOM 2657 O O . GLU A 1 319 ? -17.571 12.012 -1.231 1.00 59.75 319 GLU A O 1
ATOM 2662 N N . ASP A 1 320 ? -18.305 11.714 0.883 1.00 55.62 320 ASP A N 1
ATOM 2663 C CA . ASP A 1 320 ? -17.366 12.626 1.552 1.00 55.62 320 ASP A CA 1
ATOM 2664 C C . ASP A 1 320 ? -16.107 11.900 2.063 1.00 55.62 320 ASP A C 1
ATOM 2666 O O . ASP A 1 320 ? -15.162 12.515 2.575 1.00 55.62 320 ASP A O 1
ATOM 2670 N N . LEU A 1 321 ? -16.063 10.571 1.921 1.00 61.66 321 LEU A N 1
ATOM 2671 C CA . LEU A 1 321 ? -14.898 9.789 2.294 1.00 61.66 321 LEU A CA 1
ATOM 2672 C C . LEU A 1 321 ? -13.798 9.966 1.259 1.00 61.66 321 LEU A C 1
ATOM 2674 O O . LEU A 1 321 ? -13.900 9.529 0.113 1.00 61.66 321 LEU A O 1
ATOM 2678 N N . ILE A 1 322 ? -12.667 10.498 1.715 1.00 56.25 322 ILE A N 1
ATOM 2679 C CA . ILE A 1 322 ? -11.404 10.307 1.017 1.00 56.25 322 ILE A CA 1
ATOM 2680 C C . ILE A 1 322 ? -10.973 8.859 1.260 1.00 56.25 322 ILE A C 1
ATOM 2682 O O . ILE A 1 322 ? -10.192 8.551 2.164 1.00 56.25 322 ILE A O 1
ATOM 2686 N N . ILE A 1 323 ? -11.514 7.951 0.449 1.00 55.19 323 ILE A N 1
ATOM 2687 C CA . ILE A 1 323 ? -11.003 6.589 0.350 1.00 55.19 323 ILE A CA 1
ATOM 2688 C C . ILE A 1 323 ? -9.693 6.697 -0.428 1.00 55.19 323 ILE A C 1
ATOM 2690 O O . ILE A 1 323 ? -9.681 6.588 -1.653 1.00 55.19 323 ILE A O 1
ATOM 2694 N N . LEU A 1 324 ? -8.584 6.960 0.274 1.00 54.00 324 LEU A N 1
ATOM 2695 C CA . LEU A 1 324 ? -7.277 6.794 -0.351 1.00 54.00 324 LEU A CA 1
ATOM 2696 C C . LEU A 1 324 ? -7.120 5.318 -0.685 1.00 54.00 324 LEU A C 1
ATOM 2698 O O . LEU A 1 324 ? -7.089 4.443 0.191 1.00 54.00 324 LEU A O 1
ATOM 2702 N N . ARG A 1 325 ? -7.136 5.083 -1.991 1.00 60.72 325 ARG A N 1
ATOM 2703 C CA . ARG A 1 325 ? -6.747 3.839 -2.606 1.00 60.72 325 ARG A CA 1
ATOM 2704 C C . ARG A 1 325 ? -5.433 4.074 -3.279 1.00 60.72 325 ARG A C 1
ATOM 2706 O O . ARG A 1 325 ? -5.319 4.813 -4.249 1.00 60.72 325 ARG A O 1
ATOM 2713 N N . ASP A 1 326 ? -4.473 3.360 -2.755 1.00 62.25 326 ASP A N 1
ATOM 2714 C CA . ASP A 1 326 ? -3.101 3.431 -3.180 1.00 62.25 326 ASP A CA 1
ATOM 2715 C C . ASP A 1 326 ? -2.785 2.166 -3.968 1.00 62.25 326 ASP A C 1
ATOM 2717 O O . ASP A 1 326 ? -1.713 1.602 -3.860 1.00 62.25 326 ASP A O 1
ATOM 2721 N N . THR A 1 327 ? -3.748 1.661 -4.738 1.00 70.25 327 THR A N 1
ATOM 2722 C CA . THR A 1 327 ? -3.477 0.688 -5.795 1.00 70.25 327 THR A CA 1
ATOM 2723 C C . THR A 1 327 ? -3.777 1.366 -7.110 1.00 70.25 327 THR A C 1
ATOM 2725 O O . THR A 1 327 ? -4.928 1.580 -7.483 1.00 70.25 327 THR A O 1
ATOM 2728 N N . ILE A 1 328 ? -2.710 1.777 -7.778 1.00 77.25 328 ILE A N 1
ATOM 2729 C CA . ILE A 1 328 ? -2.783 2.379 -9.099 1.00 77.25 328 ILE A CA 1
ATOM 2730 C C . ILE A 1 328 ? -2.511 1.246 -10.077 1.00 77.25 328 ILE A C 1
ATOM 2732 O O . ILE A 1 328 ? -1.383 0.759 -10.177 1.00 77.25 328 ILE A O 1
ATOM 2736 N N . HIS A 1 329 ? -3.551 0.805 -10.774 1.00 83.94 329 HIS A N 1
ATOM 2737 C CA . HIS A 1 329 ? -3.406 -0.161 -11.851 1.00 83.94 329 HIS A CA 1
ATOM 2738 C C . HIS A 1 329 ? -3.012 0.593 -13.113 1.00 83.94 329 HIS A C 1
ATOM 2740 O O . HIS A 1 329 ? -3.740 1.475 -13.565 1.00 83.94 329 HIS A O 1
ATOM 2746 N N . VAL A 1 330 ? -1.859 0.256 -13.676 1.00 86.12 330 VAL A N 1
ATOM 2747 C CA . VAL A 1 330 ? -1.373 0.828 -14.932 1.00 86.12 330 VAL A CA 1
ATOM 2748 C C . VAL A 1 330 ? -1.335 -0.276 -15.967 1.00 86.12 330 VAL A C 1
ATOM 2750 O O . VAL A 1 330 ? -0.782 -1.347 -15.718 1.00 86.12 330 VAL A O 1
ATOM 2753 N N . LYS A 1 331 ? -1.926 -0.011 -17.129 1.00 89.94 331 LYS A N 1
ATOM 2754 C CA . LYS A 1 331 ? -2.073 -0.971 -18.214 1.00 89.94 331 LYS A CA 1
ATOM 2755 C C . LYS A 1 331 ? -1.643 -0.367 -19.546 1.00 89.94 331 LYS A C 1
ATOM 2757 O O . LYS A 1 331 ? -2.065 0.727 -19.898 1.00 89.94 331 LYS A O 1
ATOM 2762 N N . ALA A 1 332 ? -0.877 -1.126 -20.321 1.00 88.19 332 ALA A N 1
ATOM 2763 C CA . ALA A 1 332 ? -0.526 -0.841 -21.709 1.00 88.19 332 ALA A CA 1
ATOM 2764 C C . ALA A 1 332 ? -0.764 -2.089 -22.565 1.00 88.19 332 ALA A C 1
ATOM 2766 O O . ALA A 1 332 ? 0.011 -3.046 -22.550 1.00 88.19 332 ALA A O 1
ATOM 2767 N N . GLY A 1 333 ? -1.856 -2.112 -23.330 1.00 86.56 333 GLY A N 1
ATOM 2768 C CA . GLY A 1 333 ? -2.236 -3.305 -24.086 1.00 86.56 333 GLY A CA 1
ATOM 2769 C C . GLY A 1 333 ? -2.500 -4.507 -23.167 1.00 86.56 333 GLY A C 1
ATOM 2770 O O . GLY A 1 333 ? -3.547 -4.567 -22.520 1.00 86.56 333 GLY A O 1
ATOM 2771 N N . LYS A 1 334 ? -1.579 -5.482 -23.149 1.00 84.56 334 LYS A N 1
ATOM 2772 C CA . LYS A 1 334 ? -1.640 -6.668 -22.271 1.00 84.56 334 LYS A CA 1
ATOM 2773 C C . LYS A 1 334 ? -0.810 -6.521 -20.997 1.00 84.56 334 LYS A C 1
ATOM 2775 O O . LYS A 1 334 ? -1.062 -7.256 -20.048 1.00 84.56 334 LYS A O 1
ATOM 2780 N N . ASP A 1 335 ? 0.145 -5.600 -20.992 1.00 84.25 335 ASP A N 1
ATOM 2781 C CA . ASP A 1 335 ? 1.054 -5.400 -19.874 1.00 84.25 335 ASP A CA 1
ATOM 2782 C C . ASP A 1 335 ? 0.290 -4.642 -18.789 1.00 84.25 335 ASP A C 1
ATOM 2784 O O . ASP A 1 335 ? -0.298 -3.592 -19.058 1.00 84.25 335 ASP A O 1
ATOM 2788 N N . THR A 1 336 ? 0.239 -5.198 -17.582 1.00 84.75 336 THR A N 1
ATOM 2789 C CA . THR A 1 336 ? -0.464 -4.607 -16.442 1.00 84.75 336 THR A CA 1
ATOM 2790 C C . THR A 1 336 ? 0.403 -4.715 -15.204 1.00 84.75 336 THR A C 1
ATOM 2792 O O . THR A 1 336 ? 1.128 -5.692 -15.025 1.00 84.75 336 THR A O 1
ATOM 2795 N N . THR A 1 337 ? 0.348 -3.695 -14.362 1.00 82.88 337 THR A N 1
ATOM 2796 C CA . THR A 1 337 ? 1.004 -3.714 -13.060 1.00 82.88 337 THR A CA 1
ATOM 2797 C C . THR A 1 337 ? 0.202 -2.909 -12.062 1.00 82.88 337 THR A C 1
ATOM 2799 O O . THR A 1 337 ? -0.395 -1.879 -12.387 1.00 82.88 337 THR A O 1
ATOM 2802 N N . THR A 1 338 ? 0.225 -3.374 -10.825 1.00 79.00 338 THR A N 1
ATOM 2803 C CA . THR A 1 338 ? -0.328 -2.657 -9.686 1.00 79.00 338 THR A CA 1
ATOM 2804 C C . THR A 1 338 ? 0.798 -1.960 -8.930 1.00 79.00 338 THR A C 1
ATOM 2806 O O . THR A 1 338 ? 1.671 -2.613 -8.346 1.00 79.00 338 THR A O 1
ATOM 2809 N N . PHE A 1 339 ? 0.794 -0.629 -8.918 1.00 75.81 339 PHE A N 1
ATOM 2810 C CA . PHE A 1 339 ? 1.664 0.153 -8.043 1.00 75.81 339 PHE A CA 1
ATOM 2811 C C . PHE A 1 339 ? 0.975 0.425 -6.718 1.00 75.81 339 PHE A C 1
ATOM 2813 O O . PHE A 1 339 ? -0.216 0.736 -6.681 1.00 75.81 339 PHE A O 1
ATOM 2820 N N . PHE A 1 340 ? 1.754 0.352 -5.643 1.00 69.88 340 PHE A N 1
ATOM 2821 C CA . PHE A 1 340 ? 1.334 0.900 -4.369 1.00 69.88 340 PHE A CA 1
ATOM 2822 C C . PHE A 1 340 ? 1.495 2.429 -4.412 1.00 69.88 340 PHE A C 1
ATOM 2824 O O . PHE A 1 340 ? 2.507 2.940 -4.904 1.00 69.88 340 PHE A O 1
ATOM 2831 N N . GLY A 1 341 ? 0.478 3.156 -3.965 1.00 57.09 341 GLY A N 1
ATOM 2832 C CA . GLY A 1 341 ? 0.493 4.604 -3.809 1.00 57.09 341 GLY A CA 1
ATOM 2833 C C . GLY A 1 341 ? 1.440 5.023 -2.686 1.00 57.09 341 GLY A C 1
ATOM 2834 O O . GLY A 1 341 ? 1.931 4.216 -1.901 1.00 57.09 341 GLY A O 1
ATOM 2835 N N . GLY A 1 342 ? 1.749 6.309 -2.658 1.00 59.75 342 GLY A N 1
ATOM 2836 C CA . GLY A 1 342 ? 2.858 6.908 -1.930 1.00 59.75 342 GLY A CA 1
ATOM 2837 C C . GLY A 1 342 ? 3.826 7.643 -2.860 1.00 59.75 342 GLY A C 1
ATOM 2838 O O . GLY A 1 342 ? 3.822 7.480 -4.084 1.00 59.75 342 GLY A O 1
ATOM 2839 N N . PHE A 1 343 ? 4.679 8.474 -2.262 1.00 49.09 343 PHE A N 1
ATOM 2840 C CA . PHE A 1 343 ? 5.803 9.111 -2.946 1.00 49.09 343 PHE A CA 1
ATOM 2841 C C . PHE A 1 343 ? 6.931 8.095 -3.123 1.00 49.09 343 PHE A C 1
ATOM 2843 O O . PHE A 1 343 ? 7.889 8.103 -2.356 1.00 49.09 343 PHE A O 1
ATOM 2850 N N . ASN A 1 344 ? 6.794 7.193 -4.095 1.00 55.47 344 ASN A N 1
ATOM 2851 C CA . ASN A 1 344 ? 7.862 6.269 -4.451 1.00 55.47 344 ASN A CA 1
ATOM 2852 C C . ASN A 1 344 ? 8.415 6.624 -5.832 1.00 55.47 344 ASN A C 1
ATOM 2854 O O . ASN A 1 344 ? 7.795 6.371 -6.866 1.00 55.47 344 ASN A O 1
ATOM 2858 N N . ASP A 1 345 ? 9.620 7.184 -5.842 1.00 51.81 345 ASP A N 1
ATOM 2859 C CA . ASP A 1 345 ? 10.357 7.509 -7.061 1.00 51.81 345 ASP A CA 1
ATOM 2860 C C . ASP A 1 345 ? 10.750 6.269 -7.893 1.00 51.81 345 ASP A C 1
ATOM 2862 O O . ASP A 1 345 ? 11.197 6.422 -9.034 1.00 51.81 345 ASP A O 1
ATOM 2866 N N . GLY A 1 346 ? 10.552 5.061 -7.346 1.00 62.19 346 GLY A N 1
ATOM 2867 C CA . GLY A 1 346 ? 10.738 3.758 -7.988 1.00 62.19 346 GLY A CA 1
ATOM 2868 C C . GLY A 1 346 ? 9.523 3.202 -8.742 1.00 62.19 346 GLY A C 1
ATOM 2869 O O . GLY A 1 346 ? 9.660 2.169 -9.395 1.00 62.19 346 GLY A O 1
ATOM 2870 N N . ASN A 1 347 ? 8.356 3.860 -8.717 1.00 77.75 347 ASN A N 1
ATOM 2871 C CA . ASN A 1 347 ? 7.193 3.446 -9.515 1.00 77.75 347 ASN A CA 1
ATOM 2872 C C . ASN A 1 347 ? 7.405 3.784 -11.003 1.00 77.75 347 ASN A C 1
ATOM 2874 O O . ASN A 1 347 ? 6.841 4.748 -11.518 1.00 77.75 347 ASN A O 1
ATOM 2878 N N . ILE A 1 348 ? 8.252 3.016 -11.689 1.00 85.62 348 ILE A N 1
ATOM 2879 C CA . ILE A 1 348 ? 8.558 3.182 -13.113 1.00 85.62 348 ILE A CA 1
ATOM 2880 C C . ILE A 1 348 ? 7.798 2.122 -13.920 1.00 85.62 348 ILE A C 1
ATOM 2882 O O . ILE A 1 348 ? 7.959 0.916 -13.708 1.00 85.62 348 ILE A O 1
ATOM 2886 N N . PHE A 1 349 ? 6.984 2.575 -14.869 1.00 88.94 349 PHE A N 1
ATOM 2887 C CA . PHE A 1 349 ? 6.325 1.745 -15.869 1.00 88.94 349 PHE A CA 1
ATOM 2888 C C . PHE A 1 349 ? 6.946 1.979 -17.242 1.00 88.94 349 PHE A C 1
ATOM 2890 O O . PHE A 1 349 ? 7.046 3.121 -17.678 1.00 88.94 349 PHE A O 1
ATOM 2897 N N . ILE A 1 350 ? 7.360 0.919 -17.931 1.00 89.56 350 ILE A N 1
ATOM 2898 C CA . ILE A 1 350 ? 8.019 1.028 -19.240 1.00 89.56 350 ILE A CA 1
ATOM 2899 C C . ILE A 1 350 ? 7.125 0.402 -20.302 1.00 89.56 350 ILE A C 1
ATOM 2901 O O . ILE A 1 350 ? 6.650 -0.718 -20.124 1.00 89.56 350 ILE A O 1
ATOM 2905 N N . THR A 1 351 ? 6.891 1.116 -21.403 1.00 89.88 351 THR A N 1
ATOM 2906 C CA . THR A 1 351 ? 5.986 0.659 -22.461 1.00 89.88 351 THR A CA 1
ATOM 2907 C C . THR A 1 351 ? 6.401 1.125 -23.857 1.00 89.88 351 THR A C 1
ATOM 2909 O O . THR A 1 351 ? 6.946 2.209 -24.052 1.00 89.88 351 THR A O 1
ATOM 2912 N N . GLU A 1 352 ? 6.077 0.288 -24.838 1.00 89.25 352 GLU A N 1
ATOM 2913 C CA . GLU A 1 352 ? 6.125 0.570 -26.282 1.00 89.25 352 GLU A CA 1
ATOM 2914 C C . GLU A 1 352 ? 4.760 1.033 -26.831 1.00 89.25 352 GLU A C 1
ATOM 2916 O O . GLU A 1 352 ? 4.644 1.455 -27.983 1.00 89.25 352 GLU A O 1
ATOM 2921 N N . LYS A 1 353 ? 3.691 0.935 -26.027 1.00 90.31 353 LYS A N 1
ATOM 2922 C CA . LYS A 1 353 ? 2.337 1.312 -26.449 1.00 90.31 353 LYS A CA 1
ATOM 2923 C C . LYS A 1 353 ? 2.173 2.823 -26.416 1.00 90.31 353 LYS A C 1
ATOM 2925 O O . LYS A 1 353 ? 2.629 3.491 -25.495 1.00 90.31 353 LYS A O 1
ATOM 2930 N N . ASP A 1 354 ? 1.492 3.336 -27.429 1.00 87.12 354 ASP A N 1
ATOM 2931 C CA . ASP A 1 354 ? 1.135 4.744 -27.617 1.00 87.12 354 ASP A CA 1
ATOM 2932 C C . ASP A 1 354 ? -0.034 5.192 -26.726 1.00 87.12 354 ASP A C 1
ATOM 2934 O O . ASP A 1 354 ? -0.496 6.324 -26.814 1.00 87.12 354 ASP A O 1
ATOM 2938 N N . GLU A 1 355 ? -0.502 4.315 -25.847 1.00 87.06 355 GLU A N 1
ATOM 2939 C CA . GLU A 1 355 ? -1.590 4.542 -24.913 1.00 87.06 355 GLU A CA 1
ATOM 2940 C C . GLU A 1 355 ? -1.303 3.787 -23.615 1.00 87.06 355 GLU A C 1
ATOM 2942 O O . GLU A 1 355 ? -0.886 2.621 -23.633 1.00 87.06 355 GLU A O 1
ATOM 2947 N N . ILE A 1 356 ? -1.601 4.434 -22.488 1.00 87.31 356 ILE A N 1
ATOM 2948 C CA . ILE A 1 356 ? -1.782 3.752 -21.207 1.00 87.31 356 ILE A CA 1
ATOM 2949 C C . ILE A 1 356 ? -3.171 4.006 -20.643 1.00 87.31 356 ILE A C 1
ATOM 2951 O O . ILE A 1 356 ? -3.765 5.071 -20.803 1.00 87.31 356 ILE A O 1
ATOM 2955 N N . GLU A 1 357 ? -3.650 3.013 -19.916 1.00 86.44 357 GLU A N 1
ATOM 2956 C CA . GLU A 1 357 ? -4.824 3.074 -19.075 1.00 86.44 357 GLU A CA 1
ATOM 2957 C C . GLU A 1 357 ? -4.379 3.062 -17.612 1.00 86.44 357 GLU A C 1
ATOM 2959 O O . GLU A 1 357 ? -3.680 2.149 -17.177 1.00 86.44 357 GLU A O 1
ATOM 2964 N N . ILE A 1 358 ? -4.798 4.062 -16.847 1.00 81.25 358 ILE A N 1
ATOM 2965 C CA . ILE A 1 358 ? -4.657 4.082 -15.395 1.00 81.25 358 ILE A CA 1
ATOM 2966 C C . ILE A 1 358 ? -6.034 3.854 -14.794 1.00 81.25 358 ILE A C 1
ATOM 2968 O O . ILE A 1 358 ? -6.970 4.596 -15.085 1.00 81.25 358 ILE A O 1
ATOM 2972 N N . ASN A 1 359 ? -6.155 2.850 -13.939 1.00 79.62 359 ASN A N 1
ATOM 2973 C CA . ASN A 1 359 ? -7.362 2.567 -13.187 1.00 79.62 359 ASN A CA 1
ATOM 2974 C C . ASN A 1 359 ? -7.065 2.642 -11.690 1.00 79.62 359 ASN A C 1
ATOM 2976 O O . ASN A 1 359 ? -6.093 2.059 -11.206 1.00 79.62 359 ASN A O 1
ATOM 2980 N N . ILE A 1 360 ? -7.921 3.346 -10.955 1.00 73.81 360 ILE A N 1
ATOM 2981 C CA . ILE A 1 360 ? -7.911 3.302 -9.493 1.00 73.81 360 ILE A CA 1
ATOM 2982 C C . ILE A 1 360 ? -9.280 2.797 -9.059 1.00 73.81 360 ILE A C 1
ATOM 2984 O O . ILE A 1 360 ? -10.248 3.549 -8.953 1.00 73.81 360 ILE A O 1
ATOM 2988 N N . LYS A 1 361 ? -9.354 1.480 -8.877 1.00 68.12 361 LYS A N 1
ATOM 2989 C CA . LYS A 1 361 ? -10.596 0.736 -8.671 1.00 68.12 361 LYS A CA 1
ATOM 2990 C C . LYS A 1 361 ? -11.425 1.314 -7.525 1.00 68.12 361 LYS A C 1
ATOM 2992 O O . LYS A 1 361 ? -10.878 1.560 -6.456 1.00 68.12 361 LYS A O 1
ATOM 2997 N N . ASP A 1 362 ? -12.740 1.421 -7.706 1.00 59.94 362 ASP A N 1
ATOM 2998 C CA . ASP A 1 362 ? -13.733 1.911 -6.739 1.00 59.94 362 ASP A CA 1
ATOM 2999 C C . ASP A 1 362 ? -13.437 3.303 -6.131 1.00 59.94 362 ASP A C 1
ATOM 3001 O O . ASP A 1 362 ? -13.945 3.608 -5.041 1.00 59.94 362 ASP A O 1
ATOM 3005 N N . ILE A 1 363 ? -12.647 4.158 -6.799 1.00 60.69 363 ILE A N 1
ATOM 3006 C CA . ILE A 1 363 ? -12.663 5.599 -6.509 1.00 60.69 363 ILE A CA 1
ATOM 3007 C C . ILE A 1 363 ? -14.021 6.138 -6.957 1.00 60.69 363 ILE A C 1
ATOM 3009 O O . ILE A 1 363 ? -14.238 6.519 -8.098 1.00 60.69 363 ILE A O 1
ATOM 3013 N N . LYS A 1 364 ? -14.979 6.176 -6.032 1.00 50.19 364 LYS A N 1
ATOM 3014 C CA . LYS A 1 364 ? -16.271 6.794 -6.316 1.00 50.19 364 LYS A CA 1
ATOM 3015 C C . LYS A 1 364 ? -16.108 8.305 -6.406 1.00 50.19 364 LYS A C 1
ATOM 3017 O O . LYS A 1 364 ? -15.447 8.911 -5.567 1.00 50.19 364 LYS A O 1
ATOM 3022 N N . GLY A 1 365 ? -16.748 8.899 -7.412 1.00 48.00 365 GLY A N 1
ATOM 3023 C CA . GLY A 1 365 ? -16.824 10.345 -7.570 1.00 48.00 365 GLY A CA 1
ATOM 3024 C C . GLY A 1 365 ? -17.308 11.014 -6.283 1.00 48.00 365 GLY A C 1
ATOM 3025 O O . GLY A 1 365 ? -18.444 10.815 -5.864 1.00 48.00 365 GLY A O 1
ATOM 3026 N N . GLY A 1 366 ? -16.422 11.793 -5.673 1.00 47.78 366 GLY A N 1
ATOM 3027 C CA . GLY A 1 366 ? -16.752 12.838 -4.712 1.00 47.78 366 GLY A CA 1
ATOM 3028 C C . GLY A 1 366 ? -16.509 14.210 -5.355 1.00 47.78 366 GLY A C 1
ATOM 3029 O O . GLY A 1 366 ? -16.185 14.292 -6.542 1.00 47.78 366 GLY A O 1
ATOM 3030 N N . PRO A 1 367 ? -16.566 15.314 -4.600 1.00 49.06 367 PRO A N 1
ATOM 3031 C CA . PRO A 1 367 ? -16.194 16.657 -5.074 1.00 49.06 367 PRO A CA 1
ATOM 3032 C C . PRO A 1 367 ? -14.686 16.815 -5.374 1.00 49.06 367 PRO A C 1
ATOM 3034 O O . PRO A 1 367 ? -14.175 17.935 -5.475 1.00 49.06 367 PRO A O 1
ATOM 3037 N N . TYR A 1 368 ? -13.971 15.698 -5.514 1.00 54.28 368 TYR A N 1
ATOM 3038 C CA . TYR A 1 368 ? -12.543 15.606 -5.745 1.00 54.28 368 TYR A CA 1
ATOM 3039 C C . TYR A 1 368 ? -12.270 15.219 -7.200 1.00 54.28 368 TYR A C 1
ATOM 3041 O O . TYR A 1 368 ? -12.872 14.287 -7.724 1.00 54.28 368 TYR A O 1
ATOM 3049 N N . THR A 1 369 ? -11.343 15.908 -7.861 1.00 53.19 369 THR A N 1
ATOM 3050 C CA . THR A 1 369 ? -10.794 15.462 -9.153 1.00 53.19 369 THR A CA 1
ATOM 3051 C C . THR A 1 369 ? -9.385 14.921 -8.958 1.00 53.19 369 THR A C 1
ATOM 3053 O O . THR A 1 369 ? -8.610 15.497 -8.189 1.00 53.19 369 THR A O 1
ATOM 3056 N N . LEU A 1 370 ? -9.067 13.831 -9.660 1.00 56.31 370 LEU A N 1
ATOM 3057 C CA . LEU A 1 370 ? -7.713 13.307 -9.774 1.00 56.31 370 LEU A CA 1
ATOM 3058 C C . LEU A 1 370 ? -6.975 14.057 -10.884 1.00 56.31 370 LEU A C 1
ATOM 3060 O O . LEU A 1 370 ? -7.491 14.175 -11.992 1.00 56.31 370 LEU A O 1
ATOM 3064 N N . TYR A 1 371 ? -5.779 14.563 -10.599 1.00 58.75 371 TYR A N 1
ATOM 3065 C CA . TYR A 1 371 ? -4.983 15.291 -11.590 1.00 58.75 371 TYR A CA 1
ATOM 3066 C C . TYR A 1 371 ? -3.662 14.595 -11.813 1.00 58.75 371 TYR A C 1
ATOM 3068 O O . TYR A 1 371 ? -2.815 14.672 -10.931 1.00 58.75 371 TYR A O 1
ATOM 3076 N N . ALA A 1 372 ? -3.505 14.026 -13.006 1.00 55.62 372 ALA A N 1
ATOM 3077 C CA . ALA A 1 372 ? -2.227 13.688 -13.609 1.00 55.62 372 ALA A CA 1
ATOM 3078 C C . ALA A 1 372 ? -1.629 14.950 -14.247 1.00 55.62 372 ALA A C 1
ATOM 3080 O O . ALA A 1 372 ? -2.256 15.554 -15.114 1.00 55.62 372 ALA A O 1
ATOM 3081 N N . TYR A 1 373 ? -0.435 15.369 -13.832 1.00 59.28 373 TYR A N 1
ATOM 3082 C CA . TYR A 1 373 ? 0.351 16.371 -14.563 1.00 59.28 373 TYR A CA 1
ATOM 3083 C C . TYR A 1 373 ? 1.658 15.735 -15.011 1.00 59.28 373 TYR A C 1
ATOM 3085 O O . TYR A 1 373 ? 2.167 14.905 -14.274 1.00 59.28 373 TYR A O 1
ATOM 3093 N N . ILE A 1 374 ? 2.164 16.130 -16.183 1.00 60.56 374 ILE A N 1
ATOM 3094 C CA . ILE A 1 374 ? 3.423 15.653 -16.769 1.00 60.56 374 ILE A CA 1
ATOM 3095 C C . ILE A 1 374 ? 4.505 16.681 -16.434 1.00 60.56 374 ILE A C 1
ATOM 3097 O O . ILE A 1 374 ? 4.352 17.854 -16.765 1.00 60.56 374 ILE A O 1
ATOM 3101 N N . LYS A 1 375 ? 5.565 16.271 -15.734 1.00 54.88 375 LYS A N 1
ATOM 3102 C CA . LYS A 1 375 ? 6.591 17.197 -15.214 1.00 54.88 375 LYS A CA 1
ATOM 3103 C C . LYS A 1 375 ? 7.690 17.567 -16.218 1.00 54.88 375 LYS A C 1
ATOM 3105 O O . LYS A 1 375 ? 8.280 18.637 -16.079 1.00 54.88 375 LYS A O 1
ATOM 3110 N N . ASP A 1 376 ? 7.927 16.734 -17.229 1.00 50.19 376 ASP A N 1
ATOM 3111 C CA . ASP A 1 376 ? 8.945 16.978 -18.255 1.00 50.19 376 ASP A CA 1
ATOM 3112 C C . ASP A 1 376 ? 8.306 17.660 -19.473 1.00 50.19 376 ASP A C 1
ATOM 3114 O O . ASP A 1 376 ? 7.724 17.044 -20.365 1.00 50.19 376 ASP A O 1
ATOM 3118 N N . ASP A 1 377 ? 8.360 18.987 -19.441 1.00 46.81 377 ASP A N 1
ATOM 3119 C CA . ASP A 1 377 ? 7.692 19.913 -20.351 1.00 46.81 377 ASP A CA 1
ATOM 3120 C C . ASP A 1 377 ? 8.215 19.787 -21.801 1.00 46.81 377 ASP A C 1
ATOM 3122 O O . ASP A 1 377 ? 9.184 20.436 -22.200 1.00 46.81 377 ASP A O 1
ATOM 3126 N N . VAL A 1 378 ? 7.552 18.951 -22.610 1.00 43.59 378 VAL A N 1
ATOM 3127 C CA . VAL A 1 378 ? 7.508 19.084 -24.085 1.00 43.59 378 VAL A CA 1
ATOM 3128 C C . VAL A 1 378 ? 6.068 19.022 -24.619 1.00 43.59 378 VAL A C 1
ATOM 3130 O O . VAL A 1 378 ? 5.796 19.518 -25.712 1.00 43.59 378 VAL A O 1
ATOM 3133 N N . VAL A 1 379 ? 5.104 18.502 -23.849 1.00 38.69 379 VAL A N 1
ATOM 3134 C CA . VAL A 1 379 ? 3.689 18.432 -24.248 1.00 38.69 379 VAL A CA 1
ATOM 3135 C C . VAL A 1 379 ? 2.818 18.782 -23.064 1.00 38.69 379 VAL A C 1
ATOM 3137 O O . VAL A 1 379 ? 3.003 18.232 -21.984 1.00 38.69 379 VAL A O 1
ATOM 3140 N N . GLY A 1 380 ? 1.907 19.730 -23.281 1.00 41.47 380 GLY A N 1
ATOM 3141 C CA . GLY A 1 380 ? 1.131 20.382 -22.238 1.00 41.47 380 GLY A CA 1
ATOM 3142 C C . GLY A 1 380 ? 0.551 19.424 -21.206 1.00 41.47 380 GLY A C 1
ATOM 3143 O O . GLY A 1 380 ? 0.150 18.310 -21.530 1.00 41.47 380 GLY A O 1
ATOM 3144 N N . ASN A 1 381 ? 0.487 19.914 -19.964 1.00 48.88 381 ASN A N 1
ATOM 3145 C CA . ASN A 1 381 ? -0.267 19.310 -18.872 1.00 48.88 381 ASN A CA 1
ATOM 3146 C C . ASN A 1 381 ? -1.498 18.591 -19.428 1.00 48.88 381 ASN A C 1
ATOM 3148 O O . ASN A 1 381 ? -2.319 19.253 -20.077 1.00 48.88 381 ASN A O 1
ATOM 3152 N N . LEU A 1 382 ? -1.632 17.281 -19.173 1.00 50.78 382 LEU A N 1
ATOM 3153 C CA . LEU A 1 382 ? -2.910 16.609 -19.376 1.00 50.78 382 LEU A CA 1
ATOM 3154 C C . LEU A 1 382 ? -3.953 17.521 -18.736 1.00 50.78 382 LEU A C 1
ATOM 3156 O O . LEU A 1 382 ? -3.828 17.913 -17.569 1.00 50.78 382 LEU A O 1
ATOM 3160 N N . GLY A 1 383 ? -4.899 17.992 -19.551 1.00 49.41 383 GLY A N 1
ATOM 3161 C CA . GLY A 1 383 ? -5.979 18.826 -19.051 1.00 49.41 383 GLY A CA 1
ATOM 3162 C C . GLY A 1 383 ? -6.624 18.121 -17.862 1.00 49.41 383 GLY A C 1
ATOM 3163 O O . GLY A 1 383 ? -6.512 16.910 -17.718 1.00 49.41 383 GLY A O 1
ATOM 3164 N N . ARG A 1 384 ? -7.287 18.869 -16.984 1.00 53.59 384 ARG A N 1
ATOM 3165 C CA . ARG A 1 384 ? -7.988 18.284 -15.832 1.00 53.59 384 ARG A CA 1
ATOM 3166 C C . ARG A 1 384 ? -8.933 17.188 -16.348 1.00 53.59 384 ARG A C 1
ATOM 3168 O O . ARG A 1 384 ? -9.924 17.535 -16.986 1.00 53.59 384 ARG A O 1
ATOM 3175 N N . ILE A 1 385 ? -8.614 15.910 -16.134 1.00 54.12 385 ILE A N 1
ATOM 3176 C CA . ILE A 1 385 ? -9.470 14.803 -16.574 1.00 54.12 385 ILE A CA 1
ATOM 3177 C C . ILE A 1 385 ? -10.444 14.528 -15.422 1.00 54.12 385 IL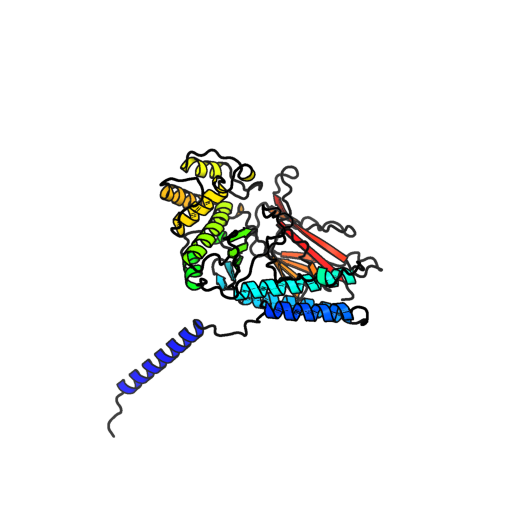E A C 1
ATOM 3179 O O . ILE A 1 385 ? -10.002 14.099 -14.355 1.00 54.12 385 ILE A O 1
ATOM 3183 N N . PRO A 1 386 ? -11.745 14.842 -15.562 1.00 53.44 386 PRO A N 1
ATOM 3184 C CA . PRO A 1 386 ? -12.730 14.465 -14.557 1.00 53.44 386 PRO A CA 1
ATOM 3185 C C . PRO A 1 386 ? -12.778 12.940 -14.413 1.00 53.44 386 PRO A C 1
ATOM 3187 O O . PRO A 1 386 ? -12.565 12.218 -15.383 1.00 53.44 386 PRO A O 1
ATOM 3190 N N . ILE A 1 387 ? -13.044 12.453 -13.198 1.00 54.53 387 ILE A N 1
ATOM 3191 C CA . ILE A 1 387 ? -13.214 11.019 -12.939 1.00 54.53 387 ILE A CA 1
ATOM 3192 C C . ILE A 1 387 ? -14.546 10.597 -13.565 1.00 54.53 387 ILE A C 1
ATOM 3194 O O . ILE A 1 387 ? -15.604 10.809 -12.975 1.00 54.53 387 ILE A O 1
ATOM 3198 N N . GLU A 1 388 ? -14.493 10.023 -14.761 1.00 55.56 388 GLU A N 1
ATOM 3199 C CA . GLU A 1 388 ? -15.599 9.282 -15.362 1.00 55.56 388 GLU A CA 1
ATOM 3200 C C . GLU A 1 388 ? -15.145 7.812 -15.453 1.00 55.56 388 GLU A C 1
ATOM 3202 O O . GLU A 1 388 ? -14.135 7.508 -16.082 1.00 55.56 388 GLU A O 1
ATOM 3207 N N . ASP A 1 389 ? -15.844 6.907 -14.761 1.00 60.84 389 ASP A N 1
ATOM 3208 C CA . ASP A 1 389 ? -15.643 5.445 -14.809 1.00 60.84 389 ASP A CA 1
ATOM 3209 C C . ASP A 1 389 ? -14.304 4.878 -14.263 1.00 60.84 389 ASP A C 1
ATOM 3211 O O . ASP A 1 389 ? -13.792 3.886 -14.785 1.00 60.84 389 ASP A O 1
ATOM 3215 N N . ASP A 1 390 ? -13.741 5.456 -13.191 1.00 65.56 390 ASP A N 1
ATOM 3216 C CA . ASP A 1 390 ? -12.536 4.968 -12.473 1.00 65.56 390 ASP A CA 1
ATOM 3217 C C . ASP A 1 390 ? -11.270 4.815 -13.350 1.00 65.56 390 ASP A C 1
ATOM 3219 O O . ASP A 1 390 ? -10.294 4.172 -12.947 1.00 65.56 390 ASP A O 1
ATOM 3223 N N . LYS A 1 391 ? -11.275 5.385 -14.562 1.00 72.75 391 LYS A N 1
ATOM 3224 C CA . LYS A 1 391 ? -10.303 5.108 -15.623 1.00 72.75 391 LYS A CA 1
ATOM 3225 C C . LYS A 1 391 ? -9.790 6.389 -16.280 1.00 72.75 391 LYS A C 1
ATOM 3227 O O . LYS A 1 391 ? -10.556 7.270 -16.649 1.00 72.75 391 LYS A O 1
ATOM 3232 N N . PHE A 1 392 ? -8.486 6.429 -16.536 1.00 75.19 392 PHE A N 1
ATOM 3233 C CA . PHE A 1 392 ? -7.812 7.475 -17.301 1.00 75.19 392 PHE A CA 1
ATOM 3234 C C . PHE A 1 392 ? -7.097 6.841 -18.480 1.00 75.19 392 PHE A C 1
ATOM 3236 O O . PHE A 1 392 ? -6.322 5.908 -18.298 1.00 75.19 392 PHE A O 1
ATOM 3243 N N . VAL A 1 393 ? -7.337 7.354 -19.681 1.00 79.31 393 VAL A N 1
ATOM 3244 C CA . VAL A 1 393 ? -6.586 6.960 -20.875 1.00 79.31 393 VAL A CA 1
ATOM 3245 C C . VAL A 1 393 ? -5.662 8.106 -21.238 1.00 79.31 393 VAL A C 1
ATOM 3247 O O . VAL A 1 393 ? -6.121 9.232 -21.429 1.00 79.31 393 VAL A O 1
ATOM 3250 N N . ILE A 1 394 ? -4.364 7.826 -21.291 1.00 79.12 394 ILE A N 1
ATOM 3251 C CA . ILE A 1 394 ? -3.333 8.816 -21.580 1.00 79.12 394 ILE A CA 1
ATOM 3252 C C . ILE A 1 394 ? -2.654 8.419 -22.890 1.00 79.12 394 ILE A C 1
ATOM 3254 O O . ILE A 1 394 ? -1.986 7.380 -22.922 1.00 79.12 394 ILE A O 1
ATOM 3258 N N . PRO A 1 395 ? -2.800 9.223 -23.959 1.00 79.44 395 PRO A N 1
ATOM 3259 C CA . PRO A 1 395 ? -2.014 9.034 -25.166 1.00 79.44 395 PRO A CA 1
ATOM 3260 C C . PRO A 1 395 ? -0.544 9.371 -24.881 1.00 79.44 395 PRO A C 1
ATOM 3262 O O . PRO A 1 395 ? -0.227 10.369 -24.230 1.00 79.44 395 PRO A O 1
ATOM 3265 N N . LEU A 1 396 ? 0.355 8.528 -25.376 1.00 79.38 396 LEU A N 1
ATOM 3266 C CA . LEU A 1 396 ? 1.804 8.661 -25.273 1.00 79.38 396 LEU A CA 1
ATOM 3267 C C . LEU A 1 396 ? 2.404 8.926 -26.658 1.00 79.38 396 LEU A C 1
ATOM 3269 O O . LEU A 1 396 ? 1.841 8.581 -27.694 1.00 79.38 396 LEU A O 1
ATOM 3273 N N . GLY A 1 397 ? 3.580 9.546 -26.690 1.00 70.94 397 GLY A N 1
ATOM 3274 C CA . GLY A 1 397 ? 4.326 9.779 -27.926 1.00 70.94 397 GLY A CA 1
ATOM 3275 C C . GLY A 1 397 ? 3.850 10.951 -28.784 1.00 70.94 397 GLY A C 1
ATOM 3276 O O . GLY A 1 397 ? 4.445 11.193 -29.839 1.00 70.94 397 GLY A O 1
ATOM 3277 N N . GLU A 1 398 ? 2.832 11.705 -28.356 1.00 65.81 398 GLU A N 1
ATOM 3278 C CA . GLU A 1 398 ? 2.539 13.011 -28.951 1.00 65.81 398 GLU A CA 1
ATOM 3279 C C . GLU A 1 398 ? 3.785 13.909 -28.818 1.00 65.81 398 GLU A C 1
ATOM 3281 O O . GLU A 1 398 ? 4.400 13.970 -27.759 1.00 65.81 398 GLU A O 1
ATOM 3286 N N . ASN A 1 399 ? 4.202 14.567 -29.904 1.00 56.75 399 ASN A N 1
ATOM 3287 C CA . ASN A 1 399 ? 5.383 15.447 -29.979 1.00 56.75 399 ASN A CA 1
ATOM 3288 C C . ASN A 1 399 ? 6.735 14.838 -29.563 1.00 56.75 399 ASN A C 1
ATOM 3290 O O . ASN A 1 399 ? 7.640 15.577 -29.163 1.00 56.75 399 ASN A O 1
ATOM 3294 N N . LEU A 1 400 ? 6.913 13.521 -29.701 1.00 60.88 400 LEU A N 1
ATOM 3295 C CA . LEU A 1 400 ? 8.250 12.928 -29.702 1.00 60.88 400 LEU A CA 1
ATOM 3296 C C . LEU A 1 400 ? 9.073 13.649 -30.776 1.00 60.88 400 LEU A C 1
ATOM 3298 O O . LEU A 1 400 ? 8.754 13.551 -31.963 1.00 60.88 400 LEU A O 1
ATOM 3302 N N . GLN A 1 401 ? 10.054 14.457 -30.352 1.00 60.56 401 GLN A N 1
ATOM 3303 C CA . GLN A 1 401 ? 10.973 15.110 -31.283 1.00 60.56 401 GLN A CA 1
ATOM 3304 C C . GLN A 1 401 ? 11.554 14.022 -32.188 1.00 60.56 401 GLN A C 1
ATOM 3306 O O . GLN A 1 401 ? 11.815 12.925 -31.698 1.00 60.56 401 GLN A O 1
ATOM 3311 N N . GLU A 1 402 ? 11.743 14.302 -33.481 1.00 58.06 402 GLU A N 1
ATOM 3312 C CA . GLU A 1 402 ? 12.181 13.287 -34.459 1.00 58.06 402 GLU A CA 1
ATOM 3313 C C . GLU A 1 402 ? 13.459 12.537 -34.024 1.00 58.06 402 GLU A C 1
ATOM 3315 O O . GLU A 1 402 ? 13.655 11.394 -34.426 1.00 58.06 402 GLU A O 1
ATOM 3320 N N . ASP A 1 403 ? 14.266 13.140 -33.142 1.00 61.00 403 ASP A N 1
ATOM 3321 C CA . ASP A 1 403 ? 15.527 12.593 -32.633 1.00 61.00 403 ASP A CA 1
ATOM 3322 C C . ASP A 1 403 ? 15.450 11.991 -31.209 1.00 61.00 403 ASP A C 1
ATOM 3324 O O . ASP A 1 403 ? 16.438 11.435 -30.717 1.00 61.00 403 ASP A O 1
ATOM 3328 N N . ALA A 1 404 ? 14.318 12.109 -30.504 1.00 64.44 404 ALA A N 1
ATOM 3329 C CA . ALA A 1 404 ? 14.167 11.552 -29.159 1.00 64.44 404 ALA A CA 1
ATOM 3330 C C . ALA A 1 404 ? 13.923 10.035 -29.234 1.00 64.44 404 ALA A C 1
ATOM 3332 O O . ALA A 1 404 ? 13.017 9.587 -29.922 1.00 64.44 404 ALA A O 1
ATOM 3333 N N . LYS A 1 405 ? 14.700 9.228 -28.502 1.00 71.19 405 LYS A N 1
ATOM 3334 C CA . LYS A 1 405 ? 14.501 7.762 -28.441 1.00 71.19 405 LYS A CA 1
ATOM 3335 C C . LYS A 1 405 ? 13.412 7.342 -27.453 1.00 71.19 405 LYS A C 1
ATOM 3337 O O . LYS A 1 405 ? 12.827 6.266 -27.574 1.00 71.19 405 LYS A O 1
ATOM 3342 N N . CYS A 1 406 ? 13.154 8.180 -26.456 1.00 77.50 406 CYS A N 1
ATOM 3343 C CA . CYS A 1 406 ? 12.171 7.934 -25.416 1.00 77.50 406 CYS A CA 1
ATOM 3344 C C . CYS A 1 406 ? 11.612 9.245 -24.861 1.00 77.50 406 CYS A C 1
ATOM 3346 O O . CYS A 1 406 ? 12.226 10.304 -25.003 1.00 77.50 406 CYS A O 1
ATOM 3348 N N . ILE A 1 407 ? 10.466 9.153 -24.193 1.00 78.69 407 ILE A N 1
ATOM 3349 C CA . ILE A 1 407 ? 9.888 10.223 -23.378 1.00 78.69 407 ILE A CA 1
ATOM 3350 C C . ILE A 1 407 ? 9.549 9.645 -22.011 1.00 78.69 407 ILE A C 1
ATOM 3352 O O . ILE A 1 407 ? 8.972 8.561 -21.918 1.00 78.69 407 ILE A O 1
ATOM 3356 N N . THR A 1 408 ? 9.864 10.399 -20.964 1.00 80.38 408 THR A N 1
ATOM 3357 C CA . THR A 1 408 ? 9.418 10.109 -19.605 1.00 80.38 408 THR A CA 1
ATOM 3358 C C . THR A 1 408 ? 8.228 10.992 -19.260 1.00 80.38 408 THR A C 1
ATOM 3360 O O . THR A 1 408 ? 8.278 12.209 -19.413 1.00 80.38 408 THR A O 1
ATOM 3363 N N . TYR A 1 409 ? 7.160 10.381 -18.764 1.00 78.56 409 TYR A N 1
ATOM 3364 C CA . TYR A 1 409 ? 6.006 11.066 -18.204 1.00 78.56 409 TYR A CA 1
ATOM 3365 C C . TYR A 1 409 ? 5.980 10.816 -16.697 1.00 78.56 409 TYR A C 1
ATOM 3367 O O . TYR A 1 409 ? 5.669 9.714 -16.260 1.00 78.56 409 TYR A O 1
ATOM 3375 N N . GLU A 1 410 ? 6.302 11.809 -15.874 1.00 79.75 410 GLU A N 1
ATOM 3376 C CA . GLU A 1 410 ? 6.010 11.735 -14.436 1.00 79.75 410 GLU A CA 1
ATOM 3377 C C . GLU A 1 410 ? 4.538 12.082 -14.238 1.00 79.75 410 GLU A C 1
ATOM 3379 O O . GLU A 1 410 ? 4.146 13.177 -14.609 1.00 79.75 410 GLU A O 1
ATOM 3384 N N . ILE A 1 411 ? 3.744 11.161 -13.696 1.00 77.50 411 ILE A N 1
ATOM 3385 C CA . ILE A 1 411 ? 2.320 11.320 -13.412 1.00 77.50 411 ILE A CA 1
ATOM 3386 C C . ILE A 1 411 ? 2.136 11.317 -11.900 1.00 77.50 411 ILE A C 1
ATOM 3388 O O . ILE A 1 411 ? 2.272 10.284 -11.245 1.00 77.50 411 ILE A O 1
ATOM 3392 N N . ASP A 1 412 ? 1.790 12.472 -11.348 1.00 75.31 412 ASP A N 1
ATOM 3393 C CA . ASP A 1 412 ? 1.356 12.574 -9.957 1.00 75.31 412 ASP A CA 1
ATOM 3394 C C . ASP A 1 412 ? -0.150 12.379 -9.848 1.00 75.31 412 ASP A C 1
ATOM 3396 O O . ASP A 1 412 ? -0.904 12.845 -10.688 1.00 75.31 412 ASP A O 1
ATOM 3400 N N . PHE A 1 413 ? -0.592 11.769 -8.760 1.00 71.94 413 PHE A N 1
ATOM 3401 C CA . PHE A 1 413 ? -1.989 11.568 -8.424 1.00 71.94 413 PHE A CA 1
ATOM 3402 C C . PHE A 1 413 ? -2.337 12.465 -7.245 1.00 71.94 413 PHE A C 1
ATOM 3404 O O . PHE A 1 413 ? -1.868 12.259 -6.127 1.00 71.94 413 PHE A O 1
ATOM 3411 N N . LYS A 1 414 ? -3.126 13.509 -7.505 1.00 70.56 414 LYS A N 1
ATOM 3412 C CA . LYS A 1 414 ? -3.544 14.504 -6.504 1.00 70.56 414 LYS A CA 1
ATOM 3413 C C . LYS A 1 414 ? -5.055 14.577 -6.411 1.00 70.56 414 LYS A C 1
ATOM 3415 O O . LYS A 1 414 ? -5.722 14.559 -7.440 1.00 70.56 414 LYS A O 1
ATOM 3420 N N . LEU A 1 415 ? -5.571 14.767 -5.201 1.00 64.12 415 LEU A N 1
ATOM 3421 C CA . LEU A 1 415 ? -6.986 15.054 -4.969 1.00 64.12 415 LEU A CA 1
ATOM 3422 C C . LEU A 1 415 ? -7.193 16.565 -4.840 1.00 64.12 415 LEU A C 1
ATOM 3424 O O . LEU A 1 415 ? -6.617 17.190 -3.949 1.00 64.12 415 LEU A O 1
ATOM 3428 N N . TYR A 1 416 ? -8.030 17.160 -5.691 1.00 57.97 416 TYR A N 1
ATOM 3429 C CA . TYR A 1 416 ? -8.430 18.565 -5.545 1.00 57.97 416 TYR A CA 1
ATOM 3430 C C . TYR A 1 416 ? -9.923 18.690 -5.327 1.00 57.97 416 TYR A C 1
ATOM 3432 O O . TYR A 1 416 ? -10.699 18.171 -6.120 1.00 57.97 416 TYR A O 1
ATOM 3440 N N . TYR A 1 417 ? -10.305 19.466 -4.321 1.00 52.84 417 TYR A N 1
ATOM 3441 C CA . TYR A 1 417 ? -11.690 19.840 -4.069 1.00 52.84 417 TYR A CA 1
ATOM 3442 C C . TYR A 1 417 ? -12.053 21.134 -4.810 1.00 52.84 417 TYR A C 1
ATOM 3444 O O . TYR A 1 417 ? -11.316 22.124 -4.750 1.00 52.84 417 TYR A O 1
ATOM 3452 N N . PHE A 1 418 ? -13.190 21.138 -5.510 1.00 48.22 418 PHE A N 1
ATOM 3453 C CA . PHE A 1 418 ? -13.567 22.210 -6.444 1.00 48.22 418 PHE A CA 1
ATOM 3454 C C . PHE A 1 418 ? -13.792 23.598 -5.812 1.00 48.22 418 PHE A C 1
ATOM 3456 O O . PHE A 1 418 ? -13.682 24.598 -6.522 1.00 48.22 418 PHE A O 1
ATOM 3463 N N . GLU A 1 419 ? -14.064 23.712 -4.507 1.00 44.72 419 GLU A N 1
ATOM 3464 C CA . GLU A 1 419 ? -14.454 25.006 -3.916 1.00 44.72 419 GLU A CA 1
ATOM 3465 C C . GLU A 1 419 ? -13.277 25.911 -3.510 1.00 44.72 419 GLU A C 1
ATOM 3467 O O . GLU A 1 419 ? -13.493 27.053 -3.099 1.00 44.72 419 GLU A O 1
ATOM 3472 N N . SER A 1 420 ? -12.019 25.467 -3.642 1.00 42.44 420 SER A N 1
ATOM 3473 C CA . SER A 1 420 ? -10.881 26.336 -3.328 1.00 42.44 420 SER A CA 1
ATOM 3474 C C . SER A 1 420 ? -9.622 26.060 -4.149 1.00 42.44 420 SER A C 1
ATOM 3476 O O . SER A 1 420 ? -8.859 25.143 -3.871 1.00 42.44 420 SER A O 1
ATOM 3478 N N . LEU A 1 421 ? -9.334 26.955 -5.101 1.00 43.72 421 LEU A N 1
ATOM 3479 C CA . LEU A 1 421 ? -8.043 27.015 -5.803 1.00 43.72 421 LEU A CA 1
ATOM 3480 C C . LEU A 1 421 ? -6.886 27.509 -4.915 1.00 43.72 421 LEU A C 1
ATOM 3482 O O . LEU A 1 421 ? -5.734 27.426 -5.325 1.00 43.72 421 LEU A O 1
ATOM 3486 N N . THR A 1 422 ? -7.175 28.074 -3.740 1.00 38.19 422 THR A N 1
ATOM 3487 C CA . THR A 1 422 ? -6.196 28.822 -2.936 1.00 38.19 422 THR A CA 1
ATOM 3488 C C . THR A 1 422 ? -5.865 28.194 -1.592 1.00 38.19 422 THR A C 1
ATOM 3490 O O . THR A 1 422 ? -4.893 28.629 -0.978 1.00 38.19 422 THR A O 1
ATOM 3493 N N . LYS A 1 423 ? -6.644 27.219 -1.104 1.00 40.78 423 LYS A N 1
ATOM 3494 C CA . LYS A 1 423 ? -6.542 26.808 0.303 1.00 40.78 423 LYS A CA 1
ATOM 3495 C C . LYS A 1 423 ? -5.916 25.436 0.542 1.00 40.78 423 LYS A C 1
ATOM 3497 O O . LYS A 1 423 ? -5.293 25.298 1.584 1.00 40.78 423 LYS A O 1
ATOM 3502 N N . TYR A 1 424 ? -5.963 24.483 -0.396 1.00 49.31 424 TYR A N 1
ATOM 3503 C CA . TYR A 1 424 ? -5.311 23.177 -0.206 1.00 49.31 424 TYR A CA 1
ATOM 3504 C C . TYR A 1 424 ? -4.851 22.567 -1.537 1.00 49.31 424 TYR A C 1
ATOM 3506 O O . TYR A 1 424 ? -5.634 21.974 -2.274 1.00 49.31 424 TYR A O 1
ATOM 3514 N N . HIS A 1 425 ? -3.560 22.698 -1.841 1.00 52.19 425 HIS A N 1
ATOM 3515 C CA . HIS A 1 425 ? -2.889 21.734 -2.709 1.00 52.19 425 HIS A CA 1
ATOM 3516 C C . HIS A 1 425 ? -2.636 20.492 -1.858 1.00 52.19 425 HIS A C 1
ATOM 3518 O O . HIS A 1 425 ? -1.829 20.559 -0.932 1.00 52.19 425 HIS A O 1
ATOM 3524 N N . SER A 1 426 ? -3.324 19.382 -2.134 1.00 56.25 426 SER A N 1
ATOM 3525 C CA . SER A 1 426 ? -2.911 18.119 -1.530 1.00 56.25 426 SER A CA 1
ATOM 3526 C C . SER A 1 426 ? -1.549 17.726 -2.103 1.00 56.25 426 SER A C 1
ATOM 3528 O O . SER A 1 426 ? -1.273 17.862 -3.303 1.00 56.25 426 SER A O 1
ATOM 3530 N N . SER A 1 427 ? -0.676 17.270 -1.213 1.00 60.09 427 SER A N 1
ATOM 3531 C CA . SER A 1 427 ? 0.474 16.455 -1.580 1.00 60.09 427 SER A CA 1
ATOM 3532 C C . SER A 1 427 ? -0.005 15.291 -2.465 1.00 60.09 427 SER A C 1
ATOM 3534 O O . SER A 1 427 ? -1.051 14.719 -2.151 1.00 60.09 427 SER A O 1
ATOM 3536 N N . PRO A 1 428 ? 0.693 14.948 -3.569 1.00 65.94 428 PRO A N 1
ATOM 3537 C CA . PRO A 1 428 ? 0.386 13.737 -4.323 1.00 65.94 428 PRO A CA 1
ATOM 3538 C C . PRO A 1 428 ? 0.230 12.539 -3.389 1.00 65.94 428 PRO A C 1
ATOM 3540 O O . PRO A 1 428 ? 1.074 12.321 -2.526 1.00 65.94 428 PRO A O 1
ATOM 3543 N N . PHE A 1 429 ? -0.839 11.768 -3.544 1.00 66.81 429 PHE A N 1
ATOM 3544 C CA . PHE A 1 429 ? -0.976 10.507 -2.817 1.00 66.81 429 PHE A CA 1
ATOM 3545 C C . PHE A 1 429 ? -0.319 9.354 -3.579 1.00 66.81 429 PHE A C 1
ATOM 3547 O O . PHE A 1 429 ? -0.041 8.320 -2.995 1.00 66.81 429 PHE A O 1
ATOM 3554 N N . GLY A 1 430 ? 0.006 9.538 -4.859 1.00 72.00 430 GLY A N 1
ATOM 3555 C CA . GLY A 1 430 ? 0.793 8.591 -5.636 1.00 72.00 430 GLY A CA 1
ATOM 3556 C C . GLY A 1 430 ? 1.577 9.286 -6.739 1.00 72.00 430 GLY A C 1
ATOM 3557 O O . GLY A 1 430 ? 1.221 10.383 -7.170 1.00 72.00 430 GLY A O 1
ATOM 3558 N N . ARG A 1 431 ? 2.630 8.624 -7.210 1.00 76.56 431 ARG A N 1
ATOM 3559 C CA . ARG A 1 431 ? 3.395 9.012 -8.397 1.00 76.56 431 ARG A CA 1
ATOM 3560 C C . ARG A 1 431 ? 3.738 7.768 -9.202 1.00 76.56 431 ARG A C 1
ATOM 3562 O O . ARG A 1 431 ? 4.092 6.744 -8.618 1.00 76.56 431 ARG A O 1
ATOM 3569 N N . VAL A 1 432 ? 3.656 7.871 -10.524 1.00 79.94 432 VAL A N 1
ATOM 3570 C CA . VAL A 1 432 ? 4.164 6.865 -11.462 1.00 79.94 432 VAL A CA 1
ATOM 3571 C C . VAL A 1 432 ? 4.950 7.576 -12.561 1.00 79.94 432 VAL A C 1
ATOM 3573 O O . VAL A 1 432 ? 4.479 8.557 -13.125 1.00 79.94 432 VAL A O 1
ATOM 3576 N N . LYS A 1 433 ? 6.146 7.086 -12.882 1.00 83.69 433 LYS A N 1
ATOM 3577 C CA . LYS A 1 433 ? 6.936 7.513 -14.042 1.00 83.69 433 LYS A CA 1
ATOM 3578 C C . LYS A 1 433 ? 6.681 6.537 -15.186 1.00 83.69 433 LYS A C 1
ATOM 3580 O O . LYS A 1 433 ? 6.881 5.341 -15.018 1.00 83.69 433 LYS A O 1
ATOM 3585 N N . ILE A 1 434 ? 6.250 7.028 -16.338 1.00 85.69 434 ILE A N 1
ATOM 3586 C CA . ILE A 1 434 ? 6.035 6.231 -17.544 1.00 85.69 434 ILE A CA 1
ATOM 3587 C C . ILE A 1 434 ? 7.180 6.505 -18.505 1.00 85.69 434 ILE A C 1
ATOM 3589 O O . ILE A 1 434 ? 7.316 7.626 -18.981 1.00 85.69 434 ILE A O 1
ATOM 3593 N N . LEU A 1 435 ? 7.984 5.499 -18.815 1.00 86.88 435 LEU A N 1
ATOM 3594 C CA . LEU A 1 435 ? 8.973 5.576 -19.879 1.00 86.88 435 LEU A CA 1
ATOM 3595 C C . LEU A 1 435 ? 8.370 4.989 -21.154 1.00 86.88 435 LEU A C 1
ATOM 3597 O O . LEU A 1 435 ? 8.139 3.783 -21.248 1.00 86.88 435 LEU A O 1
ATOM 3601 N N . TYR A 1 436 ? 8.121 5.852 -22.130 1.00 85.94 436 TYR A N 1
ATOM 3602 C CA . TYR A 1 436 ? 7.668 5.471 -23.459 1.00 85.94 436 TYR A CA 1
ATOM 3603 C C . TYR A 1 436 ? 8.840 5.452 -24.433 1.00 85.94 436 TYR A C 1
ATOM 3605 O O . TYR A 1 436 ? 9.578 6.435 -24.531 1.00 85.94 436 TYR A O 1
ATOM 3613 N N . SER A 1 437 ? 8.983 4.380 -25.207 1.00 83.25 437 SER A N 1
ATOM 3614 C CA . SER A 1 437 ? 9.911 4.342 -26.338 1.00 83.25 437 SER A CA 1
ATOM 3615 C C . SER A 1 437 ? 9.338 3.496 -27.470 1.00 83.25 437 SER A C 1
ATOM 3617 O O . SER A 1 437 ? 8.850 2.393 -27.245 1.00 83.25 437 SER A O 1
ATOM 3619 N N . LYS A 1 438 ? 9.391 4.033 -28.695 1.00 74.69 438 LYS A N 1
ATOM 3620 C CA . LYS A 1 438 ? 8.918 3.355 -29.916 1.00 74.69 438 LYS A CA 1
ATOM 3621 C C . LYS A 1 438 ? 9.842 2.232 -30.378 1.00 74.69 438 LYS A C 1
ATOM 3623 O O . LYS A 1 438 ? 9.421 1.408 -31.183 1.00 74.69 438 LYS A O 1
ATOM 3628 N N . ASP A 1 439 ? 11.078 2.245 -29.893 1.00 69.88 439 ASP A N 1
ATOM 3629 C CA . ASP A 1 439 ? 12.164 1.384 -30.353 1.00 69.88 439 ASP A CA 1
ATOM 3630 C C . ASP A 1 439 ? 12.457 0.237 -29.360 1.00 69.88 439 ASP A C 1
ATOM 3632 O O . ASP A 1 439 ? 13.522 -0.378 -29.448 1.00 69.88 439 ASP A O 1
ATOM 3636 N N . LEU A 1 440 ? 11.545 -0.012 -28.403 1.00 68.25 440 LEU A N 1
ATOM 3637 C CA . LEU A 1 440 ? 11.631 -1.072 -27.386 1.00 68.25 440 LEU A CA 1
ATOM 3638 C C . LEU A 1 440 ? 10.995 -2.394 -27.814 1.00 68.25 440 LEU A C 1
ATOM 3640 O O . LEU A 1 440 ? 9.919 -2.364 -28.456 1.00 68.25 440 LEU A O 1
#

pLDDT: mean 76.79, std 16.8, range [30.16, 97.56]